Protein AF-A0ABD3TLT4-F1 (afdb_monomer)

Organism: NCBI:txid265156

Mean predicted aligned error: 19.13 Å

Solvent-accessible surface area (backbone atoms only — not comparable to full-atom values): 34577 Å² total; per-residue (Å²): 139,90,82,90,84,85,86,87,87,86,90,86,88,86,88,84,86,86,90,84,88,88,80,87,91,84,89,86,91,86,81,90,88,89,87,86,88,85,86,88,78,89,82,92,73,94,74,79,88,87,87,84,91,77,93,70,88,78,76,74,73,51,78,49,83,65,74,91,81,76,46,46,40,39,42,33,86,36,68,65,55,43,15,49,53,47,23,51,52,53,46,54,51,40,54,55,42,33,72,78,66,65,42,34,38,38,29,37,36,42,73,74,38,47,70,36,44,49,45,38,61,32,85,67,39,53,79,70,49,70,36,70,33,38,32,41,36,59,39,28,43,40,64,43,47,61,85,35,90,79,15,34,63,33,54,38,33,77,61,46,56,78,72,49,74,51,45,73,90,33,54,52,71,75,56,48,92,42,57,37,63,57,22,17,54,52,45,38,52,50,51,54,50,33,37,75,74,63,75,32,46,64,29,89,88,76,69,31,56,25,38,56,33,36,43,33,34,62,40,55,73,17,22,32,70,71,33,44,60,94,42,72,70,63,71,49,77,79,61,56,38,39,52,41,69,75,43,97,50,86,71,29,34,20,28,19,51,23,58,55,30,61,21,32,15,50,22,38,38,41,40,43,75,50,66,72,30,40,60,28,50,50,57,50,74,43,91,68,87,57,96,72,69,39,42,54,58,70,66,52,47,58,72,84,87,80,95,62,103,75,81,84,72,32,32,34,38,42,33,23,65,70,87,85,87,88,86,87,87,86,89,86,89,86,87,88,79,90,85,86,88,88,84,79,75,65,66,70,64,52,63,69,52,60,76,80,61,80,65,80,74,29,47,80,44,81,45,81,31,83,34,58,66,54,35,30,56,52,49,26,51,52,54,48,55,50,37,54,51,34,31,70,76,71,64,36,28,38,39,29,37,39,55,70,75,75,41,67,36,67,82,72,98,66,77,40,74,37,40,33,41,38,59,41,30,40,41,65,41,51,63,84,35,91,77,15,38,59,30,50,32,41,75,43,33,57,74,76,47,74,50,48,70,90,34,50,53,74,80,62,53,49,103,45,28,63,52,28,18,51,53,48,38,52,49,52,54,51,35,38,76,70,63,76,36,51,68,34,98,84,76,32,58,31,40,51,34,36,45,33,45,62,39,59,75,13,21,33,72,70,32,41,54,93,42,75,62,56,71,42,77,80,59,58,37,41,53,33,73,73,39,93,52,86,66,28,31,22,25,21,54,13,54,61,32,59,38,39,10,35,27,28,37,42,44,40,66,43,53,72,26,8,63,34,47,19,28,45,73,64,74,37,84,70,54,89,69,54,42,37,52,48,72,66,42,12,48,55,27,27,36,38,39,20,9,46,46,17,36,67,61,57,130

InterPro domains:
  IPR005900 6-phosphogluconolactonase, DevB-type [TIGR01198] (75-307)
  IPR005900 6-phosphogluconolactonase, DevB-type [TIGR01198] (369-602)
  IPR005900 6-phosphogluconolactonase, DevB-type [cd01400] (80-304)
  IPR005900 6-phosphogluconolactonase, DevB-type [cd01400] (373-594)
  IPR006148 Glucosamine/galactosamine-6-phosphate isomerase [PF01182] (78-303)
  IPR006148 Glucosamine/galactosamine-6-phosphate isomerase [PF01182] (371-592)
  IPR037171 NagB/RpiA transferase-like [SSF100950] (72-306)
  IPR037171 NagB/RpiA transferase-like [SSF100950] (365-602)
  IPR039104 6-phosphogluconolactonase [PTHR11054] (52-305)

Sequence (603 aa):
MASSYHAPSTNLHTLLNPSSSRSLPYIPSTSRFFTVKHDLSSLNLNSHSEKFKCGGARASMAEIVTPKSKGKVTVFDTEEHLAVSLAKYTADLSNKICQDRNSFTVVLSGGSLVKSLRKLVEPPYVDSVDWSKWNVFWVDERVVPKDHPDSNYLLAYNEFLSKVSITPGNVHSINDGLSAENAADDYETRLKQLVKNKTIEQSETTGFPKFDLMLMGMGPDGHIASLFPGHPLIQEKEKWVCFIKDSPKPPSERISFTLPVINSSANIALVVAGSGKATALHIALSDVSNIDVLPVQLVAPEGELACGDDKIINSRIMAFGLPVTCQVEYLCNITVSHNMKLSLLIILAFLAFLSLALTSHGKLNVRKFKSEEDVAVALANYTANLSEKYIKEKGSFSCVLSGGTLIYTLSKKVDWSKWQIFWVDERVVPLDDPLSNYKLALDGFLSKVPIPKENIYPIKYYKSAEKVALYYENLLKKLVNQKIIPLSSTGFPKFDLFLNGVGPDGHVASLFPNRPQRYEKKRWVTFITDSPKPPPPRITFTFPVINSGSHVAMVVTDAAEANAVAIALGVLPQPKPTLPCAEVKGKEETTWFLDKDAASKLK

Secondary structure (DSSP, 8-state):
-------------------------------------------------------------EEEE-STTS-EEEEESSHHHHHHHHHHHHHHHHHHHHHHHS-EEEEE--THHHHHGGGGGSTTHHHHS-GGGEEEEESEEESS-TTSTT-HHHHHHHHTGGGS---GGGEE---TTS-HHHHHHHHHHHHHHHHHTTSSEE-TTT-SEE-SEEEE---TTS-BTTB-TT-GGGG--S-SEEEES--SSSS--EEEE-HHHHHT-S-EEEEEESGGGHHHHHHHH-----SS--GGGG---S-----SSS---SEEEEEESPPS-------------------SSHHHHHHHHTTT----PPEEEEEE-SSHHHHHHHHHHHHHHHHHHHHHHHS-EEEEE-SSGGGGG------GGGEEEEESEEESS-TTSTT-HHHHHHHHTGGGS---GGGB------SSHHHHHHHHHHHHHHHHHTTSSPBPTTSSB--SEEEEEB-TT--BTTB-TT-GGGG--S-SEEEESS-SSSSS-EEEE-HHHHTTSSEEEEEE--GGGHHHHHHHTTSSPPPSSPPGGGT---SSEEEEEE-TTTTTT--

Radius of gyration: 31.91 Å; Cα contacts (8 Å, |Δi|>4): 1082; chains: 1; bounding box: 88×96×84 Å

Structure (mmCIF, N/CA/C/O backbone):
data_AF-A0ABD3TLT4-F1
#
_entry.id   AF-A0ABD3TLT4-F1
#
loop_
_atom_site.group_PDB
_atom_site.id
_atom_site.type_symbol
_atom_site.label_atom_id
_atom_site.label_alt_id
_atom_site.label_comp_id
_atom_site.label_asym_id
_atom_site.label_entity_id
_atom_site.label_seq_id
_atom_site.pdbx_PDB_ins_code
_atom_site.Cartn_x
_atom_site.Cartn_y
_atom_site.Cartn_z
_atom_site.occupancy
_atom_site.B_iso_or_equiv
_atom_site.auth_seq_id
_atom_site.auth_comp_id
_atom_site.auth_asym_id
_atom_site.auth_atom_id
_atom_site.pdbx_PDB_model_num
ATOM 1 N N . MET A 1 1 ? 15.081 -62.242 -24.290 1.00 37.44 1 MET A N 1
ATOM 2 C CA . MET A 1 1 ? 14.721 -62.507 -22.879 1.00 37.44 1 MET A CA 1
ATOM 3 C C . MET A 1 1 ? 13.938 -61.286 -22.396 1.00 37.44 1 MET A C 1
ATOM 5 O O . MET A 1 1 ? 14.571 -60.286 -22.117 1.00 37.44 1 MET A O 1
ATOM 9 N N . ALA A 1 2 ? 12.630 -61.116 -22.611 1.00 33.44 2 ALA A N 1
ATOM 10 C CA . ALA A 1 2 ? 11.424 -61.914 -22.327 1.00 33.44 2 ALA A CA 1
ATOM 11 C C . ALA A 1 2 ? 10.951 -61.847 -20.857 1.00 33.44 2 ALA A C 1
ATOM 13 O O . ALA A 1 2 ? 11.454 -62.601 -20.034 1.00 33.44 2 ALA A O 1
ATOM 14 N N . SER A 1 3 ? 9.975 -60.964 -20.588 1.00 33.38 3 SER A N 1
ATOM 15 C CA . SER A 1 3 ? 8.703 -61.196 -19.850 1.00 33.38 3 SER A CA 1
ATOM 16 C C . SER A 1 3 ? 7.956 -59.839 -19.787 1.00 33.38 3 SER A C 1
ATOM 18 O O . SER A 1 3 ? 8.502 -58.913 -19.198 1.00 33.38 3 SER A O 1
ATOM 20 N N . SER A 1 4 ? 6.866 -59.487 -20.488 1.00 36.03 4 SER A N 1
ATOM 21 C CA . SER A 1 4 ? 5.504 -60.036 -20.683 1.00 36.03 4 SER A CA 1
ATOM 22 C C . SER A 1 4 ? 4.721 -60.293 -19.393 1.00 36.03 4 SER A C 1
ATOM 24 O O . SER A 1 4 ? 5.184 -61.114 -18.621 1.00 36.03 4 SER A O 1
ATOM 26 N N . TYR A 1 5 ? 3.559 -59.636 -19.220 1.00 30.77 5 TYR A N 1
ATOM 27 C CA . TYR A 1 5 ? 2.244 -60.156 -18.753 1.00 30.77 5 TYR A CA 1
ATOM 28 C C . TYR A 1 5 ? 1.242 -58.970 -18.735 1.00 30.77 5 TYR A C 1
ATOM 30 O O . TYR A 1 5 ? 1.459 -57.996 -18.026 1.00 30.77 5 TYR A O 1
ATOM 38 N N . HIS A 1 6 ? 0.352 -58.818 -19.723 1.00 31.81 6 HIS A N 1
ATOM 39 C CA . HIS A 1 6 ? -1.010 -59.374 -19.874 1.00 31.81 6 HIS A CA 1
ATOM 40 C C . HIS A 1 6 ? -2.062 -58.920 -18.842 1.00 31.81 6 HIS A C 1
ATOM 42 O O . HIS A 1 6 ? -2.030 -59.304 -17.678 1.00 31.81 6 HIS A O 1
ATOM 48 N N . ALA A 1 7 ? -3.051 -58.173 -19.347 1.00 32.88 7 ALA A N 1
ATOM 49 C CA . ALA A 1 7 ? -4.393 -58.019 -18.785 1.00 32.88 7 ALA A CA 1
ATOM 50 C C . ALA A 1 7 ? -5.257 -59.268 -19.051 1.00 32.88 7 ALA A C 1
ATOM 52 O O . ALA A 1 7 ? -4.938 -60.047 -19.957 1.00 32.88 7 ALA A O 1
ATOM 53 N N . PRO A 1 8 ? -6.408 -59.389 -18.365 1.00 41.19 8 PRO A N 1
ATOM 54 C CA . PRO A 1 8 ? -7.619 -59.707 -19.116 1.00 41.19 8 PRO A CA 1
ATOM 55 C C . PRO A 1 8 ? -8.875 -58.941 -18.666 1.00 41.19 8 PRO A C 1
ATOM 57 O O . PRO A 1 8 ? -9.118 -58.675 -17.492 1.00 41.19 8 PRO A O 1
ATOM 60 N N . SER A 1 9 ? -9.701 -58.653 -19.667 1.00 32.22 9 SER A N 1
ATOM 61 C CA . SER A 1 9 ? -11.122 -58.313 -19.615 1.00 32.22 9 SER A CA 1
ATOM 62 C C . SER A 1 9 ? -11.991 -59.576 -19.637 1.00 32.22 9 SER A C 1
ATOM 64 O O . SER A 1 9 ? -11.658 -60.480 -20.398 1.00 32.22 9 SER A O 1
ATOM 66 N N . THR A 1 10 ? -13.164 -59.575 -18.992 1.00 29.44 10 THR A N 1
ATOM 67 C CA . THR A 1 10 ? -14.342 -60.343 -19.463 1.00 29.44 10 THR A CA 1
ATOM 68 C C . THR A 1 10 ? -15.667 -59.768 -18.945 1.00 29.44 10 THR A C 1
ATOM 70 O O . THR A 1 10 ? -15.810 -59.473 -17.762 1.00 29.44 10 THR A O 1
ATOM 73 N N . ASN A 1 11 ? -16.617 -59.653 -19.878 1.00 29.80 11 ASN A N 1
ATOM 74 C CA . ASN A 1 11 ? -18.048 -59.346 -19.745 1.00 29.80 11 ASN A CA 1
ATOM 75 C C . ASN A 1 11 ? -18.869 -60.534 -19.199 1.00 29.80 11 ASN A C 1
ATOM 77 O O . ASN A 1 11 ? -18.441 -61.667 -19.375 1.00 29.80 11 ASN A O 1
ATOM 81 N N . LEU A 1 12 ? -20.086 -60.272 -18.686 1.00 27.38 12 LEU A N 1
ATOM 82 C CA . LEU A 1 12 ? -21.369 -60.968 -18.986 1.00 27.38 12 LEU A CA 1
ATOM 83 C C . LEU A 1 12 ? -22.504 -60.291 -18.161 1.00 27.38 12 LEU A C 1
ATOM 85 O O . LEU A 1 12 ? -22.389 -60.175 -16.950 1.00 27.38 12 LEU A O 1
ATOM 89 N N . HIS A 1 13 ? -23.466 -59.581 -18.765 1.00 29.31 13 HIS A N 1
ATOM 90 C CA . HIS A 1 13 ? -24.766 -60.014 -19.324 1.00 29.31 13 HIS A CA 1
ATOM 91 C C . HIS A 1 13 ? -25.953 -60.196 -18.333 1.00 29.31 13 HIS A C 1
ATOM 93 O O . HIS A 1 13 ? -26.042 -61.176 -17.607 1.00 29.31 13 HIS A O 1
ATOM 99 N N . THR A 1 14 ? -26.944 -59.301 -18.515 1.00 27.66 14 THR A N 1
ATOM 100 C CA . THR A 1 14 ? -28.422 -59.493 -18.565 1.00 27.66 14 THR A CA 1
ATOM 101 C C . THR A 1 14 ? -29.330 -59.639 -17.321 1.00 27.66 14 THR A C 1
ATOM 103 O O . THR A 1 14 ? -29.226 -60.581 -16.552 1.00 27.66 14 THR A O 1
ATOM 106 N N . LEU A 1 15 ? -30.371 -58.777 -17.353 1.00 27.23 15 LEU A N 1
ATOM 107 C CA . LEU A 1 15 ? -31.806 -58.978 -17.042 1.00 27.23 15 LEU A CA 1
ATOM 108 C C . LEU A 1 15 ? -32.259 -59.119 -15.571 1.00 27.23 15 LEU A C 1
ATOM 110 O O . LEU A 1 15 ? -32.069 -60.155 -14.953 1.00 27.23 15 LEU A O 1
ATOM 114 N N . LEU A 1 16 ? -33.019 -58.126 -15.077 1.00 27.03 16 LEU A N 1
ATOM 115 C CA . LEU A 1 16 ? -34.474 -58.200 -14.798 1.00 27.03 16 LEU A CA 1
ATOM 116 C C . LEU A 1 16 ? -34.931 -57.026 -13.902 1.00 27.03 16 LEU A C 1
ATOM 118 O O . LEU A 1 16 ? -34.397 -56.791 -12.825 1.00 27.03 16 LEU A O 1
ATOM 122 N N . ASN A 1 17 ? -35.964 -56.318 -14.363 1.00 28.80 17 ASN A N 1
ATOM 123 C CA . ASN A 1 17 ? -36.842 -55.452 -13.562 1.00 28.80 17 ASN A CA 1
ATOM 124 C C . ASN A 1 17 ? -37.914 -56.339 -12.884 1.00 28.80 17 ASN A C 1
ATOM 126 O O . ASN A 1 17 ? -38.221 -57.396 -13.445 1.00 28.80 17 ASN A O 1
ATOM 130 N N . PRO A 1 18 ? -38.547 -55.926 -11.761 1.00 37.00 18 PRO A N 1
ATOM 131 C CA . PRO A 1 18 ? -39.871 -55.303 -11.923 1.00 37.00 18 PRO A CA 1
ATOM 132 C C . PRO A 1 18 ? -40.309 -54.260 -10.855 1.00 37.00 18 PRO A C 1
ATOM 134 O O . PRO A 1 18 ? -40.031 -54.372 -9.669 1.00 37.00 18 PRO A O 1
ATOM 137 N N . SER A 1 19 ? -41.092 -53.287 -11.349 1.00 28.17 19 SER A N 1
ATOM 138 C CA . SER A 1 19 ? -42.336 -52.688 -10.803 1.00 28.17 19 SER A CA 1
ATOM 139 C C . SER A 1 19 ? -42.445 -52.164 -9.355 1.00 28.17 19 SER A C 1
ATOM 141 O O . SER A 1 19 ? -42.417 -52.945 -8.414 1.00 28.17 19 SER A O 1
ATOM 143 N N . SER A 1 20 ? -42.822 -50.879 -9.212 1.00 29.36 20 SER A N 1
ATOM 144 C CA . SER A 1 20 ? -44.161 -50.399 -8.756 1.00 29.36 20 SER A CA 1
ATOM 145 C C . SER A 1 20 ? -44.083 -48.910 -8.339 1.00 29.36 20 SER A C 1
ATOM 147 O O . SER A 1 20 ? -43.424 -48.569 -7.366 1.00 29.36 20 SER A O 1
ATOM 149 N N . SER A 1 21 ? -44.537 -47.973 -9.179 1.00 27.41 21 SER A N 1
ATOM 150 C CA . SER A 1 21 ? -45.831 -47.255 -9.112 1.00 27.41 21 SER A CA 1
ATOM 151 C C . SER A 1 21 ? -46.005 -46.225 -7.978 1.00 27.41 21 SER A C 1
ATOM 153 O O . SER A 1 21 ? -46.231 -46.602 -6.831 1.00 27.41 21 SER A O 1
ATOM 155 N N . ARG A 1 22 ? -46.099 -44.933 -8.336 1.00 28.36 22 ARG A N 1
ATOM 156 C CA . ARG A 1 22 ? -47.298 -44.095 -8.103 1.00 28.36 22 ARG A CA 1
ATOM 157 C C . ARG A 1 22 ? -47.243 -42.788 -8.908 1.00 28.36 22 ARG A C 1
ATOM 159 O O . ARG A 1 22 ? -46.189 -42.345 -9.343 1.00 28.36 22 ARG A O 1
ATOM 166 N N . SER A 1 23 ? -48.431 -42.263 -9.164 1.00 27.22 23 SER A N 1
ATOM 167 C CA . SER A 1 23 ? -48.895 -41.488 -10.317 1.00 27.22 23 SER A CA 1
ATOM 168 C C . SER A 1 23 ? -49.139 -39.994 -10.024 1.00 27.22 23 SER A C 1
ATOM 170 O O . SER A 1 23 ? -49.671 -39.689 -8.964 1.00 27.22 23 SER A O 1
ATOM 172 N N . LEU A 1 24 ? -48.771 -39.128 -10.990 1.00 31.02 24 LEU A N 1
ATOM 173 C CA . LEU A 1 24 ? -49.543 -38.081 -11.728 1.00 31.02 24 LEU A CA 1
ATOM 174 C C . LEU A 1 24 ? -50.665 -37.266 -11.012 1.00 31.02 24 LEU A C 1
ATOM 176 O O . LEU A 1 24 ? -51.367 -37.829 -10.178 1.00 31.02 24 LEU A O 1
ATOM 180 N N . PRO A 1 25 ? -50.939 -35.984 -11.400 1.00 34.12 25 PRO A N 1
ATOM 181 C CA . PRO A 1 25 ? -51.404 -35.680 -12.765 1.00 34.12 25 PRO A CA 1
ATOM 182 C C . PRO A 1 25 ? -50.983 -34.351 -13.427 1.00 34.12 25 PRO A C 1
ATOM 184 O O . PRO A 1 25 ? -50.420 -33.439 -12.833 1.00 34.12 25 PRO A O 1
ATOM 187 N N . TYR A 1 26 ? -51.296 -34.325 -14.723 1.00 25.19 26 TYR A N 1
ATOM 188 C CA . TYR A 1 26 ? -51.113 -33.305 -15.755 1.00 25.19 26 TYR A CA 1
ATOM 189 C C . TYR A 1 26 ? -52.504 -32.864 -16.277 1.00 25.19 26 TYR A C 1
ATOM 191 O O . TYR A 1 26 ? -53.505 -33.445 -15.854 1.00 25.19 26 TYR A O 1
ATOM 199 N N . ILE A 1 27 ? -52.502 -31.987 -17.304 1.00 29.77 27 ILE A N 1
ATOM 200 C CA . ILE A 1 27 ? -53.531 -31.701 -18.348 1.00 29.77 27 ILE A CA 1
ATOM 201 C C . ILE A 1 27 ? -54.296 -30.366 -18.113 1.00 29.77 27 ILE A C 1
ATOM 203 O O . ILE A 1 27 ? -54.657 -30.111 -16.966 1.00 29.77 27 ILE A O 1
ATOM 207 N N . PRO A 1 28 ? -54.686 -29.549 -19.136 1.00 32.28 28 PRO A N 1
ATOM 208 C CA . PRO A 1 28 ? -54.227 -29.365 -20.537 1.00 32.28 28 PRO A CA 1
ATOM 209 C C . PRO A 1 28 ? -54.125 -27.891 -21.038 1.00 32.28 28 PRO A C 1
ATOM 211 O O . PRO A 1 28 ? -54.519 -26.931 -20.382 1.00 32.28 28 PRO A O 1
ATOM 214 N N . SER A 1 29 ? -53.675 -27.761 -22.293 1.00 31.72 29 SER A N 1
ATOM 215 C CA . SER A 1 29 ? -53.755 -26.613 -23.212 1.00 31.72 29 SER A CA 1
ATOM 216 C C . SER A 1 29 ? -55.102 -26.477 -23.956 1.00 31.72 29 SER A C 1
ATOM 218 O O . SER A 1 29 ? -55.800 -27.470 -24.115 1.00 31.72 29 SER A O 1
ATOM 220 N N . THR A 1 30 ? -55.399 -25.278 -24.494 1.00 25.41 30 THR A N 1
ATOM 221 C CA . THR A 1 30 ? -56.221 -24.952 -25.703 1.00 25.41 30 THR A CA 1
ATOM 222 C C . THR A 1 30 ? -56.278 -23.412 -25.861 1.00 25.41 30 THR A C 1
ATOM 224 O O . THR A 1 30 ? -56.241 -22.738 -24.843 1.00 25.41 30 THR A O 1
ATOM 227 N N . SER A 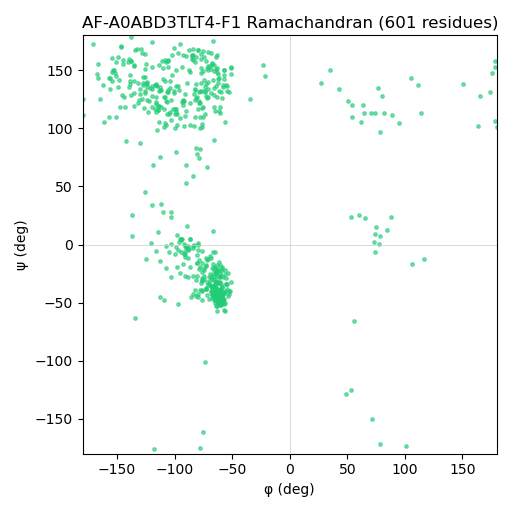1 31 ? -56.438 -22.720 -27.001 1.00 23.75 31 SER A N 1
ATOM 228 C CA . SER A 1 31 ? -56.433 -23.017 -28.443 1.00 23.75 31 SER A CA 1
ATOM 229 C C . SER A 1 31 ? -56.734 -21.722 -29.250 1.00 23.75 31 SER A C 1
ATOM 231 O O . SER A 1 31 ? -57.466 -20.878 -28.747 1.00 23.75 31 SER A O 1
ATOM 233 N N . ARG A 1 32 ? -56.320 -21.697 -30.531 1.00 24.89 32 ARG A N 1
ATOM 234 C CA . ARG A 1 32 ? -56.979 -21.110 -31.735 1.00 24.89 32 ARG A CA 1
ATOM 235 C C . ARG A 1 32 ? -56.995 -19.592 -32.031 1.00 24.89 32 ARG A C 1
ATOM 237 O O . ARG A 1 32 ? -57.364 -18.749 -31.229 1.00 24.89 32 ARG A O 1
ATOM 244 N N . PHE A 1 33 ? -56.692 -19.343 -33.311 1.00 24.23 33 PHE A N 1
ATOM 245 C CA . PHE A 1 33 ? -56.855 -18.140 -34.134 1.00 24.23 33 PHE A CA 1
ATOM 246 C C . PHE A 1 33 ? -58.314 -17.894 -34.565 1.00 24.23 33 PHE A C 1
ATOM 248 O O . PHE A 1 33 ? -59.010 -18.864 -34.858 1.00 24.23 33 PHE A O 1
ATOM 255 N N . PHE A 1 34 ? -58.696 -16.620 -34.746 1.00 22.75 34 PHE A N 1
ATOM 256 C CA . PHE A 1 34 ? -59.591 -16.122 -35.810 1.00 22.75 34 PHE A CA 1
ATOM 257 C C . PHE A 1 34 ? -59.355 -14.615 -36.063 1.00 22.75 34 PHE A C 1
ATOM 259 O O . PHE A 1 34 ? -59.076 -13.851 -35.143 1.00 22.75 34 PHE A O 1
ATOM 266 N N . THR A 1 35 ? -59.449 -14.224 -37.332 1.00 23.06 35 THR A N 1
ATOM 267 C CA . THR A 1 35 ? -59.133 -12.922 -37.954 1.00 23.06 35 THR A CA 1
ATOM 268 C C . THR A 1 35 ? -60.415 -12.145 -38.273 1.00 23.06 35 THR A C 1
ATOM 270 O O . THR A 1 35 ? -61.299 -12.784 -38.827 1.00 23.06 35 THR A O 1
ATOM 273 N N . VAL A 1 36 ? -60.481 -10.809 -38.094 1.00 21.77 36 VAL A N 1
ATOM 274 C CA . VAL A 1 36 ? -61.239 -9.860 -38.965 1.00 21.77 36 VAL A CA 1
ATOM 275 C C . VAL A 1 36 ? -60.631 -8.438 -38.893 1.00 21.77 36 VAL A C 1
ATOM 277 O O . VAL A 1 36 ? -60.206 -7.986 -37.835 1.00 21.77 36 VAL A O 1
ATOM 280 N N . LYS A 1 37 ? -60.589 -7.779 -40.062 1.00 22.97 37 LYS A N 1
ATOM 281 C CA . LYS A 1 37 ? -60.087 -6.436 -40.431 1.00 22.97 37 LYS A CA 1
ATOM 282 C C . LYS A 1 37 ? -60.873 -5.261 -39.810 1.00 22.97 37 LYS A C 1
ATOM 284 O O . LYS A 1 37 ? -62.081 -5.388 -39.670 1.00 22.97 37 LYS A O 1
ATOM 289 N N . HIS A 1 38 ? -60.241 -4.088 -39.642 1.00 24.14 38 HIS A N 1
ATOM 290 C CA . HIS A 1 38 ? -60.643 -2.861 -40.361 1.00 24.14 38 HIS A CA 1
ATOM 291 C C . HIS A 1 38 ? -59.620 -1.707 -40.270 1.00 24.14 38 HIS A C 1
ATOM 293 O O . HIS A 1 38 ? -58.910 -1.544 -39.286 1.00 24.14 38 HIS A O 1
ATOM 299 N N . ASP A 1 39 ? -59.610 -0.987 -41.388 1.00 22.28 39 ASP A N 1
ATOM 300 C CA . ASP A 1 39 ? -58.922 0.206 -41.890 1.00 22.28 39 ASP A CA 1
ATOM 301 C C . ASP A 1 39 ? -58.308 1.291 -40.987 1.00 22.28 39 ASP A C 1
ATOM 303 O O . ASP A 1 39 ? -58.752 1.599 -39.884 1.00 22.28 39 ASP A O 1
ATOM 307 N N . LEU A 1 40 ? -57.309 1.931 -41.605 1.00 24.53 40 LEU A N 1
ATOM 308 C CA . LEU A 1 40 ? -56.532 3.095 -41.191 1.00 24.53 40 LEU A CA 1
ATOM 309 C C . LEU A 1 40 ? -57.339 4.397 -41.290 1.00 24.53 40 LEU A C 1
ATOM 311 O O . LEU A 1 40 ? -57.858 4.714 -42.354 1.00 24.53 40 LEU A O 1
ATOM 315 N N . SER A 1 41 ? -57.247 5.248 -40.267 1.00 22.12 41 SER A N 1
ATOM 316 C CA . SER A 1 41 ? -57.092 6.693 -40.485 1.00 22.12 41 SER A CA 1
ATOM 317 C C . SER A 1 41 ? -56.633 7.417 -39.219 1.00 22.12 41 SER A C 1
ATOM 319 O O . SER A 1 41 ? -57.299 7.365 -38.190 1.00 22.12 41 SER A O 1
ATOM 321 N N . SER A 1 42 ? -55.523 8.144 -39.374 1.00 24.53 42 SER A N 1
ATOM 322 C CA . SER A 1 42 ? -55.138 9.368 -38.658 1.00 24.53 42 SER A CA 1
ATOM 323 C C . SER A 1 42 ? -55.115 9.343 -37.125 1.00 24.53 42 SER A C 1
ATOM 325 O O . SER A 1 42 ? -56.147 9.463 -36.477 1.00 24.53 42 SER A O 1
ATOM 327 N N . LEU A 1 43 ? -53.912 9.399 -36.551 1.00 22.89 43 LEU A N 1
ATOM 328 C CA . LEU A 1 43 ? -53.404 10.605 -35.878 1.00 22.89 43 LEU A CA 1
ATOM 329 C C . LEU A 1 43 ? -51.997 10.328 -35.339 1.00 22.89 43 LEU A C 1
ATOM 331 O O . LEU A 1 43 ? -51.738 9.354 -34.642 1.00 22.89 43 LEU A O 1
ATOM 335 N N . ASN A 1 44 ? -51.081 11.196 -35.746 1.00 24.48 44 ASN A N 1
ATOM 336 C CA . ASN A 1 44 ? -49.659 11.143 -35.468 1.00 24.48 44 ASN A CA 1
ATOM 337 C C . ASN A 1 44 ? -49.415 11.685 -34.051 1.00 24.48 44 ASN A C 1
ATOM 339 O O . ASN A 1 44 ? -49.697 12.855 -33.809 1.00 24.48 44 ASN A O 1
ATOM 343 N N . LEU A 1 45 ? -48.908 10.860 -33.133 1.00 22.81 45 LEU A N 1
ATOM 344 C CA . LEU A 1 45 ? -48.428 11.277 -31.812 1.00 22.81 45 LEU A CA 1
ATOM 345 C C . LEU A 1 45 ? -47.326 10.308 -31.363 1.00 22.81 45 LEU A C 1
ATOM 347 O O . LEU A 1 45 ? -47.579 9.142 -31.073 1.00 22.81 45 LEU A O 1
ATOM 351 N N . ASN A 1 46 ? -46.090 10.812 -31.332 1.00 22.75 46 ASN A N 1
ATOM 352 C CA . ASN A 1 46 ? -44.925 10.120 -30.790 1.00 22.75 46 ASN A CA 1
ATOM 353 C C . ASN A 1 46 ? -45.152 9.806 -29.306 1.00 22.75 46 ASN A C 1
ATOM 355 O O . ASN A 1 46 ? -45.199 10.717 -28.478 1.00 22.75 46 ASN A O 1
ATOM 359 N N . SER A 1 47 ? -45.257 8.519 -28.971 1.00 22.91 47 SER A N 1
ATOM 360 C CA . SER A 1 47 ? -45.353 8.038 -27.596 1.00 22.91 47 SER A CA 1
ATOM 361 C C . SER A 1 47 ? -44.085 7.310 -27.156 1.00 22.91 47 SER A C 1
ATOM 363 O O . SER A 1 47 ? -43.627 6.354 -27.779 1.00 22.91 47 SER A O 1
ATOM 365 N N . HIS A 1 48 ? -43.582 7.783 -26.021 1.00 22.16 48 HIS A N 1
ATOM 366 C CA . HIS A 1 48 ? -42.875 7.059 -24.973 1.00 22.16 48 HIS A CA 1
ATOM 367 C C . HIS A 1 48 ? -43.095 5.533 -24.892 1.00 22.16 48 HIS A C 1
ATOM 369 O O . HIS A 1 48 ? -44.216 5.064 -25.051 1.00 22.16 48 HIS A O 1
ATOM 375 N N . SER A 1 49 ? -42.001 4.849 -24.504 1.00 23.08 49 SER A N 1
ATOM 376 C CA . SER A 1 49 ? -41.858 3.690 -23.586 1.00 23.08 49 SER A CA 1
ATOM 377 C C . SER A 1 49 ? -42.875 2.541 -23.699 1.00 23.08 49 SER A C 1
ATOM 379 O O . SER A 1 49 ? -44.072 2.747 -23.605 1.00 23.08 49 SER A O 1
ATOM 381 N N . GLU A 1 50 ? -42.490 1.263 -23.711 1.00 23.02 50 GLU A N 1
ATOM 382 C CA . GLU A 1 50 ? -41.810 0.569 -22.606 1.00 23.02 50 GLU A CA 1
ATOM 383 C C . GLU A 1 50 ? -41.705 -0.932 -22.994 1.00 23.02 50 GLU A C 1
ATOM 385 O O . GLU A 1 50 ? -42.678 -1.493 -23.494 1.00 23.02 50 GLU A O 1
ATOM 390 N N . LYS A 1 51 ? -40.548 -1.605 -22.883 1.00 22.44 51 LYS A N 1
ATOM 391 C CA . LYS A 1 51 ? -40.204 -2.726 -21.956 1.00 22.44 51 LYS A CA 1
ATOM 392 C C . LYS A 1 51 ? -39.142 -3.577 -22.694 1.00 22.44 51 LYS A C 1
ATOM 394 O O . LYS A 1 51 ? -39.245 -3.733 -23.899 1.00 22.44 51 LYS A O 1
ATOM 399 N N . PHE A 1 52 ? -38.059 -4.089 -22.112 1.00 21.55 52 PHE A N 1
ATOM 400 C CA . PHE A 1 52 ? -37.982 -5.066 -21.024 1.00 21.55 52 PHE A CA 1
ATOM 401 C C . PHE A 1 52 ? -36.577 -5.014 -20.387 1.00 21.55 52 PHE A C 1
ATOM 403 O O . PHE A 1 52 ? -35.569 -4.934 -21.085 1.00 21.55 52 PHE A O 1
ATOM 410 N N . LYS A 1 53 ? -36.518 -5.068 -19.051 1.00 22.16 53 LYS A N 1
ATOM 411 C CA . LYS A 1 53 ? -35.287 -5.057 -18.246 1.00 22.16 53 LYS A CA 1
ATOM 412 C C . LYS A 1 53 ? -34.655 -6.451 -18.184 1.00 22.16 53 LYS A C 1
ATOM 414 O O . LYS A 1 53 ? -35.290 -7.380 -17.696 1.00 22.16 53 LYS A O 1
ATOM 419 N N . CYS A 1 54 ? -33.376 -6.540 -18.543 1.00 21.98 54 CYS A N 1
ATOM 420 C CA . CYS A 1 54 ? -32.451 -7.559 -18.051 1.00 21.98 54 CYS A CA 1
ATOM 421 C C . CYS A 1 54 ? -31.396 -6.826 -17.205 1.00 21.98 54 CYS A C 1
ATOM 423 O O . CYS A 1 54 ? -30.759 -5.886 -17.681 1.00 21.98 54 CYS A O 1
ATOM 425 N N . GLY A 1 55 ? -31.306 -7.163 -15.918 1.00 26.47 55 GLY A N 1
ATOM 426 C CA . GLY A 1 55 ? -30.494 -6.443 -14.938 1.00 26.47 55 GLY A CA 1
ATOM 427 C C . GLY A 1 55 ? -29.007 -6.755 -15.075 1.00 26.47 55 GLY A C 1
ATOM 428 O O . GLY A 1 55 ? -28.552 -7.783 -14.590 1.00 26.47 55 GLY A O 1
ATOM 429 N N . GLY A 1 56 ? -28.256 -5.848 -15.697 1.00 23.53 56 GLY A N 1
ATOM 430 C CA . GLY A 1 56 ? -26.805 -5.747 -15.550 1.00 23.53 56 GLY A CA 1
ATOM 431 C C . GLY A 1 56 ? -26.475 -4.582 -14.619 1.00 23.53 56 GLY A C 1
ATOM 432 O O . GLY A 1 56 ? -26.918 -3.457 -14.859 1.00 23.53 56 GLY A O 1
ATOM 433 N N . ALA A 1 57 ? -25.726 -4.838 -13.548 1.00 22.53 57 ALA A N 1
ATOM 434 C CA . ALA A 1 57 ? -25.168 -3.782 -12.714 1.00 22.53 57 ALA A CA 1
ATOM 435 C C . ALA A 1 57 ? -24.221 -2.922 -13.571 1.00 22.53 57 ALA A C 1
ATOM 437 O O . ALA A 1 57 ? -23.211 -3.412 -14.074 1.00 22.53 57 ALA A O 1
ATOM 438 N N . ARG A 1 58 ? -24.556 -1.644 -13.778 1.00 23.95 58 ARG A N 1
ATOM 439 C CA . ARG A 1 58 ? -23.632 -0.670 -14.373 1.00 23.95 58 ARG A CA 1
ATOM 440 C C . ARG A 1 58 ? -22.577 -0.315 -13.325 1.00 23.95 58 ARG A C 1
ATOM 442 O O . ARG A 1 58 ? -22.914 0.316 -12.329 1.00 23.95 58 ARG A O 1
ATOM 449 N N . ALA A 1 59 ? -21.328 -0.712 -13.558 1.00 28.11 59 ALA A N 1
ATOM 450 C CA . ALA A 1 59 ? -20.171 -0.167 -12.851 1.00 28.11 59 ALA A CA 1
ATOM 451 C C . ALA A 1 59 ? -20.023 1.327 -13.192 1.00 28.11 59 ALA A C 1
ATOM 453 O O . ALA A 1 59 ? -20.181 1.707 -14.357 1.00 28.11 59 ALA A O 1
ATOM 454 N N . SER A 1 60 ? -19.745 2.177 -12.203 1.00 32.09 60 SER A N 1
ATOM 455 C CA . SER A 1 60 ? -19.504 3.600 -12.444 1.00 32.09 60 SER A CA 1
ATOM 456 C C . SER A 1 60 ? -18.054 3.812 -12.869 1.00 32.09 60 SER A C 1
ATOM 458 O O . SER A 1 60 ? -17.149 3.816 -12.050 1.00 32.09 60 SER A O 1
ATOM 460 N N . MET A 1 61 ? -17.812 4.002 -14.166 1.00 37.28 61 MET A N 1
ATOM 461 C CA . MET A 1 61 ? -16.535 4.535 -14.649 1.00 37.28 61 MET A CA 1
ATOM 462 C C . MET A 1 61 ? -16.547 6.060 -14.526 1.00 37.28 61 MET A C 1
ATOM 464 O O . MET A 1 61 ? -17.423 6.714 -15.092 1.00 37.28 61 MET A O 1
ATOM 468 N N . ALA A 1 62 ? -15.563 6.629 -13.827 1.00 36.41 62 ALA A N 1
ATOM 469 C CA . ALA A 1 62 ? -15.292 8.062 -13.868 1.00 36.41 62 ALA A CA 1
ATOM 470 C C . ALA A 1 62 ? -14.122 8.321 -14.828 1.00 36.41 62 ALA A C 1
ATOM 472 O O . ALA A 1 62 ? -12.983 7.920 -14.571 1.00 36.41 62 ALA A O 1
ATOM 473 N N . GLU A 1 63 ? -14.407 8.980 -15.952 1.00 38.31 63 GLU A N 1
ATOM 474 C CA . GLU A 1 63 ? -13.378 9.508 -16.848 1.00 38.31 63 GLU A CA 1
ATOM 475 C C . GLU A 1 63 ? -13.066 10.952 -16.451 1.00 38.31 63 GLU A C 1
ATOM 477 O O . GLU A 1 63 ? -13.962 11.794 -16.399 1.00 38.31 63 GLU A O 1
ATOM 482 N N . ILE A 1 64 ? -11.796 11.239 -16.162 1.00 40.94 64 ILE A N 1
ATOM 483 C CA . ILE A 1 64 ? -11.325 12.597 -15.872 1.00 40.94 64 ILE A CA 1
ATOM 484 C C . ILE A 1 64 ? -10.365 12.991 -16.992 1.00 40.94 64 ILE A C 1
ATOM 486 O O . ILE A 1 64 ? -9.338 12.344 -17.201 1.00 40.94 64 ILE A O 1
ATOM 490 N N . VAL A 1 65 ? -10.712 14.050 -17.724 1.00 36.81 65 VAL A N 1
ATOM 491 C CA . VAL A 1 65 ? -9.832 14.681 -18.715 1.00 36.81 65 VAL A CA 1
ATOM 492 C C . VAL A 1 65 ? -9.034 15.765 -17.992 1.00 36.81 65 VAL A C 1
ATOM 494 O O . VAL A 1 65 ? -9.618 16.716 -17.478 1.00 36.81 65 VAL A O 1
ATOM 497 N N . THR A 1 66 ? -7.713 15.608 -17.902 1.00 38.91 66 THR A N 1
ATOM 498 C CA . THR A 1 66 ? -6.812 16.601 -17.292 1.00 38.91 66 THR A CA 1
ATOM 499 C C . THR A 1 66 ? -6.410 17.685 -18.305 1.00 38.91 66 THR A C 1
ATOM 501 O O . THR A 1 66 ? -6.546 17.463 -19.513 1.00 38.91 66 THR A O 1
ATOM 504 N N . PRO A 1 67 ? -5.905 18.857 -17.864 1.00 32.97 67 PRO A N 1
ATOM 505 C CA . PRO A 1 67 ? -5.369 19.874 -18.767 1.00 32.97 67 PRO A CA 1
ATOM 506 C C . PRO A 1 67 ? -4.232 19.323 -19.649 1.00 32.97 67 PRO A C 1
ATOM 508 O O . PRO A 1 67 ? -3.535 18.382 -19.266 1.00 32.97 67 PRO A O 1
ATOM 511 N N . LYS A 1 68 ? -4.110 19.910 -20.850 1.00 38.19 68 LYS A N 1
ATOM 512 C CA . LYS A 1 68 ? -3.231 19.548 -21.983 1.00 38.19 68 LYS A CA 1
ATOM 513 C C . LYS A 1 68 ? -1.870 18.985 -21.535 1.00 38.19 68 LYS A C 1
ATOM 515 O O . LYS A 1 68 ? -1.174 19.688 -20.807 1.00 38.19 68 LYS A O 1
ATOM 520 N N . SER A 1 69 ? -1.507 17.780 -22.005 1.00 45.09 69 SER A N 1
ATOM 521 C CA . SER A 1 69 ? -0.218 17.048 -21.872 1.00 45.09 69 SER A CA 1
ATOM 522 C C . SER A 1 69 ? -0.180 15.702 -21.118 1.00 45.09 69 SER A C 1
ATOM 524 O O . SER A 1 69 ? 0.823 15.007 -21.249 1.00 45.09 69 SER A O 1
ATOM 526 N N . LYS A 1 70 ? -1.207 15.261 -20.365 1.00 52.72 70 LYS A N 1
ATOM 527 C CA . LYS A 1 70 ? -1.053 14.102 -19.430 1.00 52.72 70 LYS A CA 1
ATOM 528 C C . LYS A 1 70 ? -1.859 12.818 -19.734 1.00 52.72 70 LYS A C 1
ATOM 530 O O . LYS A 1 70 ? -1.876 11.899 -18.916 1.00 52.72 70 LYS A O 1
ATOM 535 N N . GLY A 1 71 ? -2.483 12.702 -20.909 1.00 62.66 71 GLY A N 1
ATOM 536 C CA . GLY A 1 71 ? -3.196 11.478 -21.323 1.00 62.66 71 GLY A CA 1
ATOM 537 C C . GLY A 1 71 ? -4.587 11.282 -20.702 1.00 62.66 71 GLY A C 1
ATOM 538 O O . GLY A 1 71 ? -5.138 12.175 -20.059 1.00 62.66 71 GLY A O 1
ATOM 539 N N . LYS A 1 72 ? -5.200 10.107 -20.918 1.00 70.50 72 LYS A N 1
ATOM 540 C CA . LYS A 1 72 ? -6.534 9.759 -20.378 1.00 70.50 72 LYS A CA 1
ATOM 541 C C . LYS A 1 72 ? -6.416 9.034 -19.042 1.00 70.50 72 LYS A C 1
ATOM 543 O O . LYS A 1 72 ? -5.889 7.923 -18.993 1.00 70.50 72 LYS A O 1
ATOM 548 N N . VAL A 1 73 ? -7.002 9.597 -17.986 1.00 73.50 73 VAL A N 1
ATOM 549 C CA . VAL A 1 73 ? -7.120 8.937 -16.678 1.00 73.50 73 VAL A CA 1
ATOM 550 C C . VAL A 1 73 ? -8.458 8.206 -16.592 1.00 73.50 73 VAL A C 1
ATOM 552 O O . VAL A 1 73 ? -9.522 8.786 -16.800 1.00 73.50 73 VAL A O 1
ATOM 555 N N . THR A 1 74 ? -8.414 6.908 -16.306 1.00 74.50 74 THR A N 1
ATOM 556 C CA . THR A 1 74 ? -9.594 6.073 -16.058 1.00 74.50 74 THR A CA 1
ATOM 557 C C . THR A 1 74 ? -9.506 5.510 -14.652 1.00 74.50 74 THR A C 1
ATOM 559 O O . THR A 1 74 ? -8.560 4.785 -14.336 1.00 74.50 74 THR A O 1
ATOM 562 N N . VAL A 1 75 ? -10.487 5.861 -13.820 1.00 72.44 75 VAL A N 1
ATOM 563 C CA . VAL A 1 75 ? -10.584 5.372 -12.445 1.00 72.44 75 VAL A CA 1
ATOM 564 C C . VAL A 1 75 ? -11.610 4.248 -12.374 1.00 72.44 75 VAL A C 1
ATOM 566 O O . VAL A 1 75 ? -12.715 4.374 -12.901 1.00 72.44 75 VAL A O 1
ATOM 569 N N . PHE A 1 76 ? -11.229 3.149 -11.732 1.00 73.94 76 PHE A N 1
ATOM 570 C CA . PHE A 1 76 ? -12.074 1.980 -11.510 1.00 73.94 76 PHE A CA 1
ATOM 571 C C . PHE A 1 76 ? -12.509 1.892 -10.046 1.00 73.94 76 PHE A C 1
ATOM 573 O O . PHE A 1 76 ? -11.825 2.417 -9.169 1.00 73.94 76 PHE A O 1
ATOM 580 N N . ASP A 1 77 ? -13.615 1.189 -9.795 1.00 59.00 77 ASP A N 1
ATOM 581 C CA . ASP A 1 77 ? -14.167 0.950 -8.450 1.00 59.00 77 ASP A CA 1
ATOM 582 C C . ASP A 1 77 ? -13.569 -0.278 -7.751 1.00 59.00 77 ASP A C 1
ATOM 584 O O . ASP A 1 77 ? -13.696 -0.423 -6.538 1.00 59.00 77 ASP A O 1
ATOM 588 N N . THR A 1 78 ? -12.956 -1.196 -8.506 1.00 73.25 78 THR A N 1
ATOM 589 C CA . THR A 1 78 ? -12.332 -2.419 -7.982 1.00 73.25 78 THR A CA 1
ATOM 590 C C . THR A 1 78 ? -11.078 -2.772 -8.777 1.00 73.25 78 THR A C 1
ATOM 592 O O . THR A 1 78 ? -10.952 -2.426 -9.957 1.00 73.25 78 THR A O 1
ATOM 595 N N . GLU A 1 79 ? -10.160 -3.513 -8.152 1.00 75.12 79 GLU A N 1
ATOM 596 C CA . GLU A 1 79 ? -8.998 -4.082 -8.847 1.00 75.12 79 GLU A CA 1
ATOM 597 C C . GLU A 1 79 ? -9.440 -5.029 -9.971 1.00 75.12 79 GLU A C 1
ATOM 599 O O . GLU A 1 79 ? -8.803 -5.109 -11.016 1.00 75.12 79 GLU A O 1
ATOM 604 N N . GLU A 1 80 ? -10.568 -5.711 -9.779 1.00 83.81 80 GLU A N 1
ATOM 605 C CA . GLU A 1 80 ? -11.155 -6.599 -10.776 1.00 83.81 80 GLU A CA 1
ATOM 606 C C . GLU A 1 80 ? -11.594 -5.843 -12.035 1.00 83.81 80 GLU A C 1
ATOM 608 O O . GLU A 1 80 ? -11.251 -6.245 -13.145 1.00 83.81 80 GLU A O 1
ATOM 613 N N . HIS A 1 81 ? -12.287 -4.709 -11.890 1.00 81.12 81 HIS A N 1
ATOM 614 C CA . HIS A 1 81 ? -12.688 -3.889 -13.037 1.00 81.12 81 HIS A CA 1
ATOM 615 C C . HIS A 1 81 ? -11.482 -3.301 -13.776 1.00 81.12 81 HIS A C 1
ATOM 617 O O . HIS A 1 81 ? -11.488 -3.246 -15.008 1.00 81.12 81 HIS A O 1
ATOM 623 N N . LEU A 1 82 ? -10.439 -2.904 -13.039 1.00 85.12 82 LEU A N 1
ATOM 624 C CA . LEU A 1 82 ? -9.175 -2.476 -13.634 1.00 85.12 82 LEU A CA 1
ATOM 625 C C . LEU A 1 82 ? -8.548 -3.613 -14.446 1.00 85.12 82 LEU A C 1
ATOM 627 O O . LEU A 1 82 ? -8.203 -3.395 -15.605 1.00 85.12 82 LEU A O 1
ATOM 631 N N . ALA A 1 83 ? -8.449 -4.821 -13.885 1.00 88.25 83 ALA A N 1
ATOM 632 C CA . ALA A 1 83 ? -7.871 -5.977 -14.570 1.00 88.25 83 ALA A CA 1
ATOM 633 C C . ALA A 1 83 ? -8.659 -6.346 -15.841 1.00 88.25 83 ALA A C 1
ATOM 635 O O . ALA A 1 83 ? -8.063 -6.564 -16.895 1.00 88.25 83 ALA A O 1
ATOM 636 N N . VAL A 1 84 ? -9.997 -6.340 -15.780 1.00 88.38 84 VAL A N 1
ATOM 637 C CA . VAL A 1 84 ? -10.867 -6.583 -16.946 1.00 88.38 84 VAL A CA 1
ATOM 638 C C . VAL A 1 84 ? -10.651 -5.526 -18.031 1.00 88.38 84 VAL A C 1
ATOM 640 O O . VAL A 1 84 ? -10.506 -5.865 -19.207 1.00 88.38 84 VAL A O 1
ATOM 643 N N . SER A 1 85 ? -10.605 -4.243 -17.661 1.00 89.00 85 SER A N 1
ATOM 644 C CA . SER A 1 85 ? -10.398 -3.173 -18.640 1.00 89.00 85 SER A CA 1
ATOM 645 C C . SER A 1 85 ? -8.985 -3.155 -19.210 1.00 89.00 85 SER A C 1
ATOM 647 O O . SER A 1 85 ? -8.828 -2.772 -20.371 1.00 89.00 85 SER A O 1
ATOM 649 N N . LEU A 1 86 ? -7.976 -3.518 -18.417 1.00 92.81 86 LEU A N 1
ATOM 650 C CA . LEU A 1 86 ? -6.598 -3.639 -18.874 1.00 92.81 86 LEU A CA 1
ATOM 651 C C . LEU A 1 86 ? -6.481 -4.776 -19.888 1.00 92.81 86 LEU A C 1
ATOM 653 O O . LEU A 1 86 ? -5.967 -4.551 -20.977 1.00 92.81 86 LEU A O 1
ATOM 657 N N . ALA A 1 87 ? -7.040 -5.951 -19.578 1.00 95.12 87 ALA A N 1
ATOM 658 C CA . ALA A 1 87 ? -7.053 -7.087 -20.493 1.00 95.12 87 ALA A CA 1
ATOM 659 C C . ALA A 1 87 ? -7.732 -6.741 -21.823 1.00 95.12 87 ALA A C 1
ATOM 661 O O . ALA A 1 87 ? -7.148 -6.954 -22.882 1.00 95.12 87 ALA A O 1
ATOM 662 N N . LYS A 1 88 ? -8.914 -6.111 -21.768 1.00 94.44 88 LYS A N 1
ATOM 663 C CA . LYS A 1 88 ? -9.614 -5.646 -22.972 1.00 94.44 88 LYS A CA 1
ATOM 664 C C . LYS A 1 88 ? -8.751 -4.695 -23.801 1.00 94.44 88 LYS A C 1
ATOM 666 O O . LYS A 1 88 ? -8.588 -4.895 -24.996 1.00 94.44 88 LYS A O 1
ATOM 671 N N . TYR A 1 89 ? -8.201 -3.662 -23.162 1.00 93.56 89 TYR A N 1
ATOM 672 C CA . TYR A 1 89 ? -7.383 -2.655 -23.836 1.00 93.56 89 TYR A CA 1
ATOM 673 C C . TYR A 1 89 ? -6.153 -3.271 -24.509 1.00 93.56 89 TYR A C 1
ATOM 675 O O . TYR A 1 89 ? -5.883 -2.990 -25.673 1.00 93.56 89 TYR A O 1
ATOM 683 N N . THR A 1 90 ? -5.432 -4.131 -23.790 1.00 95.56 90 THR A N 1
ATOM 684 C CA . THR A 1 90 ? -4.234 -4.792 -24.304 1.00 95.56 90 THR A CA 1
ATOM 685 C C . THR A 1 90 ? -4.562 -5.750 -25.451 1.00 95.56 90 THR A C 1
ATOM 687 O O . THR A 1 90 ? -3.858 -5.733 -26.458 1.00 95.56 90 THR A O 1
ATOM 690 N N . ALA A 1 91 ? -5.633 -6.543 -25.340 1.00 96.56 91 ALA A N 1
ATOM 691 C CA . ALA A 1 91 ? -6.063 -7.456 -26.398 1.00 96.56 91 ALA A CA 1
ATOM 692 C C . ALA A 1 91 ? -6.507 -6.707 -27.664 1.00 96.56 91 ALA A C 1
ATOM 694 O O . ALA A 1 91 ? -6.055 -7.034 -28.759 1.00 96.56 91 ALA A O 1
ATOM 695 N N . ASP A 1 92 ? -7.338 -5.669 -27.523 1.00 94.88 92 ASP A N 1
ATOM 696 C CA . ASP A 1 92 ? -7.817 -4.869 -28.655 1.00 94.88 92 ASP A CA 1
ATOM 697 C C . ASP A 1 92 ? -6.658 -4.171 -29.378 1.00 94.88 92 ASP A C 1
ATOM 699 O O . ASP A 1 92 ? -6.590 -4.185 -30.609 1.00 94.88 92 ASP A O 1
ATOM 703 N N . LEU A 1 93 ? -5.727 -3.581 -28.617 1.00 94.25 93 LEU A N 1
ATOM 704 C CA . LEU A 1 93 ? -4.563 -2.902 -29.179 1.00 94.25 93 LEU A CA 1
ATOM 705 C C . LEU A 1 93 ? -3.637 -3.890 -29.893 1.00 94.25 93 LEU A C 1
ATOM 707 O O . LEU A 1 93 ? -3.198 -3.613 -31.008 1.00 94.25 93 LEU A O 1
ATOM 711 N N . SER A 1 94 ? -3.388 -5.050 -29.281 1.00 96.38 94 SER A N 1
ATOM 712 C CA . SER A 1 94 ? -2.611 -6.117 -29.907 1.00 96.38 94 SER A CA 1
ATOM 713 C C . SER A 1 94 ? -3.250 -6.572 -31.215 1.00 96.38 94 SER A C 1
ATOM 715 O O . SER A 1 94 ? -2.579 -6.580 -32.242 1.00 96.38 94 SER A O 1
ATOM 717 N N . ASN A 1 95 ? -4.551 -6.869 -31.214 1.00 94.88 95 ASN A N 1
ATOM 718 C CA . ASN A 1 95 ? -5.267 -7.321 -32.405 1.00 94.88 95 ASN A CA 1
ATOM 719 C C . ASN A 1 95 ? -5.213 -6.286 -33.531 1.00 94.88 95 ASN A C 1
ATOM 721 O O . ASN A 1 95 ? -4.935 -6.649 -34.672 1.00 94.88 95 ASN A O 1
ATOM 725 N N . LYS A 1 96 ? -5.416 -5.004 -33.208 1.00 94.56 96 LYS A N 1
ATOM 726 C CA . LYS A 1 96 ? -5.322 -3.909 -34.178 1.00 94.56 96 LYS A CA 1
ATOM 727 C C . LYS A 1 96 ? -3.930 -3.833 -34.808 1.00 94.56 96 LYS A C 1
ATOM 729 O O . LYS A 1 96 ? -3.799 -3.853 -36.023 1.00 94.56 96 LYS A O 1
ATOM 734 N N . ILE A 1 97 ? -2.883 -3.795 -33.991 1.00 94.12 97 ILE A N 1
ATOM 735 C CA . ILE A 1 97 ? -1.507 -3.644 -34.482 1.00 94.12 97 ILE A CA 1
ATOM 736 C C . ILE A 1 97 ? -1.041 -4.894 -35.246 1.00 94.12 97 ILE A C 1
ATOM 738 O O . ILE A 1 97 ? -0.341 -4.793 -36.256 1.00 94.12 97 ILE A O 1
ATOM 742 N N . CYS A 1 98 ? -1.466 -6.079 -34.808 1.00 93.75 98 CYS A N 1
ATOM 743 C CA . CYS A 1 98 ? -1.195 -7.339 -35.491 1.00 93.75 98 CYS A CA 1
ATOM 744 C C . CYS A 1 98 ? -1.868 -7.435 -36.867 1.00 93.75 98 CYS A C 1
ATOM 746 O O . CYS A 1 98 ? -1.349 -8.159 -37.715 1.00 93.75 98 CYS A O 1
ATOM 748 N N . GLN A 1 99 ? -2.988 -6.744 -37.106 1.00 91.88 99 GLN A N 1
ATOM 749 C CA . GLN A 1 99 ? -3.601 -6.672 -38.439 1.00 91.88 99 GLN A CA 1
ATOM 750 C C . GLN A 1 99 ? -2.732 -5.875 -39.419 1.00 91.88 99 GLN A C 1
ATOM 752 O O . GLN A 1 99 ? -2.632 -6.261 -40.580 1.00 91.88 99 GLN A O 1
ATOM 757 N N . ASP A 1 100 ? -2.056 -4.829 -38.938 1.00 89.25 100 ASP A N 1
ATOM 758 C CA . ASP A 1 100 ? -1.263 -3.935 -39.785 1.00 89.25 100 ASP A CA 1
ATOM 759 C C . ASP A 1 100 ? 0.168 -4.449 -40.016 1.00 89.25 100 ASP A C 1
ATOM 761 O O . ASP A 1 100 ? 0.672 -4.428 -41.138 1.00 89.25 100 ASP A O 1
ATOM 765 N N . ARG A 1 101 ? 0.846 -4.917 -38.958 1.00 89.06 101 ARG A N 1
ATOM 766 C CA . ARG A 1 101 ? 2.291 -5.239 -38.997 1.00 89.06 101 ARG A CA 1
ATOM 767 C C . ARG A 1 101 ? 2.624 -6.689 -38.664 1.00 89.06 101 ARG A C 1
ATOM 769 O O . ARG A 1 101 ? 3.797 -7.051 -38.627 1.00 89.06 101 ARG A O 1
ATOM 776 N N . ASN A 1 102 ? 1.616 -7.519 -38.394 1.00 93.00 102 ASN A N 1
ATOM 777 C CA . ASN A 1 102 ? 1.783 -8.934 -38.049 1.00 93.00 102 ASN A CA 1
ATOM 778 C C . ASN A 1 102 ? 2.757 -9.196 -36.873 1.00 93.00 102 ASN A C 1
ATOM 780 O O . ASN A 1 102 ? 3.327 -10.278 -36.766 1.00 93.00 102 ASN A O 1
ATOM 784 N N . SER A 1 103 ? 2.954 -8.203 -36.003 1.00 95.56 103 SER A N 1
ATOM 785 C CA . SER A 1 103 ? 3.844 -8.232 -34.841 1.00 95.56 103 SER A CA 1
ATOM 786 C C . SER A 1 103 ? 3.363 -7.208 -33.814 1.00 95.56 103 SER A C 1
ATOM 788 O O . SER A 1 103 ? 2.905 -6.123 -34.186 1.00 95.56 103 SER A O 1
ATOM 790 N N . PHE A 1 104 ? 3.485 -7.546 -32.532 1.00 97.75 104 PHE A N 1
ATOM 791 C CA . PHE A 1 104 ? 3.124 -6.683 -31.414 1.00 97.75 104 PHE A CA 1
ATOM 792 C C . PHE A 1 104 ? 4.214 -6.708 -30.343 1.00 97.75 104 PHE A C 1
ATOM 794 O O . PHE A 1 104 ? 4.523 -7.752 -29.773 1.00 97.75 104 PHE A O 1
ATOM 801 N N . THR A 1 105 ? 4.800 -5.551 -30.063 1.00 98.50 105 THR A N 1
ATOM 802 C CA . THR A 1 105 ? 5.855 -5.358 -29.066 1.00 98.50 105 THR A CA 1
ATOM 803 C C . THR A 1 105 ? 5.264 -4.815 -27.767 1.00 98.50 105 THR A C 1
ATOM 805 O O . THR A 1 105 ? 4.721 -3.711 -27.714 1.00 98.50 105 THR A O 1
ATOM 808 N N . VAL A 1 106 ? 5.377 -5.589 -26.689 1.00 98.06 106 VAL A N 1
ATOM 809 C CA . VAL A 1 106 ? 4.879 -5.214 -25.365 1.00 98.06 106 VAL A CA 1
ATOM 810 C C . VAL A 1 106 ? 6.008 -5.210 -24.346 1.00 98.06 106 VAL A C 1
ATOM 812 O O . VAL A 1 106 ? 6.811 -6.137 -24.273 1.00 98.06 106 VAL A O 1
ATOM 815 N N . VAL A 1 107 ? 6.062 -4.164 -23.532 1.00 98.44 107 VAL A N 1
ATOM 816 C CA . VAL A 1 107 ? 7.040 -4.023 -22.453 1.00 98.44 107 VAL A CA 1
ATOM 817 C C . VAL A 1 107 ? 6.319 -4.120 -21.116 1.00 98.44 107 VAL A C 1
ATOM 819 O O . VAL A 1 107 ? 5.290 -3.474 -20.919 1.00 98.44 107 VAL A O 1
ATOM 822 N N . LEU A 1 108 ? 6.859 -4.914 -20.195 1.00 97.69 108 LEU A N 1
ATOM 823 C CA . LEU A 1 108 ? 6.309 -5.144 -18.864 1.00 97.69 108 LEU A CA 1
ATOM 824 C C . LEU A 1 108 ? 7.187 -4.505 -17.786 1.00 97.69 108 LEU A C 1
ATOM 826 O O . LEU A 1 108 ? 8.416 -4.568 -17.841 1.00 97.69 108 LEU A O 1
ATOM 830 N N . SER A 1 109 ? 6.556 -3.954 -16.753 1.00 94.44 109 SER A N 1
ATOM 831 C CA . SER A 1 109 ? 7.198 -3.748 -15.453 1.00 94.44 109 SER A CA 1
ATOM 832 C C . SER A 1 109 ? 6.861 -4.877 -14.480 1.00 94.44 109 SER A C 1
ATOM 834 O O . SER A 1 109 ? 5.872 -5.594 -14.644 1.00 94.44 109 SER A O 1
ATOM 836 N N . GLY A 1 110 ? 7.624 -4.975 -13.394 1.00 90.25 110 GLY A N 1
ATOM 837 C CA . GLY A 1 110 ? 7.300 -5.870 -12.283 1.00 90.25 110 GLY A CA 1
ATOM 838 C C . GLY A 1 110 ? 6.154 -5.397 -11.378 1.00 90.25 110 GLY A C 1
ATOM 839 O O . GLY A 1 110 ? 5.354 -4.514 -11.705 1.00 90.25 110 GLY A O 1
ATOM 840 N N . GLY A 1 111 ? 6.115 -5.971 -10.173 1.00 87.12 111 GLY A N 1
ATOM 841 C CA . GLY A 1 111 ? 5.210 -5.569 -9.093 1.00 87.12 111 GLY A CA 1
ATOM 842 C C . GLY A 1 111 ? 3.741 -5.937 -9.332 1.00 87.12 111 GLY A C 1
ATOM 843 O O . GLY A 1 111 ? 3.421 -6.929 -9.983 1.00 87.12 111 GLY A O 1
ATOM 844 N N . SER A 1 112 ? 2.817 -5.135 -8.787 1.00 83.62 112 SER A N 1
ATOM 845 C CA . SER A 1 112 ? 1.372 -5.424 -8.846 1.00 83.62 112 SER A CA 1
ATOM 846 C C . SER A 1 112 ? 0.751 -5.321 -10.247 1.00 83.62 112 SER A C 1
ATOM 848 O O . SER A 1 112 ? -0.369 -5.796 -10.444 1.00 83.62 112 SER A O 1
ATOM 850 N N . LEU A 1 113 ? 1.472 -4.760 -11.227 1.00 89.62 113 LEU A N 1
ATOM 851 C CA . LEU A 1 113 ? 1.034 -4.720 -12.624 1.00 89.62 113 LEU A CA 1
ATOM 852 C C . LEU A 1 113 ? 0.792 -6.133 -13.164 1.00 89.62 113 LEU A C 1
ATOM 854 O O . LEU A 1 113 ? -0.260 -6.386 -13.743 1.00 89.62 113 LEU A O 1
ATOM 858 N N . VAL A 1 114 ? 1.736 -7.056 -12.955 1.00 90.88 114 VAL A N 1
ATOM 859 C CA . VAL A 1 114 ? 1.670 -8.400 -13.549 1.00 90.88 114 VAL A CA 1
ATOM 860 C C . VAL A 1 114 ? 0.414 -9.143 -13.081 1.00 90.88 114 VAL A C 1
ATOM 862 O O . VAL A 1 114 ? -0.288 -9.750 -13.884 1.00 90.88 114 VAL A O 1
ATOM 865 N N . LYS A 1 115 ? 0.039 -8.992 -11.804 1.00 87.69 115 LYS A N 1
ATOM 866 C CA . LYS A 1 115 ? -1.201 -9.560 -11.243 1.00 87.69 115 LYS A CA 1
ATOM 867 C C . LYS A 1 115 ? -2.477 -8.986 -11.873 1.00 87.69 115 LYS A C 1
ATOM 869 O O . LYS A 1 115 ? -3.516 -9.644 -11.869 1.00 87.69 115 LYS A O 1
ATOM 874 N N . SER A 1 116 ? -2.413 -7.772 -12.422 1.00 88.44 116 SER A N 1
ATOM 875 C CA . SER A 1 116 ? -3.534 -7.147 -13.137 1.00 88.44 116 SER A CA 1
ATOM 876 C C . SER A 1 116 ? -3.724 -7.732 -14.544 1.00 88.44 116 SER A C 1
ATOM 878 O O . SER A 1 116 ? -4.802 -7.593 -15.114 1.00 88.44 116 SER A O 1
ATOM 880 N N . LEU A 1 117 ? -2.724 -8.445 -15.086 1.00 92.25 117 LEU A N 1
ATOM 881 C CA . LEU A 1 117 ? -2.815 -9.149 -16.373 1.00 92.25 117 LEU A CA 1
ATOM 882 C C . LEU A 1 117 ? -3.548 -10.489 -16.284 1.00 92.25 117 LEU A C 1
ATOM 884 O O . LEU A 1 117 ? -3.804 -11.099 -17.317 1.00 92.25 117 LEU A O 1
ATOM 888 N N . ARG A 1 118 ? -3.945 -10.933 -15.082 1.00 93.50 118 ARG A N 1
ATOM 889 C CA . ARG A 1 118 ? -4.653 -12.208 -14.867 1.00 93.50 118 ARG A CA 1
ATOM 890 C C . ARG A 1 118 ? -5.871 -12.395 -15.777 1.00 93.50 118 ARG A C 1
ATOM 892 O O . ARG A 1 118 ? -6.156 -13.505 -16.194 1.00 93.50 118 ARG A O 1
ATOM 899 N N . LYS A 1 119 ? -6.562 -11.308 -16.132 1.00 94.75 119 LYS A N 1
ATOM 900 C CA . LYS A 1 119 ? -7.728 -11.368 -17.022 1.00 94.75 119 LYS A CA 1
ATOM 901 C C . LYS A 1 119 ? -7.380 -11.604 -18.480 1.00 94.75 119 LYS A C 1
ATOM 903 O O . LYS A 1 119 ? -8.223 -12.094 -19.214 1.00 94.75 119 LYS A O 1
ATOM 908 N N . LEU A 1 120 ? -6.155 -11.300 -18.897 1.00 95.25 120 LEU A N 1
ATOM 909 C CA . LEU A 1 120 ? -5.702 -11.521 -20.265 1.00 95.25 120 LEU A CA 1
ATOM 910 C C . LEU A 1 120 ? -5.431 -13.012 -20.553 1.00 95.25 120 LEU A C 1
ATOM 912 O O . LEU A 1 120 ? -5.454 -13.423 -21.707 1.00 95.25 120 LEU A O 1
ATOM 916 N N . VAL A 1 121 ? -5.220 -13.823 -19.510 1.00 95.31 121 VAL A N 1
ATOM 917 C CA . VAL A 1 121 ? -5.016 -15.282 -19.613 1.00 95.31 121 VAL A CA 1
ATOM 918 C C . VAL A 1 121 ? -6.292 -16.092 -19.347 1.00 95.31 121 VAL A C 1
ATOM 920 O O . VAL A 1 121 ? -6.242 -17.314 -19.245 1.00 95.31 121 VAL A O 1
ATOM 923 N N . GLU A 1 122 ? -7.439 -15.422 -19.227 1.00 95.19 122 GLU A N 1
ATOM 924 C CA . GLU A 1 122 ? -8.762 -16.040 -19.102 1.00 95.19 122 GLU A CA 1
ATOM 925 C C . GLU A 1 122 ? -9.544 -15.895 -20.427 1.00 95.19 122 GLU A C 1
ATOM 927 O O . GLU A 1 122 ? -9.259 -14.988 -21.223 1.00 95.19 122 GLU A O 1
ATOM 932 N N . PRO A 1 123 ? -10.559 -16.742 -20.691 1.00 93.81 123 PRO A N 1
ATOM 933 C CA . PRO A 1 123 ? -11.478 -16.525 -21.803 1.00 93.81 123 PRO A CA 1
ATOM 934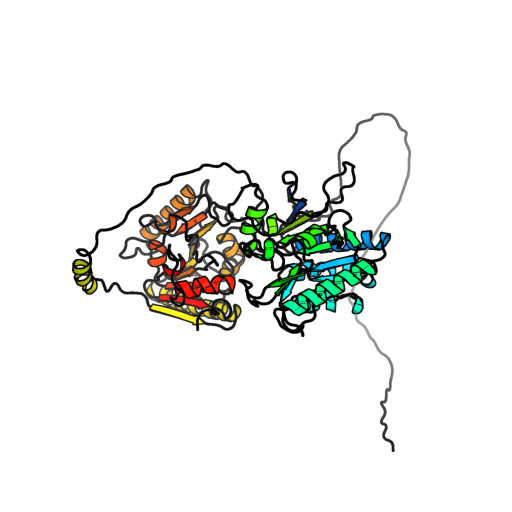 C C . PRO A 1 123 ? -12.179 -15.152 -21.723 1.00 93.81 123 PRO A C 1
ATOM 936 O O . PRO A 1 123 ? -12.557 -14.715 -20.633 1.00 93.81 123 PRO A O 1
ATOM 939 N N . PRO A 1 124 ? -12.405 -14.471 -22.863 1.00 94.19 124 PRO A N 1
ATOM 940 C CA . PRO A 1 124 ? -12.113 -14.928 -24.225 1.00 94.19 124 PRO A CA 1
ATOM 941 C C . PRO A 1 124 ? -10.683 -14.615 -24.703 1.00 94.19 124 PRO A C 1
ATOM 943 O O . PRO A 1 124 ? -10.327 -14.968 -25.824 1.00 94.19 124 PRO A O 1
ATOM 946 N N . TYR A 1 125 ? -9.867 -13.904 -23.920 1.00 96.19 125 TYR A N 1
ATOM 947 C CA . TYR A 1 125 ? -8.602 -13.332 -24.400 1.00 96.19 125 TYR A CA 1
ATOM 948 C C . TYR A 1 125 ? -7.517 -14.377 -24.626 1.00 96.19 125 TYR A C 1
ATOM 950 O O . TYR A 1 125 ? -6.803 -14.288 -25.621 1.00 96.19 125 TYR A O 1
ATOM 958 N N . VAL A 1 126 ? -7.453 -15.398 -23.767 1.00 95.00 126 VAL A N 1
ATOM 959 C CA . VAL A 1 126 ? -6.498 -16.504 -23.928 1.00 95.00 126 VAL A CA 1
ATOM 960 C C . VAL A 1 126 ? -6.612 -17.183 -25.299 1.00 95.00 126 VAL A C 1
ATOM 962 O O . VAL A 1 126 ? -5.588 -17.541 -25.872 1.00 95.00 126 VAL A O 1
ATOM 965 N N . ASP A 1 127 ? -7.829 -17.264 -25.850 1.00 93.06 127 ASP A N 1
ATOM 966 C CA . ASP A 1 127 ? -8.121 -17.919 -27.132 1.00 93.06 127 ASP A CA 1
ATOM 967 C C . ASP A 1 127 ? -8.153 -16.953 -28.328 1.00 93.06 127 ASP A C 1
ATOM 969 O O . ASP A 1 127 ? -7.981 -17.373 -29.470 1.00 93.06 127 ASP A O 1
ATOM 973 N N . SER A 1 128 ? -8.427 -15.665 -28.094 1.00 92.62 128 SER A N 1
ATOM 974 C CA . SER A 1 128 ? -8.630 -14.677 -29.169 1.00 92.62 128 SER A CA 1
ATOM 975 C C . SER A 1 128 ? -7.403 -13.825 -29.484 1.00 92.62 128 SER A C 1
ATOM 977 O O . SER A 1 128 ? -7.344 -13.244 -30.567 1.00 92.62 128 SER A O 1
ATOM 979 N N . VAL A 1 129 ? -6.434 -13.734 -28.570 1.00 96.31 129 VAL A N 1
ATOM 980 C CA . VAL A 1 129 ? -5.166 -13.035 -28.808 1.00 96.31 129 VAL A CA 1
ATOM 981 C C . VAL A 1 129 ? -4.197 -13.964 -29.538 1.00 96.31 129 VAL A C 1
ATOM 983 O O . VAL A 1 129 ? -3.938 -15.086 -29.109 1.00 96.31 129 VAL A O 1
ATOM 986 N N . ASP A 1 130 ? -3.605 -13.477 -30.627 1.00 96.00 130 ASP A N 1
ATOM 987 C CA . ASP A 1 130 ? -2.570 -14.207 -31.363 1.00 96.00 130 ASP A CA 1
ATOM 988 C C . ASP A 1 130 ? -1.194 -14.041 -30.694 1.00 96.00 130 ASP A C 1
ATOM 990 O O . ASP A 1 130 ? -0.376 -13.192 -31.062 1.00 96.00 130 ASP A O 1
ATOM 994 N N . TRP A 1 131 ? -0.946 -14.866 -29.676 1.00 97.50 131 TRP A N 1
ATOM 995 C CA . TRP A 1 131 ? 0.279 -14.858 -28.868 1.00 97.50 131 TRP A CA 1
ATOM 996 C C . TRP A 1 131 ? 1.563 -15.103 -29.667 1.00 97.50 131 TRP A C 1
ATOM 998 O O . TRP A 1 131 ? 2.638 -14.684 -29.240 1.00 97.50 131 TRP A O 1
ATOM 1008 N N . SER A 1 132 ? 1.474 -15.737 -30.842 1.00 96.25 132 SER A N 1
ATOM 1009 C CA . SER A 1 132 ? 2.639 -16.011 -31.692 1.00 96.25 132 SER A CA 1
ATOM 1010 C C . SER A 1 132 ? 3.291 -14.732 -32.239 1.00 96.25 132 SER A C 1
ATOM 1012 O O . SER A 1 132 ? 4.478 -14.734 -32.570 1.00 96.25 132 SER A O 1
ATOM 1014 N N . LYS A 1 133 ? 2.530 -13.630 -32.278 1.00 96.94 133 LYS A N 1
ATOM 1015 C CA . LYS A 1 133 ? 2.953 -12.306 -32.762 1.00 96.94 133 LYS A CA 1
ATOM 1016 C C . LYS A 1 133 ? 3.508 -11.402 -31.666 1.00 96.94 133 LYS A C 1
ATOM 1018 O O . LYS A 1 133 ? 4.006 -10.319 -31.967 1.00 96.94 133 LYS A O 1
ATOM 1023 N N . TRP A 1 134 ? 3.399 -11.813 -30.405 1.00 98.25 134 TRP A N 1
ATOM 1024 C CA . TRP A 1 134 ? 3.864 -11.021 -29.274 1.00 98.25 134 TRP A CA 1
ATOM 1025 C C . TRP A 1 134 ? 5.378 -11.118 -29.129 1.00 98.25 134 TRP A C 1
ATOM 1027 O O . TRP A 1 134 ? 5.922 -12.219 -29.101 1.00 98.25 134 TRP A O 1
ATOM 1037 N N . ASN A 1 135 ? 6.023 -9.964 -28.973 1.00 98.62 135 ASN A N 1
ATOM 1038 C CA . ASN A 1 135 ? 7.405 -9.797 -28.541 1.00 98.62 135 ASN A CA 1
ATOM 1039 C C . ASN A 1 135 ? 7.403 -9.088 -27.184 1.00 98.62 135 ASN A C 1
ATOM 1041 O O . ASN A 1 135 ? 6.943 -7.951 -27.081 1.00 98.62 135 ASN A O 1
ATOM 1045 N N . VAL A 1 136 ? 7.872 -9.774 -26.140 1.00 98.56 136 VAL A N 1
ATOM 1046 C CA . VAL A 1 136 ? 7.783 -9.330 -24.743 1.00 98.56 136 VAL A CA 1
ATOM 1047 C C . VAL A 1 136 ? 9.140 -8.859 -24.240 1.00 98.56 136 VAL A C 1
ATOM 1049 O O . VAL A 1 136 ? 10.137 -9.569 -24.362 1.00 98.56 136 VAL A O 1
ATOM 1052 N N . PHE A 1 137 ? 9.150 -7.685 -23.621 1.00 98.69 137 PHE A N 1
ATOM 1053 C CA . PHE A 1 137 ? 10.325 -7.017 -23.069 1.00 98.69 137 PHE A CA 1
ATOM 1054 C C . PHE A 1 137 ? 10.069 -6.585 -21.624 1.00 98.69 137 PHE A C 1
ATOM 1056 O O . PHE A 1 137 ? 8.926 -6.541 -21.169 1.00 98.69 137 PHE A O 1
ATOM 1063 N N . TRP A 1 138 ? 11.126 -6.189 -20.920 1.00 98.38 138 TRP A N 1
ATOM 1064 C CA . TRP A 1 138 ? 11.043 -5.569 -19.597 1.00 98.38 138 TRP A CA 1
ATOM 1065 C C . TRP A 1 138 ? 11.560 -4.137 -19.623 1.00 98.38 138 TRP A C 1
ATOM 1067 O O . TRP A 1 138 ? 12.586 -3.865 -20.249 1.00 98.38 138 TRP A O 1
ATOM 1077 N N . VAL A 1 139 ? 10.845 -3.242 -18.933 1.00 97.69 139 VAL A N 1
ATOM 1078 C CA . VAL A 1 139 ? 11.241 -1.833 -18.762 1.00 97.69 139 VAL A CA 1
ATOM 1079 C C . VAL A 1 139 ? 12.355 -1.695 -17.728 1.00 97.69 139 VAL A C 1
ATOM 1081 O O . VAL A 1 139 ? 13.195 -0.810 -17.827 1.00 97.69 139 VAL A O 1
ATOM 1084 N N . ASP A 1 140 ? 12.366 -2.577 -16.733 1.00 97.94 140 ASP A N 1
ATOM 1085 C CA . ASP A 1 140 ? 13.401 -2.701 -15.722 1.00 97.94 140 ASP A CA 1
ATOM 1086 C C . ASP A 1 140 ? 13.489 -4.144 -15.233 1.00 97.94 140 ASP A C 1
ATOM 1088 O O . ASP A 1 140 ? 12.530 -4.918 -15.322 1.00 97.94 140 ASP A O 1
ATOM 1092 N N . GLU A 1 141 ? 14.641 -4.505 -14.685 1.00 97.50 141 GLU A N 1
ATOM 1093 C CA . GLU A 1 141 ? 14.844 -5.806 -14.063 1.00 97.50 141 GLU A CA 1
ATOM 1094 C C . GLU A 1 141 ? 15.913 -5.724 -12.973 1.00 97.50 141 GLU A C 1
ATOM 1096 O O . GLU A 1 141 ? 16.829 -4.902 -13.019 1.00 97.50 141 GLU A O 1
ATOM 1101 N N . ARG A 1 142 ? 15.772 -6.577 -11.964 1.00 97.00 142 ARG A N 1
ATOM 1102 C CA . ARG A 1 142 ? 16.717 -6.763 -10.873 1.00 97.00 142 ARG A CA 1
ATOM 1103 C C . ARG A 1 142 ? 17.795 -7.694 -11.401 1.00 97.00 142 ARG A C 1
ATOM 1105 O O . ARG A 1 142 ? 17.479 -8.719 -11.996 1.00 97.00 142 ARG A O 1
ATOM 1112 N N . VAL A 1 143 ? 19.058 -7.351 -11.184 1.00 96.38 143 VAL A N 1
ATOM 1113 C CA . VAL A 1 143 ? 20.184 -8.161 -11.668 1.00 96.38 143 VAL A CA 1
ATOM 1114 C C . VAL A 1 143 ? 20.384 -9.324 -10.700 1.00 96.38 143 VAL A C 1
ATOM 1116 O O . VAL A 1 143 ? 21.218 -9.298 -9.801 1.00 96.38 143 VAL A O 1
ATOM 1119 N N . VAL A 1 144 ? 19.511 -10.312 -10.843 1.00 96.44 144 VAL A N 1
ATOM 1120 C CA . VAL A 1 144 ? 19.446 -11.556 -10.079 1.00 96.44 144 VAL A CA 1
ATOM 1121 C C . VAL A 1 144 ? 19.116 -12.698 -11.047 1.00 96.44 144 VAL A C 1
ATOM 1123 O O . VAL A 1 144 ? 18.571 -12.423 -12.120 1.00 96.44 144 VAL A O 1
ATOM 1126 N N . PRO A 1 145 ? 19.397 -13.966 -10.688 1.00 97.38 145 PRO A N 1
ATOM 1127 C CA . PRO A 1 145 ? 18.987 -15.115 -11.493 1.00 97.38 145 PRO A CA 1
ATOM 1128 C C . PRO A 1 145 ? 17.495 -15.084 -11.859 1.00 97.38 145 PRO A C 1
ATOM 1130 O O . PRO A 1 145 ? 16.661 -14.643 -11.067 1.00 97.38 145 PRO A O 1
ATOM 1133 N N . LYS A 1 146 ? 17.132 -15.586 -13.040 1.00 95.50 146 LYS A N 1
ATOM 1134 C CA . LYS A 1 146 ? 15.741 -15.627 -13.536 1.00 95.50 146 LYS A CA 1
ATOM 1135 C C . LYS A 1 146 ? 14.792 -16.475 -12.698 1.00 95.50 146 LYS A C 1
ATOM 1137 O O . LYS A 1 146 ? 13.585 -16.337 -12.854 1.00 95.50 146 LYS A O 1
ATOM 1142 N N . ASP A 1 147 ? 15.306 -17.360 -11.855 1.00 95.50 147 ASP A N 1
ATOM 1143 C CA . ASP A 1 147 ? 14.546 -18.148 -10.882 1.00 95.50 147 ASP A CA 1
ATOM 1144 C C . ASP A 1 147 ? 14.545 -17.517 -9.477 1.00 95.50 147 ASP A C 1
ATOM 1146 O O . ASP A 1 147 ? 13.940 -18.053 -8.546 1.00 95.50 147 ASP A O 1
ATOM 1150 N N . HIS A 1 148 ? 15.168 -16.346 -9.316 1.00 96.75 148 HIS A N 1
ATOM 1151 C CA . HIS A 1 148 ? 15.178 -15.613 -8.061 1.00 96.75 148 HIS A CA 1
ATOM 1152 C C . HIS A 1 148 ? 13.804 -14.970 -7.782 1.00 96.75 148 HIS A C 1
ATOM 1154 O O . HIS A 1 148 ? 13.227 -14.349 -8.679 1.00 96.75 148 HIS A O 1
ATOM 1160 N N . PRO A 1 149 ? 13.297 -15.008 -6.532 1.00 93.25 149 PRO A N 1
ATOM 1161 C CA . PRO A 1 149 ? 11.994 -14.434 -6.170 1.00 93.25 149 PRO A CA 1
ATOM 1162 C C . PRO A 1 149 ? 11.803 -12.949 -6.519 1.00 93.25 149 PRO A C 1
ATOM 1164 O O . PRO A 1 149 ? 10.681 -12.515 -6.764 1.00 93.25 149 PRO A O 1
ATOM 1167 N N . ASP A 1 150 ? 12.890 -12.172 -6.552 1.00 91.56 150 ASP A N 1
ATOM 1168 C CA . ASP A 1 150 ? 12.860 -10.740 -6.895 1.00 91.56 150 ASP A CA 1
ATOM 1169 C C . ASP A 1 150 ? 12.890 -10.441 -8.407 1.00 91.56 150 ASP A C 1
ATOM 1171 O O . ASP A 1 150 ? 12.829 -9.266 -8.785 1.00 91.56 150 ASP A O 1
ATOM 1175 N N . SER A 1 151 ? 12.995 -11.459 -9.267 1.00 97.19 151 SER A N 1
ATOM 1176 C CA . SER A 1 151 ? 13.022 -11.289 -10.723 1.00 97.19 151 SER A CA 1
ATOM 1177 C C . SER A 1 151 ? 11.641 -10.909 -11.272 1.00 97.19 151 SER A C 1
ATOM 1179 O O . SER A 1 151 ? 10.638 -11.600 -11.057 1.00 97.19 151 SER A O 1
ATOM 1181 N N . ASN A 1 152 ? 11.589 -9.824 -12.046 1.00 97.62 152 ASN A N 1
ATOM 1182 C CA . ASN A 1 152 ? 10.407 -9.438 -12.809 1.00 97.62 152 ASN A CA 1
ATOM 1183 C C . ASN A 1 152 ? 10.081 -10.482 -13.894 1.00 97.62 152 ASN A C 1
ATOM 1185 O O . ASN A 1 152 ? 8.902 -10.690 -14.190 1.00 97.62 152 ASN A O 1
ATOM 1189 N N . TYR A 1 153 ? 11.086 -11.151 -14.470 1.00 97.88 153 TYR A N 1
ATOM 1190 C CA . TYR A 1 153 ? 10.910 -12.283 -15.380 1.00 97.88 153 TYR A CA 1
ATOM 1191 C C . TYR A 1 153 ? 10.196 -13.443 -14.692 1.00 97.88 153 TYR A C 1
ATOM 1193 O O . TYR A 1 153 ? 9.180 -13.897 -15.213 1.00 97.88 153 TYR A O 1
ATOM 1201 N N . LEU A 1 154 ? 10.661 -13.885 -13.516 1.00 97.50 154 LEU A N 1
ATOM 1202 C CA . LEU A 1 154 ? 10.017 -14.987 -12.791 1.00 97.50 154 LEU A CA 1
ATOM 1203 C C . LEU A 1 154 ? 8.555 -14.669 -12.474 1.00 97.50 154 LEU A C 1
ATOM 1205 O O . LEU A 1 154 ? 7.667 -15.498 -12.680 1.00 97.50 154 LEU A O 1
ATOM 1209 N N . LEU A 1 155 ? 8.303 -13.448 -11.995 1.00 96.44 155 LEU A N 1
ATOM 1210 C CA . LEU A 1 155 ? 6.958 -12.976 -11.692 1.00 96.44 155 LEU A CA 1
ATOM 1211 C C . LEU A 1 155 ? 6.060 -13.032 -12.936 1.00 96.44 155 LEU A C 1
ATOM 1213 O O . LEU A 1 155 ? 4.962 -13.583 -12.879 1.00 96.44 155 LEU A O 1
ATOM 1217 N N . ALA A 1 156 ? 6.531 -12.499 -14.066 1.00 97.12 156 ALA A N 1
ATOM 1218 C CA . ALA A 1 156 ? 5.807 -12.556 -15.332 1.00 97.12 156 ALA A CA 1
ATOM 1219 C C . ALA A 1 156 ? 5.634 -13.993 -15.837 1.00 97.12 156 ALA A C 1
ATOM 1221 O O . ALA A 1 156 ? 4.579 -14.322 -16.373 1.00 97.12 156 ALA A O 1
ATOM 1222 N N . TYR A 1 157 ? 6.622 -14.864 -15.643 1.00 97.00 157 TYR A N 1
ATOM 1223 C CA . TYR A 1 157 ? 6.551 -16.263 -16.042 1.00 97.00 157 TYR A CA 1
ATOM 1224 C C . TYR A 1 157 ? 5.445 -17.008 -15.298 1.00 97.00 157 TYR A C 1
ATOM 1226 O O . TYR A 1 157 ? 4.558 -17.589 -15.927 1.00 97.00 157 TYR A O 1
ATOM 1234 N N . ASN A 1 158 ? 5.445 -16.924 -13.970 1.00 95.44 158 ASN A N 1
ATOM 1235 C CA . ASN A 1 158 ? 4.473 -17.607 -13.120 1.00 95.44 158 ASN A CA 1
ATOM 1236 C C . ASN A 1 158 ? 3.046 -17.091 -13.337 1.00 95.44 158 ASN A C 1
ATOM 1238 O O . ASN A 1 158 ? 2.088 -17.863 -13.362 1.00 95.44 158 ASN A O 1
ATOM 1242 N N . GLU A 1 159 ? 2.891 -15.778 -13.502 1.00 94.56 159 GLU A N 1
ATOM 1243 C CA . GLU A 1 159 ? 1.566 -15.163 -13.540 1.00 94.56 159 GLU A CA 1
ATOM 1244 C C . GLU A 1 159 ? 0.970 -15.055 -14.944 1.00 94.56 159 GLU A C 1
ATOM 1246 O O . GLU A 1 159 ? -0.257 -15.067 -15.071 1.00 94.56 159 GLU A O 1
ATOM 1251 N N . PHE A 1 160 ? 1.806 -14.977 -15.981 1.00 96.25 160 PHE A N 1
ATOM 1252 C CA . PHE A 1 160 ? 1.387 -14.665 -17.346 1.00 96.25 160 PHE A CA 1
ATOM 1253 C C . PHE A 1 160 ? 2.014 -15.596 -18.399 1.00 96.25 160 PHE A C 1
ATOM 1255 O O . PHE A 1 160 ? 1.278 -16.340 -19.041 1.00 96.25 160 PHE A O 1
ATOM 1262 N N . LEU A 1 161 ? 3.343 -15.607 -18.573 1.00 96.56 161 LEU A N 1
ATOM 1263 C CA . LEU A 1 161 ? 3.984 -16.251 -19.737 1.00 96.56 161 LEU A CA 1
ATOM 1264 C C . LEU A 1 161 ? 3.789 -17.773 -19.774 1.00 96.56 161 LEU A C 1
ATOM 1266 O O . LEU A 1 161 ? 3.654 -18.334 -20.853 1.00 96.56 161 LEU A O 1
ATOM 1270 N N . SER A 1 162 ? 3.736 -18.447 -18.620 1.00 96.12 162 SER A N 1
ATOM 1271 C CA . SER A 1 162 ? 3.489 -19.900 -18.546 1.00 96.12 162 SER A CA 1
ATOM 1272 C C . SER A 1 162 ? 2.062 -20.311 -18.932 1.00 96.12 162 SER A C 1
ATOM 1274 O O . SER A 1 162 ? 1.786 -21.500 -19.082 1.00 96.12 162 SER A O 1
ATOM 1276 N N . LYS A 1 163 ? 1.152 -19.342 -19.089 1.00 96.38 163 LYS A N 1
ATOM 1277 C CA . LYS A 1 163 ? -0.279 -19.559 -19.339 1.00 96.38 163 LYS A CA 1
ATOM 1278 C C . LYS A 1 163 ? -0.691 -19.229 -20.778 1.00 96.38 163 LYS A C 1
ATOM 1280 O O . LYS A 1 163 ? -1.860 -19.386 -21.114 1.00 96.38 163 LYS A O 1
ATOM 1285 N N . VAL A 1 164 ? 0.241 -18.765 -21.616 1.00 96.38 164 VAL A N 1
ATOM 1286 C CA . VAL A 1 164 ? -0.017 -18.331 -22.998 1.00 96.38 164 VAL A CA 1
ATOM 1287 C C . VAL A 1 164 ? 1.034 -18.877 -23.961 1.00 96.38 164 VAL A C 1
ATOM 1289 O O . VAL A 1 164 ? 2.169 -19.154 -23.582 1.00 96.38 164 VAL A O 1
ATOM 1292 N N . SER A 1 165 ? 0.675 -19.021 -25.235 1.00 95.25 165 SER A N 1
ATOM 1293 C CA . SER A 1 165 ? 1.536 -19.640 -26.254 1.00 95.25 165 SER A CA 1
ATOM 1294 C C . SER A 1 165 ? 2.438 -18.629 -26.974 1.00 95.25 165 SER A C 1
ATOM 1296 O O . SER A 1 165 ? 2.440 -18.557 -28.201 1.00 95.25 165 SER A O 1
ATOM 1298 N N . ILE A 1 166 ? 3.202 -17.833 -26.219 1.00 97.00 166 ILE A N 1
ATOM 1299 C CA . ILE A 1 166 ? 4.202 -16.917 -26.794 1.00 97.00 166 ILE A CA 1
ATOM 1300 C C . ILE A 1 166 ? 5.435 -17.721 -27.216 1.00 97.00 166 ILE A C 1
ATOM 1302 O O . ILE A 1 166 ? 5.959 -18.530 -26.448 1.00 97.00 166 ILE A O 1
ATOM 1306 N N . THR A 1 167 ? 5.924 -17.486 -28.434 1.00 95.06 167 THR A N 1
ATOM 1307 C CA . THR A 1 167 ? 7.141 -18.130 -28.944 1.00 95.06 167 THR A CA 1
ATOM 1308 C C . THR A 1 167 ? 8.330 -17.794 -28.033 1.00 95.06 167 THR A C 1
ATOM 1310 O O . THR A 1 167 ? 8.609 -16.611 -27.841 1.00 95.06 167 THR A O 1
ATOM 1313 N N . PRO A 1 168 ? 9.093 -18.776 -27.509 1.00 93.38 168 PRO A N 1
ATOM 1314 C CA . PRO A 1 168 ? 10.191 -18.502 -26.574 1.00 93.38 168 PRO A CA 1
ATOM 1315 C C . PRO A 1 168 ? 11.239 -17.504 -27.093 1.00 93.38 168 PRO A C 1
ATOM 1317 O O . PRO A 1 168 ? 11.767 -16.712 -26.320 1.00 93.38 168 PRO A O 1
ATOM 1320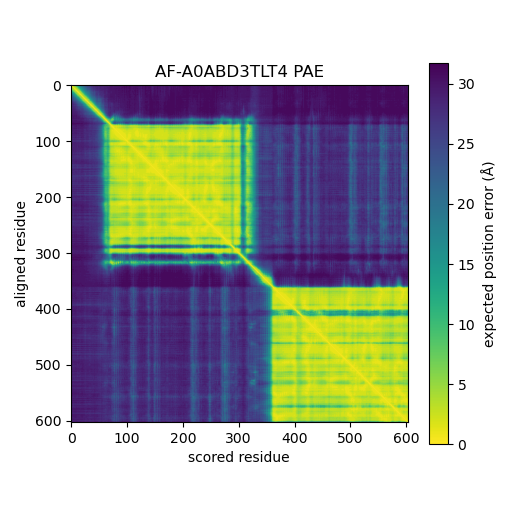 N N . GLY A 1 169 ? 11.505 -17.501 -28.406 1.00 95.38 169 GLY A N 1
ATOM 1321 C CA . GLY A 1 169 ? 12.423 -16.551 -29.051 1.00 95.38 169 GLY A CA 1
ATOM 1322 C C . GLY A 1 169 ? 11.950 -15.092 -29.043 1.00 95.38 169 GLY A C 1
ATOM 1323 O O . GLY A 1 169 ? 12.773 -14.195 -29.208 1.00 95.38 169 GLY A O 1
ATOM 1324 N N . ASN A 1 170 ? 10.661 -14.860 -28.795 1.00 97.62 170 ASN A N 1
ATOM 1325 C CA . ASN A 1 170 ? 10.060 -13.533 -28.706 1.00 97.62 170 ASN A CA 1
ATOM 1326 C C . ASN A 1 170 ? 9.990 -13.020 -27.254 1.00 97.62 170 ASN A C 1
ATOM 1328 O O . ASN A 1 170 ? 9.403 -11.973 -26.986 1.00 97.62 170 ASN A O 1
ATOM 1332 N N . VAL A 1 171 ? 10.544 -13.758 -26.284 1.00 98.06 171 VAL A N 1
ATOM 1333 C CA . VAL A 1 171 ? 10.638 -13.320 -24.887 1.00 98.06 171 VAL A CA 1
ATOM 1334 C C . VAL A 1 171 ? 12.047 -12.793 -24.635 1.00 98.06 171 VAL A C 1
ATOM 1336 O O . VAL A 1 171 ? 13.000 -13.544 -24.430 1.00 98.06 171 VAL A O 1
ATOM 1339 N N . HIS A 1 172 ? 12.188 -11.473 -24.645 1.00 97.69 172 HIS A N 1
ATOM 1340 C CA . HIS A 1 172 ? 13.470 -10.786 -24.564 1.00 97.69 172 HIS A CA 1
ATOM 1341 C C . HIS A 1 172 ? 13.734 -10.309 -23.130 1.00 97.69 172 HIS A C 1
ATOM 1343 O O . HIS A 1 172 ? 13.544 -9.143 -22.800 1.00 97.69 172 HIS A O 1
ATOM 1349 N N . SER A 1 173 ? 14.184 -11.216 -22.262 1.00 95.00 173 SER A N 1
ATOM 1350 C CA . SER A 1 173 ? 14.630 -10.879 -20.902 1.00 95.00 173 SER A CA 1
ATOM 1351 C C . SER A 1 173 ? 16.112 -10.492 -20.868 1.00 95.00 173 SER A C 1
ATOM 1353 O O . SER A 1 173 ? 16.870 -10.815 -21.785 1.00 95.00 173 SER A O 1
ATOM 1355 N N . ILE A 1 174 ? 16.569 -9.917 -19.761 1.00 93.38 174 ILE A N 1
ATOM 1356 C CA . ILE A 1 174 ? 17.991 -9.616 -19.541 1.00 93.38 174 ILE A CA 1
ATOM 1357 C C . ILE A 1 174 ? 18.846 -10.896 -19.509 1.00 93.38 174 ILE A C 1
ATOM 1359 O O . ILE A 1 174 ? 18.320 -12.006 -19.338 1.00 93.38 174 ILE A O 1
ATOM 1363 N N . ASN A 1 175 ? 20.161 -10.738 -19.674 1.00 94.62 175 ASN A N 1
ATOM 1364 C CA . ASN A 1 175 ? 21.134 -11.778 -19.351 1.00 94.62 175 ASN A CA 1
ATOM 1365 C C . ASN A 1 175 ? 21.517 -11.668 -17.866 1.00 94.62 175 ASN A C 1
ATOM 1367 O O . ASN A 1 175 ? 22.279 -10.792 -17.470 1.00 94.62 175 ASN A O 1
ATOM 1371 N N . ASP A 1 176 ? 20.952 -12.559 -17.059 1.00 91.94 176 ASP A N 1
ATOM 1372 C CA . ASP A 1 176 ? 21.087 -12.636 -15.602 1.00 91.94 176 ASP A CA 1
ATOM 1373 C C . ASP A 1 176 ? 22.427 -13.224 -15.128 1.00 91.94 176 ASP A C 1
ATOM 1375 O O . ASP A 1 176 ? 22.715 -13.218 -13.934 1.00 91.94 176 ASP A O 1
ATOM 1379 N N . GLY A 1 177 ? 23.271 -13.697 -16.053 1.00 94.00 177 GLY A N 1
ATOM 1380 C CA . GLY A 1 177 ? 24.641 -14.135 -15.768 1.00 94.00 177 GLY A CA 1
ATOM 1381 C C . GLY A 1 177 ? 25.692 -13.020 -15.836 1.00 94.00 177 GLY A C 1
ATOM 1382 O O . GLY A 1 177 ? 26.877 -13.289 -15.637 1.00 94.00 177 GLY A O 1
ATOM 1383 N N . LEU A 1 178 ? 25.291 -11.786 -16.157 1.00 96.44 178 LEU A N 1
ATOM 1384 C CA . LEU A 1 178 ? 26.179 -10.633 -16.311 1.00 96.44 178 LEU A CA 1
ATOM 1385 C C . LEU A 1 178 ? 26.058 -9.663 -15.126 1.00 96.44 178 LEU A C 1
ATOM 1387 O O . LEU A 1 178 ? 25.047 -9.629 -14.431 1.00 96.44 178 LEU A O 1
ATOM 1391 N N . SER A 1 179 ? 27.089 -8.836 -14.916 1.00 97.06 179 SER A N 1
ATOM 1392 C CA . SER A 1 179 ? 26.994 -7.692 -13.998 1.00 97.06 179 SER A CA 1
ATOM 1393 C C . SER A 1 179 ? 25.966 -6.677 -14.498 1.00 97.06 179 SER A C 1
ATOM 1395 O O . SER A 1 179 ? 25.663 -6.653 -15.690 1.00 97.06 179 SER A O 1
ATOM 1397 N N . ALA A 1 180 ? 25.481 -5.792 -13.623 1.00 96.12 180 ALA A N 1
ATOM 1398 C CA . ALA A 1 180 ? 24.488 -4.787 -14.001 1.00 96.12 180 ALA A CA 1
ATOM 1399 C C . ALA A 1 180 ? 24.901 -3.951 -15.228 1.00 96.12 180 ALA A C 1
ATOM 1401 O O . ALA A 1 180 ? 24.093 -3.762 -16.134 1.00 96.12 180 ALA A O 1
ATOM 1402 N N . GLU A 1 181 ? 26.168 -3.525 -15.300 1.00 97.19 181 GLU A N 1
ATOM 1403 C CA . GLU A 1 181 ? 26.731 -2.828 -16.464 1.00 97.19 181 GLU A CA 1
ATOM 1404 C C . GLU A 1 181 ? 26.603 -3.647 -17.748 1.00 97.19 181 GLU A C 1
ATOM 1406 O O . GLU A 1 181 ? 26.006 -3.205 -18.726 1.00 97.19 181 GLU A O 1
ATOM 1411 N N . ASN A 1 182 ? 27.145 -4.865 -17.725 1.00 97.69 182 ASN A N 1
ATOM 1412 C CA . ASN A 1 182 ? 27.222 -5.720 -18.901 1.00 97.69 182 ASN A CA 1
ATOM 1413 C C . ASN A 1 182 ? 25.834 -6.220 -19.322 1.00 97.69 182 ASN A C 1
ATOM 1415 O O . ASN A 1 182 ? 25.585 -6.405 -20.509 1.00 97.69 182 ASN A O 1
ATOM 1419 N N . ALA A 1 183 ? 24.918 -6.418 -18.370 1.00 97.94 183 ALA A N 1
ATOM 1420 C CA . ALA A 1 183 ? 23.528 -6.758 -18.640 1.00 97.94 183 ALA A CA 1
ATOM 1421 C C . ALA A 1 183 ? 22.789 -5.603 -19.334 1.00 97.94 183 ALA A C 1
ATOM 1423 O O . ALA A 1 183 ? 22.007 -5.854 -20.251 1.00 97.94 183 ALA A O 1
ATOM 1424 N N . ALA A 1 184 ? 23.044 -4.349 -18.937 1.00 98.06 184 ALA A N 1
ATOM 1425 C CA . ALA A 1 184 ? 22.476 -3.182 -19.609 1.00 98.06 184 ALA A CA 1
ATOM 1426 C C . ALA A 1 184 ? 23.012 -3.045 -21.044 1.00 98.06 184 ALA A C 1
ATOM 1428 O O . ALA A 1 184 ? 22.217 -2.880 -21.969 1.00 98.06 184 ALA A O 1
ATOM 1429 N N . ASP A 1 185 ? 24.325 -3.199 -21.244 1.00 98.19 185 ASP A N 1
ATOM 1430 C CA . ASP A 1 185 ? 24.951 -3.130 -22.571 1.00 98.19 185 ASP A CA 1
ATOM 1431 C C . ASP A 1 185 ? 24.507 -4.287 -23.494 1.00 98.19 185 ASP A C 1
ATOM 1433 O O . ASP A 1 185 ? 24.235 -4.067 -24.680 1.00 98.19 185 ASP A O 1
ATOM 1437 N N . ASP A 1 186 ? 24.373 -5.514 -22.968 1.00 98.50 186 ASP A N 1
ATOM 1438 C CA . ASP A 1 186 ? 23.816 -6.671 -23.695 1.00 98.50 186 ASP A CA 1
ATOM 1439 C C . ASP A 1 186 ? 22.370 -6.405 -24.126 1.00 98.50 186 ASP A C 1
ATOM 1441 O O . ASP A 1 186 ? 22.004 -6.611 -25.289 1.00 98.50 186 ASP A O 1
ATOM 1445 N N . TYR A 1 187 ? 21.550 -5.898 -23.202 1.00 98.44 187 TYR A N 1
ATOM 1446 C CA . TYR A 1 187 ? 20.144 -5.637 -23.470 1.00 98.44 187 TYR A CA 1
ATOM 1447 C C . TYR A 1 187 ? 19.971 -4.504 -24.488 1.00 98.44 187 TYR A C 1
ATOM 1449 O O . TYR A 1 187 ? 19.224 -4.661 -25.454 1.00 98.44 187 TYR A O 1
ATOM 1457 N N . GLU A 1 188 ? 20.729 -3.411 -24.367 1.00 98.50 188 GLU A N 1
ATOM 1458 C CA . GLU A 1 188 ? 20.753 -2.333 -25.361 1.00 98.50 188 GLU A CA 1
ATOM 1459 C C . GLU A 1 188 ? 21.212 -2.828 -26.743 1.00 98.50 188 GLU A C 1
ATOM 1461 O O . GLU A 1 188 ? 20.597 -2.498 -27.762 1.00 98.50 188 GLU A O 1
ATOM 1466 N N . THR A 1 189 ? 22.255 -3.661 -26.797 1.00 98.38 189 THR A N 1
ATOM 1467 C CA . THR A 1 189 ? 22.755 -4.249 -28.050 1.00 98.38 189 THR A CA 1
ATOM 1468 C C . THR A 1 189 ? 21.676 -5.085 -28.731 1.00 98.38 189 THR A C 1
ATOM 1470 O O . THR A 1 189 ? 21.460 -4.963 -29.941 1.00 98.38 189 THR A O 1
ATOM 1473 N N . ARG A 1 190 ? 20.946 -5.897 -27.958 1.00 98.31 190 ARG A N 1
ATOM 1474 C CA . ARG A 1 190 ? 19.827 -6.692 -28.467 1.00 98.31 190 ARG A CA 1
ATOM 1475 C C . ARG A 1 190 ? 18.708 -5.812 -29.010 1.00 98.31 190 ARG A C 1
ATOM 1477 O O . ARG A 1 190 ? 18.219 -6.073 -30.105 1.00 98.31 190 ARG A O 1
ATOM 1484 N N . LEU A 1 191 ? 18.332 -4.749 -28.299 1.00 98.38 191 LEU A N 1
ATOM 1485 C CA . LEU A 1 191 ? 17.318 -3.808 -28.780 1.00 98.38 191 LEU A CA 1
ATOM 1486 C C . LEU A 1 191 ? 17.740 -3.144 -30.093 1.00 98.38 191 LEU A C 1
ATOM 1488 O O . LEU A 1 191 ? 16.944 -3.082 -31.025 1.00 98.38 191 LEU A O 1
ATOM 1492 N N . LYS A 1 192 ? 19.002 -2.718 -30.222 1.00 98.19 192 LYS A N 1
ATOM 1493 C CA . LYS A 1 192 ? 19.538 -2.150 -31.472 1.00 98.19 192 LYS A CA 1
ATOM 1494 C C . LYS A 1 192 ? 19.469 -3.143 -32.636 1.00 98.19 192 LYS A C 1
ATOM 1496 O O . LYS A 1 192 ? 19.140 -2.757 -33.757 1.00 98.19 192 LYS A O 1
ATOM 1501 N N . GLN A 1 193 ? 19.736 -4.426 -32.387 1.00 98.25 193 GLN A N 1
ATOM 1502 C CA . GLN A 1 193 ? 19.578 -5.481 -33.395 1.00 98.25 193 GLN A CA 1
ATOM 1503 C C . GLN A 1 193 ? 18.111 -5.681 -33.799 1.00 98.25 193 GLN A C 1
ATOM 1505 O O . GLN A 1 193 ? 17.827 -5.825 -34.989 1.00 98.25 193 GLN A O 1
ATOM 1510 N N . LEU A 1 194 ? 17.192 -5.643 -32.831 1.00 97.94 194 LEU A N 1
ATOM 1511 C CA . LEU A 1 194 ? 15.751 -5.760 -33.063 1.00 97.94 194 LEU A CA 1
ATOM 1512 C C . LEU A 1 194 ? 15.156 -4.533 -33.772 1.00 97.94 194 LEU A C 1
ATOM 1514 O O . LEU A 1 194 ? 14.195 -4.655 -34.526 1.00 97.94 194 LEU A O 1
ATOM 1518 N N . VAL A 1 195 ? 15.749 -3.353 -33.597 1.00 97.88 195 VAL A N 1
ATOM 1519 C CA . VAL A 1 195 ? 15.428 -2.179 -34.419 1.00 97.88 195 VAL A CA 1
ATOM 1520 C C . VAL A 1 195 ? 15.949 -2.369 -35.845 1.00 97.88 195 VAL A C 1
ATOM 1522 O O . VAL A 1 195 ? 15.212 -2.206 -36.816 1.00 97.88 195 VAL A O 1
ATOM 1525 N N . LYS A 1 196 ? 17.205 -2.807 -36.002 1.00 97.25 196 LYS A N 1
ATOM 1526 C CA . LYS A 1 196 ? 17.823 -3.034 -37.319 1.00 97.25 196 LYS A CA 1
ATOM 1527 C C . LYS A 1 196 ? 17.079 -4.080 -38.158 1.00 97.25 196 LYS A C 1
ATOM 1529 O O . LYS A 1 196 ? 16.985 -3.927 -39.374 1.00 97.25 196 LYS A O 1
ATOM 1534 N N . ASN A 1 197 ? 16.574 -5.142 -37.532 1.00 95.62 197 ASN A N 1
ATOM 1535 C CA . ASN A 1 197 ? 15.806 -6.185 -38.214 1.00 95.62 197 ASN A CA 1
ATOM 1536 C C . ASN A 1 197 ? 14.299 -5.867 -38.325 1.00 95.62 197 ASN A C 1
ATOM 1538 O O . ASN A 1 197 ? 13.556 -6.700 -38.838 1.00 95.62 197 ASN A O 1
ATOM 1542 N N . LYS A 1 198 ? 13.872 -4.668 -37.893 1.00 94.06 198 LYS A N 1
ATOM 1543 C CA . LYS A 1 198 ? 12.491 -4.163 -37.937 1.00 94.06 198 LYS A CA 1
ATOM 1544 C C . LYS A 1 198 ? 11.488 -4.925 -37.062 1.00 94.06 198 LYS A C 1
ATOM 1546 O O . LYS A 1 198 ? 10.291 -4.867 -37.322 1.00 94.06 198 LYS A O 1
ATOM 1551 N N . THR A 1 199 ? 11.954 -5.621 -36.024 1.00 94.62 199 THR A N 1
ATOM 1552 C CA . THR A 1 199 ? 11.063 -6.179 -34.989 1.00 94.62 199 THR A CA 1
ATOM 1553 C C . THR A 1 199 ? 10.518 -5.074 -34.085 1.00 94.62 199 THR A C 1
ATOM 1555 O O . THR A 1 199 ? 9.355 -5.119 -33.696 1.00 94.62 199 THR A O 1
ATOM 1558 N N . ILE A 1 200 ? 11.355 -4.082 -33.765 1.00 96.94 200 ILE A N 1
ATOM 1559 C CA . ILE A 1 200 ? 10.987 -2.870 -33.027 1.00 96.94 200 ILE A CA 1
ATOM 1560 C C . ILE A 1 200 ? 11.107 -1.693 -33.997 1.00 96.94 200 ILE A C 1
ATOM 1562 O O . ILE A 1 200 ? 12.085 -1.600 -34.740 1.00 96.94 200 ILE A O 1
ATOM 1566 N N . GLU A 1 201 ? 10.129 -0.793 -34.012 1.00 94.88 201 GLU A N 1
ATOM 1567 C CA . GLU A 1 201 ? 10.236 0.430 -34.808 1.00 94.88 201 GLU A CA 1
ATOM 1568 C C . GLU A 1 201 ? 11.236 1.404 -34.179 1.00 94.88 201 GLU A C 1
ATOM 1570 O O . GLU A 1 201 ? 11.517 1.355 -32.984 1.00 94.88 201 GLU A O 1
ATOM 1575 N N . GLN A 1 202 ? 11.780 2.318 -34.974 1.00 95.19 202 GLN A N 1
ATOM 1576 C CA . GLN A 1 202 ? 12.552 3.443 -34.457 1.00 95.19 202 GLN A CA 1
ATOM 1577 C C . GLN A 1 202 ? 11.694 4.696 -34.574 1.00 95.19 202 GLN A C 1
ATOM 1579 O O . GLN A 1 202 ? 11.097 4.933 -35.622 1.00 95.19 202 GLN A O 1
ATOM 1584 N N . SER A 1 203 ? 11.621 5.492 -33.511 1.00 92.31 203 SER A N 1
ATOM 1585 C CA . SER A 1 203 ? 10.970 6.796 -33.578 1.00 92.31 203 SER A CA 1
ATOM 1586 C C . SER A 1 203 ? 11.719 7.702 -34.556 1.00 92.31 203 SER A C 1
ATOM 1588 O O . SER A 1 203 ? 12.926 7.909 -34.416 1.00 92.31 203 SER A O 1
ATOM 1590 N N . GLU A 1 204 ? 11.000 8.271 -35.523 1.00 89.12 204 GLU A N 1
ATOM 1591 C CA . GLU A 1 204 ? 11.552 9.263 -36.452 1.00 89.12 204 GLU A CA 1
ATOM 1592 C C . GLU A 1 204 ? 11.883 10.587 -35.747 1.00 89.12 204 GLU A C 1
ATOM 1594 O O . GLU A 1 204 ? 12.798 11.295 -36.163 1.00 89.12 204 GLU A O 1
ATOM 1599 N N . THR A 1 205 ? 11.172 10.909 -34.661 1.00 85.50 205 THR A N 1
ATOM 1600 C CA . THR A 1 205 ? 11.352 12.158 -33.910 1.00 85.50 205 THR A CA 1
ATOM 1601 C C . THR A 1 205 ? 12.536 12.066 -32.955 1.00 85.50 205 THR A C 1
ATOM 1603 O O . THR A 1 205 ? 13.315 13.011 -32.841 1.00 85.50 205 THR A O 1
ATOM 1606 N N . THR A 1 206 ? 12.658 10.952 -32.230 1.00 86.25 206 THR A N 1
ATOM 1607 C CA . THR A 1 206 ? 13.613 10.834 -31.118 1.00 86.25 206 THR A CA 1
ATOM 1608 C C . THR A 1 206 ? 14.811 9.947 -31.449 1.00 86.25 206 THR A C 1
ATOM 1610 O O . THR A 1 206 ? 15.835 10.036 -30.779 1.00 86.25 206 THR A O 1
ATOM 1613 N N . GLY A 1 207 ? 14.710 9.079 -32.462 1.00 92.00 207 GLY A N 1
ATOM 1614 C CA . GLY A 1 207 ? 15.745 8.100 -32.798 1.00 92.00 207 GLY A CA 1
ATOM 1615 C C . GLY A 1 207 ? 15.844 6.915 -31.825 1.00 92.00 207 GLY A C 1
ATOM 1616 O O . GLY A 1 207 ? 16.704 6.052 -32.013 1.00 92.00 207 GLY A O 1
ATOM 1617 N N . PHE A 1 208 ? 14.981 6.829 -30.809 1.00 96.06 208 PHE A N 1
ATOM 1618 C CA . PHE A 1 208 ? 14.936 5.718 -29.849 1.00 96.06 208 PHE A CA 1
ATOM 1619 C C . PHE A 1 208 ? 13.993 4.592 -30.313 1.00 96.06 208 PHE A C 1
ATOM 1621 O O . PHE A 1 208 ? 13.147 4.813 -31.185 1.00 96.06 208 PHE A O 1
ATOM 1628 N N . PRO A 1 209 ? 14.114 3.369 -29.758 1.00 97.25 209 PRO A N 1
ATOM 1629 C CA . PRO A 1 209 ? 13.183 2.280 -30.036 1.00 97.25 209 PRO A CA 1
ATOM 1630 C C . PRO A 1 209 ? 11.755 2.658 -29.628 1.00 97.25 209 PRO A C 1
ATOM 1632 O O . PRO A 1 209 ? 11.502 3.107 -28.510 1.00 97.25 209 PRO A O 1
ATOM 1635 N N . LYS A 1 210 ? 10.820 2.429 -30.545 1.00 95.50 210 LYS A N 1
ATOM 1636 C CA . LYS A 1 210 ? 9.395 2.704 -30.414 1.00 95.50 210 LYS A CA 1
ATOM 1637 C C . LYS A 1 210 ? 8.634 1.393 -30.259 1.00 95.50 210 LYS A C 1
ATOM 1639 O O . LYS A 1 210 ? 8.425 0.652 -31.215 1.00 95.50 210 LYS A O 1
ATOM 1644 N N . PHE A 1 211 ? 8.241 1.113 -29.020 1.00 96.50 211 PHE A N 1
ATOM 1645 C CA . PHE A 1 211 ? 7.425 -0.048 -28.661 1.00 96.50 211 PHE A CA 1
ATOM 1646 C C . PHE A 1 211 ? 5.937 0.269 -28.782 1.00 96.50 211 PHE A C 1
ATOM 1648 O O . PHE A 1 211 ? 5.524 1.401 -28.519 1.00 96.50 211 PHE A O 1
ATOM 1655 N N . ASP A 1 212 ? 5.127 -0.740 -29.086 1.00 95.69 212 ASP A N 1
ATOM 1656 C CA . ASP A 1 212 ? 3.689 -0.562 -29.294 1.00 95.69 212 ASP A CA 1
ATOM 1657 C C . ASP A 1 212 ? 2.943 -0.279 -28.006 1.00 95.69 212 ASP A C 1
ATOM 1659 O O . ASP A 1 212 ? 2.077 0.593 -27.983 1.00 95.69 212 ASP A O 1
ATOM 1663 N N . LEU A 1 213 ? 3.274 -1.014 -26.943 1.00 95.75 213 LEU A N 1
ATOM 1664 C CA . LEU A 1 213 ? 2.659 -0.850 -25.636 1.00 95.75 213 LEU A CA 1
ATOM 1665 C C . LEU A 1 213 ? 3.671 -1.045 -24.506 1.00 95.75 213 LEU A C 1
ATOM 1667 O O . LEU A 1 213 ? 4.178 -2.145 -24.297 1.00 95.75 213 LEU A O 1
ATOM 1671 N N . MET A 1 214 ? 3.883 -0.009 -23.700 1.00 95.94 214 MET A N 1
ATOM 1672 C CA . MET A 1 214 ? 4.544 -0.126 -22.401 1.00 95.94 214 MET A CA 1
ATOM 1673 C C . MET A 1 214 ? 3.511 -0.198 -21.279 1.00 95.94 214 MET A C 1
ATOM 1675 O O . MET A 1 214 ? 2.811 0.772 -20.986 1.00 95.94 214 MET A O 1
ATOM 1679 N N . LEU A 1 215 ? 3.433 -1.355 -20.626 1.00 95.50 215 LEU A N 1
ATOM 1680 C CA . LEU A 1 215 ? 2.655 -1.568 -19.414 1.00 95.50 215 LEU A CA 1
ATOM 1681 C C . LEU A 1 215 ? 3.560 -1.285 -18.213 1.00 95.50 215 LEU A C 1
ATOM 1683 O O . LEU A 1 215 ? 4.497 -2.038 -17.943 1.00 95.50 215 LEU A O 1
ATOM 1687 N N . MET A 1 216 ? 3.288 -0.200 -17.489 1.00 93.69 216 MET A N 1
ATOM 1688 C CA . MET A 1 216 ? 4.143 0.254 -16.393 1.00 93.69 216 MET A CA 1
ATOM 1689 C C . MET A 1 216 ? 3.371 0.393 -15.087 1.00 93.69 216 MET A C 1
ATOM 1691 O O . MET A 1 216 ? 2.289 0.971 -15.029 1.00 93.69 216 MET A O 1
ATOM 1695 N N . GLY A 1 217 ? 3.961 -0.101 -14.006 1.00 89.81 217 GLY A N 1
ATOM 1696 C CA . GLY A 1 217 ? 3.576 0.237 -12.648 1.00 89.81 217 GLY A CA 1
ATOM 1697 C C . GLY A 1 217 ? 4.240 1.529 -12.171 1.00 89.81 217 GLY A C 1
ATOM 1698 O O . GLY A 1 217 ? 5.188 2.037 -12.763 1.00 89.81 217 GLY A O 1
ATOM 1699 N N . MET A 1 218 ? 3.752 2.026 -11.038 1.00 87.12 218 MET A N 1
ATOM 1700 C CA . MET A 1 218 ? 4.362 3.124 -10.292 1.00 87.12 218 MET A CA 1
ATOM 1701 C C . MET A 1 218 ? 4.602 2.686 -8.845 1.00 87.12 218 MET A C 1
ATOM 1703 O O . MET A 1 218 ? 3.790 1.945 -8.270 1.00 87.12 218 MET A O 1
ATOM 1707 N N . GLY A 1 219 ? 5.703 3.141 -8.252 1.00 84.00 219 GLY A N 1
ATOM 1708 C CA . GLY A 1 219 ? 5.948 2.999 -6.822 1.00 84.00 219 GLY A CA 1
ATOM 1709 C C . GLY A 1 219 ? 5.215 4.016 -5.943 1.00 84.00 219 GLY A C 1
ATOM 1710 O O . GLY A 1 219 ? 4.721 5.027 -6.436 1.00 84.00 219 GLY A O 1
ATOM 1711 N N . PRO A 1 220 ? 5.181 3.789 -4.617 1.00 77.19 220 PRO A N 1
ATOM 1712 C CA . PRO A 1 220 ? 4.551 4.707 -3.656 1.00 77.19 220 PRO A CA 1
ATOM 1713 C C . PRO A 1 220 ? 5.238 6.085 -3.558 1.00 77.19 220 PRO A C 1
ATOM 1715 O O . PRO A 1 220 ? 4.637 7.055 -3.118 1.00 77.19 220 PRO A O 1
ATOM 1718 N N . ASP A 1 221 ? 6.490 6.159 -3.991 1.00 81.69 221 ASP A N 1
ATOM 1719 C CA . ASP A 1 221 ? 7.376 7.322 -4.110 1.00 81.69 221 ASP A CA 1
ATOM 1720 C C . ASP A 1 221 ? 7.363 7.946 -5.519 1.00 81.69 221 ASP A C 1
ATOM 1722 O O . ASP A 1 221 ? 8.143 8.848 -5.794 1.00 81.69 221 ASP A O 1
ATOM 1726 N N . GLY A 1 222 ? 6.517 7.466 -6.437 1.00 83.88 222 GLY A N 1
ATOM 1727 C CA . GLY A 1 222 ? 6.420 8.008 -7.798 1.00 83.88 222 GLY A CA 1
ATOM 1728 C C . GLY A 1 222 ? 7.525 7.564 -8.758 1.00 83.88 222 GLY A C 1
ATOM 1729 O O . GLY A 1 222 ? 7.578 8.070 -9.879 1.00 83.88 222 GLY A O 1
ATOM 1730 N N . HIS A 1 223 ? 8.389 6.624 -8.354 1.00 93.00 223 HIS A N 1
ATOM 1731 C CA . HIS A 1 223 ? 9.336 5.995 -9.277 1.00 93.00 223 HIS A CA 1
ATOM 1732 C C . HIS A 1 223 ? 8.600 5.157 -10.332 1.00 93.00 223 HIS A C 1
ATOM 1734 O O . HIS A 1 223 ? 7.545 4.569 -10.060 1.00 93.00 223 HIS A O 1
ATOM 1740 N N . ILE A 1 224 ? 9.201 5.088 -11.514 1.00 93.75 224 ILE A N 1
ATOM 1741 C CA . ILE A 1 224 ? 8.826 4.210 -12.627 1.00 93.75 224 ILE A CA 1
ATOM 1742 C C . ILE A 1 224 ? 10.070 3.424 -13.030 1.00 93.75 224 ILE A C 1
ATOM 1744 O O . ILE A 1 224 ? 11.177 3.943 -12.872 1.00 93.75 224 ILE A O 1
ATOM 1748 N N . ALA A 1 225 ? 9.907 2.207 -13.553 1.00 95.94 225 ALA A N 1
ATOM 1749 C CA . ALA A 1 225 ? 11.045 1.347 -13.889 1.00 95.94 225 ALA A CA 1
ATOM 1750 C C . ALA A 1 225 ? 12.029 1.280 -12.694 1.00 95.94 225 ALA A C 1
ATOM 1752 O O . ALA A 1 225 ? 11.590 1.095 -11.557 1.00 95.94 225 ALA A O 1
ATOM 1753 N N . SER A 1 226 ? 13.324 1.525 -12.906 1.00 96.50 226 SER A N 1
ATOM 1754 C CA . SER A 1 226 ? 14.274 1.804 -11.812 1.00 96.50 226 SER A CA 1
ATOM 1755 C C . SER A 1 226 ? 14.791 3.252 -11.815 1.00 96.50 226 SER A C 1
ATOM 1757 O O . SER A 1 226 ? 15.935 3.524 -11.456 1.00 96.50 226 SER A O 1
ATOM 1759 N N . LEU A 1 227 ? 13.927 4.198 -12.198 1.00 96.12 227 LEU A N 1
ATOM 1760 C CA . LEU A 1 227 ? 14.170 5.641 -12.172 1.00 96.12 227 LEU A CA 1
ATOM 1761 C C . LEU A 1 227 ? 13.550 6.244 -10.908 1.00 96.12 227 LEU A C 1
ATOM 1763 O O . LEU A 1 227 ? 12.334 6.418 -10.831 1.00 96.12 227 LEU A O 1
ATOM 1767 N N . PHE A 1 228 ? 14.382 6.547 -9.910 1.00 93.00 228 PHE A N 1
ATOM 1768 C CA . PHE A 1 228 ? 13.948 7.000 -8.584 1.00 93.00 228 PHE A CA 1
ATOM 1769 C C . PHE A 1 228 ? 14.009 8.527 -8.415 1.00 93.00 228 PHE A C 1
ATOM 1771 O O . PHE A 1 228 ? 14.880 9.168 -9.009 1.00 93.00 228 PHE A O 1
ATOM 1778 N N . PRO A 1 229 ? 13.137 9.122 -7.573 1.00 89.56 229 PRO A N 1
ATOM 1779 C CA . PRO A 1 229 ? 13.241 10.535 -7.211 1.00 89.56 229 PRO A CA 1
ATOM 1780 C C . PRO A 1 229 ? 14.631 10.877 -6.655 1.00 89.56 229 PRO A C 1
ATOM 1782 O O . PRO A 1 229 ? 15.153 10.162 -5.801 1.00 89.56 229 PRO A O 1
ATOM 1785 N N . GLY A 1 230 ? 15.230 11.962 -7.149 1.00 86.81 230 GLY A N 1
ATOM 1786 C CA . GLY A 1 230 ? 16.549 12.441 -6.715 1.00 86.81 230 GLY A CA 1
ATOM 1787 C C . GLY A 1 230 ? 17.752 11.619 -7.201 1.00 86.81 230 GLY A C 1
ATOM 1788 O O . GLY A 1 230 ? 18.886 12.047 -6.998 1.00 86.81 230 GLY A O 1
ATOM 1789 N N . HIS A 1 231 ? 17.545 10.476 -7.863 1.00 91.69 231 HIS A N 1
ATOM 1790 C CA . HIS A 1 231 ? 18.640 9.663 -8.393 1.00 91.69 231 HIS A CA 1
ATOM 1791 C C . HIS A 1 231 ? 19.128 10.213 -9.750 1.00 91.69 231 HIS A C 1
ATOM 1793 O O . HIS A 1 231 ? 18.294 10.471 -10.621 1.00 91.69 231 HIS A O 1
ATOM 1799 N N . PRO A 1 232 ? 20.449 10.350 -9.997 1.00 90.38 232 PRO A N 1
ATOM 1800 C CA . PRO A 1 232 ? 20.982 10.987 -11.209 1.00 90.38 232 PRO A CA 1
ATOM 1801 C C . PRO A 1 232 ? 20.578 10.284 -12.509 1.00 90.38 232 PRO A C 1
ATOM 1803 O O . PRO A 1 232 ? 20.484 10.935 -13.546 1.00 90.38 232 PRO A O 1
ATOM 1806 N N . LEU A 1 233 ? 20.271 8.983 -12.454 1.00 91.75 233 LEU A N 1
ATOM 1807 C CA . LEU A 1 233 ? 19.853 8.201 -13.623 1.00 91.75 233 LEU A CA 1
ATOM 1808 C C . LEU A 1 233 ? 18.622 8.776 -14.347 1.00 91.75 233 LEU A C 1
ATOM 1810 O O . LEU A 1 233 ? 18.467 8.580 -15.547 1.00 91.75 233 LEU A O 1
ATOM 1814 N N . ILE A 1 234 ? 17.768 9.526 -13.646 1.00 91.19 234 ILE A N 1
ATOM 1815 C CA . ILE A 1 234 ? 16.617 10.208 -14.252 1.00 91.19 234 ILE A CA 1
ATOM 1816 C C . ILE A 1 234 ? 17.024 11.258 -15.302 1.00 91.19 234 ILE A C 1
ATOM 1818 O O . ILE A 1 234 ? 16.213 11.639 -16.138 1.00 91.19 234 ILE A O 1
ATOM 1822 N N . GLN A 1 235 ? 18.266 11.747 -15.251 1.00 91.38 235 GLN A N 1
ATOM 1823 C CA . GLN A 1 235 ? 18.793 12.764 -16.162 1.00 91.38 235 GLN A CA 1
ATOM 1824 C C . GLN A 1 235 ? 19.466 12.167 -17.404 1.00 91.38 235 GLN A C 1
ATOM 1826 O O . GLN A 1 235 ? 19.932 12.932 -18.247 1.00 91.38 235 GLN A O 1
ATOM 1831 N N . GLU A 1 236 ? 19.533 10.839 -17.526 1.00 95.62 236 GLU A N 1
ATOM 1832 C CA . GLU A 1 236 ? 20.096 10.173 -18.701 1.00 95.62 236 GLU A CA 1
ATOM 1833 C C . GLU A 1 236 ? 19.240 10.445 -19.946 1.00 95.62 236 GLU A C 1
ATOM 1835 O O . GLU A 1 236 ? 18.020 10.257 -19.932 1.00 95.62 236 GLU A O 1
ATOM 1840 N N . LYS A 1 237 ? 19.893 10.889 -21.024 1.00 93.38 237 LYS A N 1
ATOM 1841 C CA . LYS A 1 237 ? 19.237 11.349 -22.256 1.00 93.38 237 LYS A CA 1
ATOM 1842 C C . LYS A 1 237 ? 19.703 10.634 -23.520 1.00 93.38 237 LYS A C 1
ATOM 1844 O O . LYS A 1 237 ? 19.039 10.780 -24.536 1.00 93.38 237 LYS A O 1
ATOM 1849 N N . GLU A 1 238 ? 20.795 9.879 -23.463 1.00 93.94 238 GLU A N 1
ATOM 1850 C CA . GLU A 1 238 ? 21.468 9.325 -24.642 1.00 93.94 238 GLU A CA 1
ATOM 1851 C C . GLU A 1 238 ? 21.352 7.799 -24.701 1.00 93.94 238 GLU A C 1
ATOM 1853 O O . GLU A 1 238 ? 21.058 7.223 -25.751 1.00 93.94 238 GLU A O 1
ATOM 1858 N N . LYS A 1 239 ? 21.571 7.117 -23.570 1.00 96.94 239 LYS A N 1
ATOM 1859 C CA . LYS A 1 239 ? 21.515 5.649 -23.518 1.00 96.94 239 LYS A CA 1
ATOM 1860 C C . LYS A 1 239 ? 20.091 5.124 -23.663 1.00 96.94 239 LYS A C 1
ATOM 1862 O O . LYS A 1 239 ? 19.131 5.766 -23.234 1.00 96.94 239 LYS A O 1
ATOM 1867 N N . TRP A 1 240 ? 19.945 3.927 -24.232 1.00 98.00 240 TRP A N 1
ATOM 1868 C CA . TRP A 1 240 ? 18.645 3.256 -24.312 1.00 98.00 240 TRP A CA 1
ATOM 1869 C C . TRP A 1 240 ? 18.361 2.504 -23.013 1.00 98.00 240 TRP A C 1
ATOM 1871 O O . TRP A 1 240 ? 17.252 2.548 -22.475 1.00 98.00 240 TRP A O 1
ATOM 1881 N N . VAL A 1 241 ? 19.390 1.830 -22.500 1.00 98.38 241 VAL A N 1
ATOM 1882 C CA . VAL A 1 241 ? 19.340 1.053 -21.266 1.00 98.38 241 VAL A CA 1
ATOM 1883 C C . VAL A 1 241 ? 20.476 1.500 -20.360 1.00 98.38 241 VAL A C 1
ATOM 1885 O O . VAL A 1 241 ? 21.613 1.675 -20.789 1.00 98.38 241 VAL A O 1
ATOM 1888 N N . CYS A 1 242 ? 20.171 1.648 -19.080 1.00 97.44 242 CYS A N 1
ATOM 1889 C CA . CYS A 1 242 ? 21.156 1.934 -18.055 1.00 97.44 242 CYS A CA 1
ATOM 1890 C C . CYS A 1 242 ? 21.091 0.929 -16.921 1.00 97.44 242 CYS A C 1
ATOM 1892 O O . CYS A 1 242 ? 20.102 0.223 -16.736 1.00 97.44 242 CYS A O 1
ATOM 1894 N N . PHE A 1 243 ? 22.153 0.922 -16.128 1.00 96.75 243 PHE A N 1
ATOM 1895 C CA . PHE A 1 243 ? 22.245 0.170 -14.893 1.00 96.75 243 PHE A CA 1
ATOM 1896 C C . PHE A 1 243 ? 22.250 1.119 -13.692 1.00 96.75 243 PHE A C 1
ATOM 1898 O O . PHE A 1 243 ? 22.586 2.299 -13.798 1.00 96.75 243 PHE A O 1
ATOM 1905 N N . ILE A 1 244 ? 21.882 0.582 -12.538 1.00 94.69 244 ILE A N 1
ATOM 1906 C CA . ILE A 1 244 ? 21.966 1.225 -11.228 1.00 94.69 244 ILE A CA 1
ATOM 1907 C C . ILE A 1 244 ? 22.465 0.173 -10.241 1.00 94.69 244 ILE A C 1
ATOM 1909 O O . ILE A 1 244 ? 22.046 -0.980 -10.321 1.00 94.69 244 ILE A O 1
ATOM 1913 N N . LYS A 1 245 ? 23.372 0.545 -9.334 1.00 93.88 245 LYS A N 1
ATOM 1914 C CA . LYS A 1 245 ? 23.930 -0.366 -8.309 1.00 93.88 245 LYS A CA 1
ATOM 1915 C C . LYS A 1 245 ? 23.518 -0.013 -6.886 1.00 93.88 245 LYS A C 1
ATOM 1917 O O . LYS A 1 245 ? 23.656 -0.816 -5.964 1.00 93.88 245 LYS A O 1
ATOM 1922 N N . ASP A 1 246 ? 22.992 1.186 -6.729 1.00 90.88 246 ASP A N 1
ATOM 1923 C CA . ASP A 1 246 ? 22.632 1.862 -5.498 1.00 90.88 246 ASP A CA 1
ATOM 1924 C C . ASP A 1 246 ? 21.134 2.187 -5.467 1.00 90.88 246 ASP A C 1
ATOM 1926 O O . ASP A 1 246 ? 20.716 3.189 -4.885 1.00 90.88 246 ASP A O 1
ATOM 1930 N N . SER A 1 247 ? 20.297 1.320 -6.060 1.00 90.94 247 SER A N 1
ATOM 1931 C CA . SER A 1 247 ? 18.845 1.471 -5.951 1.00 90.94 247 SER A CA 1
ATOM 1932 C C . SER A 1 247 ? 18.451 1.596 -4.472 1.00 90.94 247 SER A C 1
ATOM 1934 O O . SER A 1 247 ? 18.829 0.743 -3.659 1.00 90.94 247 SER A O 1
ATOM 1936 N N . PRO A 1 248 ? 17.629 2.601 -4.105 1.00 82.31 248 PRO A N 1
ATOM 1937 C CA . PRO A 1 248 ? 17.177 2.804 -2.728 1.00 82.31 248 PRO A CA 1
ATOM 1938 C C . PRO A 1 248 ? 16.253 1.675 -2.243 1.00 82.31 248 PRO A C 1
ATOM 1940 O O . PRO A 1 248 ? 15.872 1.637 -1.072 1.00 82.31 248 PRO A O 1
ATOM 1943 N N . LYS A 1 249 ? 15.875 0.752 -3.139 1.00 80.12 249 LYS A N 1
ATOM 1944 C CA . LYS A 1 249 ? 15.067 -0.436 -2.856 1.00 80.12 249 LYS A CA 1
ATOM 1945 C C . LYS A 1 249 ? 15.842 -1.704 -3.209 1.00 80.12 249 LYS A C 1
ATOM 1947 O O . LYS A 1 249 ? 16.382 -1.765 -4.316 1.00 80.12 249 LYS A O 1
ATOM 1952 N N . PRO A 1 250 ? 15.855 -2.729 -2.337 1.00 77.44 250 PRO A N 1
ATOM 1953 C CA . PRO A 1 250 ? 16.508 -3.997 -2.638 1.00 77.44 250 PRO A CA 1
ATOM 1954 C C . PRO A 1 250 ? 15.783 -4.751 -3.771 1.00 77.44 250 PRO A C 1
ATOM 1956 O O . PRO A 1 250 ? 14.583 -4.537 -3.975 1.00 77.44 250 PRO A O 1
ATOM 1959 N N . PRO A 1 251 ? 16.480 -5.635 -4.501 1.00 90.56 251 PRO A N 1
ATOM 1960 C CA . PRO A 1 251 ? 17.932 -5.655 -4.700 1.00 90.56 251 PRO A CA 1
ATOM 1961 C C . PRO A 1 251 ? 18.445 -4.333 -5.296 1.00 90.56 251 PRO A C 1
ATOM 1963 O O . PRO A 1 251 ? 17.723 -3.671 -6.051 1.00 90.56 251 PRO A O 1
ATOM 1966 N N . SER A 1 252 ? 19.661 -3.930 -4.909 1.00 90.75 252 SER A N 1
ATOM 1967 C CA . SER A 1 252 ? 20.215 -2.616 -5.262 1.00 90.75 252 SER A CA 1
ATOM 1968 C C . SER A 1 252 ? 20.704 -2.538 -6.712 1.00 90.75 252 SER A C 1
ATOM 1970 O O . SER A 1 252 ? 20.657 -1.463 -7.308 1.00 90.75 252 SER A O 1
ATOM 1972 N N . GLU A 1 253 ? 21.128 -3.670 -7.284 1.00 96.06 253 GLU A N 1
ATOM 1973 C CA . GLU A 1 253 ? 21.555 -3.769 -8.679 1.00 96.06 253 GLU A CA 1
ATOM 1974 C C . GLU A 1 253 ? 20.375 -4.027 -9.615 1.00 96.06 253 GLU A C 1
ATOM 1976 O O . GLU A 1 253 ? 19.639 -5.009 -9.469 1.00 96.06 253 GLU A O 1
ATOM 1981 N N . ARG A 1 254 ? 20.180 -3.128 -10.580 1.00 97.56 254 ARG A N 1
ATOM 1982 C CA . ARG A 1 254 ? 19.082 -3.183 -11.547 1.00 97.56 254 ARG A CA 1
ATOM 1983 C C . ARG A 1 254 ? 19.531 -2.662 -12.900 1.00 97.56 254 ARG A C 1
ATOM 1985 O O . ARG A 1 254 ? 20.472 -1.873 -12.984 1.00 97.56 254 ARG A O 1
ATOM 1992 N N . ILE A 1 255 ? 18.803 -3.044 -13.939 1.00 97.88 255 ILE A N 1
ATOM 1993 C CA . ILE A 1 255 ? 18.826 -2.349 -15.223 1.00 97.88 255 ILE A CA 1
ATOM 1994 C C . ILE A 1 255 ? 17.472 -1.694 -15.487 1.00 97.88 255 ILE A C 1
ATOM 1996 O O . ILE A 1 255 ? 16.452 -2.135 -14.958 1.00 97.88 255 ILE A O 1
ATOM 2000 N N . SER A 1 256 ? 17.458 -0.639 -16.293 1.00 98.12 256 SER A N 1
ATOM 2001 C CA . SER A 1 256 ? 16.269 0.156 -16.591 1.00 98.12 256 SER A CA 1
ATOM 2002 C C . SER A 1 256 ? 16.359 0.771 -17.976 1.00 98.12 256 SER A C 1
ATOM 2004 O O . SER A 1 256 ? 17.422 1.235 -18.387 1.00 98.12 256 SER A O 1
ATOM 2006 N N . PHE A 1 257 ? 15.223 0.880 -18.653 1.00 98.44 257 PHE A N 1
ATOM 2007 C CA . PHE A 1 257 ? 15.045 1.852 -19.720 1.00 98.44 257 PHE A CA 1
ATOM 2008 C C . PHE A 1 257 ? 15.182 3.265 -19.165 1.00 98.44 257 PHE A C 1
ATOM 2010 O O . PHE A 1 257 ? 14.825 3.548 -18.014 1.00 98.44 257 PHE A O 1
ATOM 2017 N N . THR A 1 258 ? 15.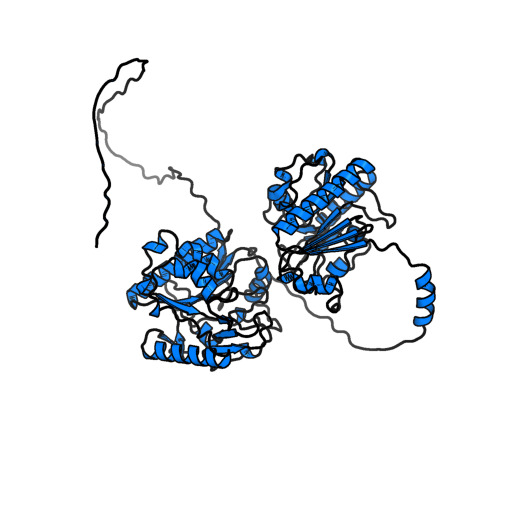722 4.138 -20.004 1.00 97.38 258 THR A N 1
ATOM 2018 C CA . THR A 1 258 ? 15.848 5.570 -19.745 1.00 97.38 258 THR A CA 1
ATOM 2019 C C . THR A 1 258 ? 14.545 6.286 -20.113 1.00 97.38 258 THR A C 1
ATOM 2021 O O . THR A 1 258 ? 13.701 5.747 -20.837 1.00 97.38 258 THR A O 1
ATOM 2024 N N . LEU A 1 259 ? 14.353 7.516 -19.621 1.00 94.88 259 LEU A N 1
ATOM 2025 C CA . LEU A 1 259 ? 13.165 8.310 -19.965 1.00 94.88 259 LEU A CA 1
ATOM 2026 C C . LEU A 1 259 ? 12.974 8.504 -21.478 1.00 94.88 259 LEU A C 1
ATOM 2028 O O . LEU A 1 259 ? 11.835 8.364 -21.920 1.00 94.88 259 LEU A O 1
ATOM 2032 N N . PRO A 1 260 ? 14.020 8.777 -22.288 1.00 95.06 260 PRO A N 1
ATOM 2033 C CA . PRO A 1 260 ? 13.861 8.878 -23.737 1.00 95.06 260 PRO A CA 1
ATOM 2034 C C . PRO A 1 260 ? 13.269 7.622 -24.384 1.00 95.06 260 PRO A C 1
ATOM 2036 O O . PRO A 1 260 ? 12.386 7.742 -25.230 1.00 95.06 260 PRO A O 1
ATOM 2039 N N . VAL A 1 261 ? 13.683 6.421 -23.960 1.00 96.81 261 VAL A N 1
ATOM 2040 C CA . VAL A 1 261 ? 13.110 5.162 -24.470 1.00 96.81 261 VAL A CA 1
ATOM 2041 C C . VAL A 1 261 ? 11.661 5.002 -24.037 1.00 96.81 261 VAL A C 1
ATOM 2043 O O . VAL A 1 261 ? 10.811 4.694 -24.869 1.00 96.81 261 VAL A O 1
ATOM 2046 N N . ILE A 1 262 ? 11.367 5.253 -22.757 1.00 95.69 262 ILE A N 1
ATOM 2047 C CA . ILE A 1 262 ? 9.998 5.176 -22.230 1.00 95.69 262 ILE A CA 1
ATOM 2048 C C . ILE A 1 262 ? 9.074 6.102 -23.029 1.00 95.69 262 ILE A C 1
ATOM 2050 O O . ILE A 1 262 ? 8.046 5.666 -23.543 1.00 95.69 262 ILE A O 1
ATOM 2054 N N . ASN A 1 263 ? 9.481 7.359 -23.205 1.00 93.19 263 ASN A N 1
ATOM 2055 C CA . ASN A 1 263 ? 8.703 8.386 -23.894 1.00 93.19 263 ASN A CA 1
ATOM 2056 C C . ASN A 1 263 ? 8.632 8.197 -25.416 1.00 93.19 263 ASN A C 1
ATOM 2058 O O . ASN A 1 263 ? 7.812 8.838 -26.063 1.00 93.19 263 ASN A O 1
ATOM 2062 N N . SER A 1 264 ? 9.432 7.302 -25.998 1.00 93.62 264 SER A N 1
ATOM 2063 C CA . SER A 1 264 ? 9.355 6.978 -27.430 1.00 93.62 264 SER A CA 1
ATOM 2064 C C . SER A 1 264 ? 8.360 5.858 -27.741 1.00 93.62 264 SER A C 1
ATOM 2066 O O . SER A 1 264 ? 8.133 5.550 -28.908 1.00 93.62 264 SER A O 1
ATOM 2068 N N . SER A 1 265 ? 7.748 5.228 -26.729 1.00 92.44 265 SER A N 1
ATOM 2069 C CA . SER A 1 265 ? 6.696 4.231 -26.955 1.00 92.44 265 SER A CA 1
ATOM 2070 C C . SER A 1 265 ? 5.442 4.857 -27.564 1.00 92.44 265 SER A C 1
ATOM 2072 O O . SER A 1 265 ? 5.021 5.941 -27.168 1.00 92.44 265 SER A O 1
ATOM 2074 N N . ALA A 1 266 ? 4.808 4.132 -28.489 1.00 91.12 266 ALA A N 1
ATOM 2075 C CA . ALA A 1 266 ? 3.561 4.544 -29.120 1.00 91.12 266 ALA A CA 1
ATOM 2076 C C . ALA A 1 266 ? 2.396 4.621 -28.122 1.00 91.12 266 ALA A C 1
ATOM 2078 O O . ALA A 1 266 ? 1.578 5.534 -28.208 1.00 91.12 266 ALA A O 1
ATOM 2079 N N . ASN A 1 267 ? 2.315 3.673 -27.181 1.00 90.94 267 ASN A N 1
ATOM 2080 C CA . ASN A 1 267 ? 1.294 3.674 -26.141 1.00 90.94 267 ASN A CA 1
ATOM 2081 C C . ASN A 1 267 ? 1.905 3.364 -24.779 1.00 90.94 267 ASN A C 1
ATOM 2083 O O . ASN A 1 267 ? 2.559 2.338 -24.600 1.00 90.94 267 ASN A O 1
ATOM 2087 N N . ILE A 1 268 ? 1.598 4.190 -23.782 1.00 91.00 268 ILE A N 1
ATOM 2088 C CA . ILE A 1 268 ? 1.979 3.928 -22.391 1.00 91.00 268 ILE A CA 1
ATOM 2089 C C . ILE A 1 268 ? 0.724 3.741 -21.544 1.00 91.00 268 ILE A C 1
ATOM 2091 O O . ILE A 1 268 ? -0.119 4.637 -21.461 1.00 91.00 268 ILE A O 1
ATOM 2095 N N . ALA A 1 269 ? 0.617 2.590 -20.878 1.00 90.19 269 ALA A N 1
ATOM 2096 C CA . ALA A 1 269 ? -0.401 2.328 -19.871 1.00 90.19 269 ALA A CA 1
ATOM 2097 C C . ALA A 1 269 ? 0.230 2.302 -18.474 1.00 90.19 269 ALA A C 1
ATOM 2099 O O . ALA A 1 269 ? 0.879 1.328 -18.083 1.00 90.19 269 ALA A O 1
ATOM 2100 N N . LEU A 1 270 ? 0.009 3.368 -17.706 1.00 88.88 270 LEU A N 1
ATOM 2101 C CA . LEU A 1 270 ? 0.368 3.425 -16.291 1.00 88.88 270 LEU A CA 1
ATOM 2102 C C . LEU A 1 270 ? -0.734 2.753 -15.469 1.00 88.88 270 LEU A C 1
ATOM 2104 O O . LEU A 1 270 ? -1.841 3.282 -15.353 1.00 88.88 270 LEU A O 1
ATOM 2108 N N . VAL A 1 271 ? -0.433 1.588 -14.902 1.00 88.69 271 VAL A N 1
ATOM 2109 C CA . VAL A 1 271 ? -1.368 0.774 -14.124 1.00 88.69 271 VAL A CA 1
ATOM 2110 C C . VAL A 1 271 ? -1.067 0.926 -12.639 1.00 88.69 271 VAL A C 1
ATOM 2112 O O . VAL A 1 271 ? -0.083 0.407 -12.100 1.00 88.69 271 VAL A O 1
ATOM 2115 N N . VAL A 1 272 ? -1.942 1.651 -11.952 1.00 82.56 272 VAL A N 1
ATOM 2116 C CA . VAL A 1 272 ? -1.771 1.997 -10.543 1.00 82.56 272 VAL A CA 1
ATOM 2117 C C . VAL A 1 272 ? -2.865 1.333 -9.717 1.00 82.56 272 VAL A C 1
ATOM 2119 O O . VAL A 1 272 ? -3.986 1.824 -9.616 1.00 82.56 272 VAL A O 1
ATOM 2122 N N . ALA A 1 273 ? -2.510 0.204 -9.107 1.00 74.12 273 ALA A N 1
ATOM 2123 C CA . ALA A 1 273 ? -3.337 -0.501 -8.135 1.00 74.12 273 ALA A CA 1
ATOM 2124 C C . ALA A 1 273 ? -2.704 -0.439 -6.736 1.00 74.12 273 ALA A C 1
ATOM 2126 O O . ALA A 1 273 ? -1.503 -0.706 -6.584 1.00 74.12 273 ALA A O 1
ATOM 2127 N N . GLY A 1 274 ? -3.525 -0.109 -5.735 1.00 61.16 274 GLY A N 1
ATOM 2128 C CA . GLY A 1 274 ? -3.166 -0.098 -4.316 1.00 61.16 274 GLY A CA 1
ATOM 2129 C C . GLY A 1 274 ? -3.112 1.303 -3.700 1.00 61.16 274 GLY A C 1
ATOM 2130 O O . GLY A 1 274 ? -2.556 2.241 -4.273 1.00 61.16 274 GLY A O 1
ATOM 2131 N N . SER A 1 275 ? -3.652 1.435 -2.485 1.00 58.22 275 SER A N 1
ATOM 2132 C CA . SER A 1 275 ? -3.776 2.711 -1.761 1.00 58.22 275 SER A CA 1
ATOM 2133 C C . SER A 1 275 ? -2.432 3.381 -1.452 1.00 58.22 275 SER A C 1
ATOM 2135 O O . SER A 1 275 ? -2.358 4.609 -1.419 1.00 58.22 275 SER A O 1
ATOM 2137 N N . GLY A 1 276 ? -1.351 2.604 -1.307 1.00 57.34 276 GLY A N 1
ATOM 2138 C CA . GLY A 1 276 ? 0.007 3.116 -1.082 1.00 57.34 276 GLY A CA 1
ATOM 2139 C C . GLY A 1 276 ? 0.554 3.998 -2.213 1.00 57.34 276 GLY A C 1
ATOM 2140 O O . GLY A 1 276 ? 1.527 4.714 -2.010 1.00 57.34 276 GLY A O 1
ATOM 2141 N N . LYS A 1 277 ? -0.077 3.986 -3.394 1.00 72.12 277 LYS A N 1
ATOM 2142 C CA . LYS A 1 277 ? 0.332 4.767 -4.572 1.00 72.12 277 LYS A CA 1
ATOM 2143 C C . LYS A 1 277 ? -0.479 6.052 -4.760 1.00 72.12 277 LYS A C 1
ATOM 2145 O O . LYS A 1 277 ? -0.133 6.869 -5.610 1.00 72.12 277 LYS A O 1
ATOM 2150 N N . ALA A 1 278 ? -1.544 6.245 -3.978 1.00 62.94 278 ALA A N 1
ATOM 2151 C CA . ALA A 1 278 ? -2.497 7.338 -4.167 1.00 62.94 278 ALA A CA 1
ATOM 2152 C C . ALA A 1 278 ? -1.843 8.722 -4.038 1.00 62.94 278 ALA A C 1
ATOM 2154 O O . ALA A 1 278 ? -2.125 9.604 -4.844 1.00 62.94 278 ALA A O 1
ATOM 2155 N N . THR A 1 279 ? -0.938 8.906 -3.071 1.00 65.12 279 THR A N 1
ATOM 2156 C CA . THR A 1 279 ? -0.235 10.182 -2.865 1.00 65.12 279 THR A CA 1
ATOM 2157 C C . THR A 1 279 ? 0.669 10.525 -4.047 1.00 65.12 279 THR A C 1
ATOM 2159 O O . THR A 1 279 ? 0.555 11.620 -4.592 1.00 65.12 279 THR A O 1
ATOM 2162 N N . ALA A 1 280 ? 1.517 9.591 -4.489 1.00 71.06 280 ALA A N 1
ATOM 2163 C CA . ALA A 1 280 ? 2.377 9.804 -5.652 1.00 71.06 280 ALA A CA 1
ATOM 2164 C C . ALA A 1 280 ? 1.565 10.059 -6.929 1.00 71.06 280 ALA A C 1
ATOM 2166 O O . ALA A 1 280 ? 1.912 10.946 -7.700 1.00 71.06 280 ALA A O 1
ATOM 2167 N N . LEU A 1 281 ? 0.449 9.346 -7.121 1.00 74.56 281 LEU A N 1
ATOM 2168 C CA . LEU A 1 281 ? -0.413 9.544 -8.286 1.00 74.56 281 LEU A CA 1
ATOM 2169 C C . LEU A 1 281 ? -1.116 10.905 -8.243 1.00 74.56 281 LEU A C 1
ATOM 2171 O O . LEU A 1 281 ? -1.204 11.585 -9.257 1.00 74.56 281 LEU A O 1
ATOM 2175 N N . HIS A 1 282 ? -1.568 11.344 -7.070 1.00 70.19 282 HIS A N 1
ATOM 2176 C CA . HIS A 1 282 ? -2.136 12.678 -6.908 1.00 70.19 282 HIS A CA 1
ATOM 2177 C C . HIS A 1 282 ? -1.110 13.776 -7.211 1.00 70.19 282 HIS A C 1
ATOM 2179 O O . HIS A 1 282 ? -1.425 14.701 -7.955 1.00 70.19 282 HIS A O 1
ATOM 2185 N N . ILE A 1 283 ? 0.120 13.658 -6.698 1.00 71.00 283 ILE A N 1
ATOM 2186 C CA . ILE A 1 283 ? 1.211 14.588 -7.029 1.00 71.00 283 ILE A CA 1
ATOM 2187 C C . ILE A 1 283 ? 1.472 14.574 -8.538 1.00 71.00 283 ILE A C 1
ATOM 2189 O O . ILE A 1 283 ? 1.582 15.635 -9.144 1.00 71.00 283 ILE A O 1
ATOM 2193 N N . ALA A 1 284 ? 1.497 13.388 -9.154 1.00 74.62 284 ALA A N 1
ATOM 2194 C CA . ALA A 1 284 ? 1.744 13.244 -10.581 1.00 74.62 284 ALA A CA 1
ATOM 2195 C C . ALA A 1 284 ? 0.689 13.944 -11.453 1.00 74.62 284 ALA A C 1
ATOM 2197 O O . ALA A 1 284 ? 1.017 14.597 -12.445 1.00 74.62 284 ALA A O 1
ATOM 2198 N N . LEU A 1 285 ? -0.578 13.827 -11.052 1.00 71.12 285 LEU A N 1
ATOM 2199 C CA . LEU A 1 285 ? -1.721 14.422 -11.742 1.00 71.12 285 LEU A CA 1
ATOM 2200 C C . LEU A 1 285 ? -1.923 15.908 -11.420 1.00 71.12 285 LEU A C 1
ATOM 2202 O O . LEU A 1 285 ? -2.647 16.586 -12.143 1.00 71.12 285 LEU A O 1
ATOM 2206 N N . SER A 1 286 ? -1.298 16.422 -10.362 1.00 66.19 286 SER A N 1
ATOM 2207 C CA . SER A 1 286 ? -1.402 17.830 -9.979 1.00 66.19 286 SER A CA 1
ATOM 2208 C C . SER A 1 286 ? -0.530 18.719 -10.875 1.00 66.19 286 SER A C 1
ATOM 2210 O O . SER A 1 286 ? 0.549 18.318 -11.312 1.00 66.19 286 SER A O 1
ATOM 2212 N N . ASP A 1 287 ? -0.974 19.954 -11.118 1.00 57.66 287 ASP A N 1
ATOM 2213 C CA . ASP A 1 287 ? -0.198 20.997 -11.822 1.00 57.66 287 ASP A CA 1
ATOM 2214 C C . ASP A 1 287 ? 0.659 21.839 -10.860 1.00 57.66 287 ASP A C 1
ATOM 2216 O O . ASP A 1 287 ? 1.136 22.921 -11.194 1.00 57.66 287 ASP A O 1
ATOM 2220 N N . VAL A 1 288 ? 0.862 21.342 -9.638 1.00 49.28 288 VAL A N 1
ATOM 2221 C CA . VAL A 1 288 ? 1.684 22.010 -8.632 1.00 49.28 288 VAL A CA 1
ATOM 2222 C C . VAL A 1 288 ? 3.152 21.793 -8.987 1.00 49.28 288 VAL A C 1
ATOM 2224 O O . VAL A 1 288 ? 3.644 20.664 -8.995 1.00 49.28 288 VAL A O 1
ATOM 2227 N N . SER A 1 289 ? 3.858 22.887 -9.270 1.00 48.69 289 SER A N 1
ATOM 2228 C CA . SER A 1 289 ? 5.310 22.905 -9.432 1.00 48.69 289 SER A CA 1
ATOM 2229 C C . SER A 1 289 ? 5.977 22.579 -8.091 1.00 48.69 289 SER A C 1
ATOM 2231 O O . SER A 1 289 ? 6.221 23.467 -7.271 1.00 48.69 289 SER A O 1
ATOM 2233 N N . ASN A 1 290 ? 6.218 21.294 -7.839 1.00 51.41 290 ASN A N 1
ATOM 2234 C CA . ASN A 1 290 ? 7.010 20.844 -6.699 1.00 51.41 290 ASN A CA 1
ATOM 2235 C C . ASN A 1 290 ? 8.507 21.055 -6.963 1.00 51.41 290 ASN A C 1
ATOM 2237 O O . ASN A 1 290 ? 8.957 21.017 -8.106 1.00 51.41 290 ASN A O 1
ATOM 2241 N N . ILE A 1 291 ? 9.269 21.256 -5.884 1.00 52.09 291 ILE A N 1
ATOM 2242 C CA . ILE A 1 291 ? 10.736 21.385 -5.918 1.00 52.09 291 ILE A CA 1
ATOM 2243 C C . ILE A 1 291 ? 11.395 20.063 -6.366 1.00 52.09 291 ILE A C 1
ATOM 2245 O O . ILE A 1 291 ? 12.411 20.102 -7.052 1.00 52.09 291 ILE A O 1
ATOM 2249 N N . ASP A 1 292 ? 10.767 18.916 -6.071 1.00 64.62 292 ASP A N 1
ATOM 2250 C CA . ASP A 1 292 ? 11.213 17.582 -6.490 1.00 64.62 292 ASP A CA 1
ATOM 2251 C C . ASP A 1 292 ? 10.208 16.966 -7.478 1.00 64.62 292 ASP A C 1
ATOM 2253 O O . ASP A 1 292 ? 9.111 16.547 -7.096 1.00 64.62 292 ASP A O 1
ATOM 2257 N N . VAL A 1 293 ? 10.570 16.927 -8.763 1.00 76.38 293 VAL A N 1
ATOM 2258 C CA . VAL A 1 293 ? 9.748 16.311 -9.817 1.00 76.38 293 VAL A CA 1
ATOM 2259 C C . VAL A 1 293 ? 9.775 14.789 -9.665 1.00 76.38 293 VAL A C 1
ATOM 2261 O O . VAL A 1 293 ? 10.847 14.180 -9.627 1.00 76.38 293 VAL A O 1
ATOM 2264 N N . LEU A 1 294 ? 8.600 14.158 -9.595 1.00 86.94 294 LEU A N 1
ATOM 2265 C CA . LEU A 1 294 ? 8.510 12.700 -9.532 1.00 86.94 294 LEU A CA 1
ATOM 2266 C C . LEU A 1 294 ? 8.804 12.083 -10.909 1.00 86.94 294 LEU A C 1
ATOM 2268 O O . LEU A 1 294 ? 8.306 12.593 -11.911 1.00 86.94 294 LEU A O 1
ATOM 2272 N N . PRO A 1 295 ? 9.513 10.943 -10.988 1.00 91.06 295 PRO A N 1
ATOM 2273 C CA . PRO A 1 295 ? 9.792 10.264 -12.256 1.00 91.06 295 PRO A CA 1
ATOM 2274 C C . PRO A 1 295 ? 8.553 9.998 -13.114 1.00 91.06 295 PRO A C 1
ATOM 2276 O O . PRO A 1 295 ? 8.577 10.223 -14.319 1.00 91.06 295 PRO A O 1
ATOM 2279 N N . VAL A 1 296 ? 7.437 9.606 -12.496 1.00 88.00 296 VAL A N 1
ATOM 2280 C CA . VAL A 1 296 ? 6.160 9.411 -13.197 1.00 88.00 296 VAL A CA 1
ATOM 2281 C C . VAL A 1 296 ? 5.631 10.681 -13.890 1.00 88.00 296 VAL A C 1
ATOM 2283 O O . VAL A 1 296 ? 4.939 10.569 -14.895 1.00 88.00 296 VAL A O 1
ATOM 2286 N N . GLN A 1 297 ? 5.969 11.886 -13.409 1.00 85.25 297 GLN A N 1
ATOM 2287 C CA . GLN A 1 297 ? 5.573 13.158 -14.041 1.00 85.25 297 GLN A CA 1
ATOM 2288 C C . GLN A 1 297 ? 6.339 13.442 -15.333 1.00 85.25 297 GLN A C 1
ATOM 2290 O O . GLN A 1 297 ? 5.913 14.282 -16.119 1.00 85.25 297 GLN A O 1
ATOM 2295 N N . LEU A 1 298 ? 7.466 12.762 -15.540 1.00 87.75 298 LEU A N 1
ATOM 2296 C CA . LEU A 1 298 ? 8.306 12.915 -16.723 1.00 87.75 298 LEU A CA 1
ATOM 2297 C C . LEU A 1 298 ? 7.902 11.957 -17.853 1.00 87.75 298 LEU A C 1
ATOM 2299 O O . LEU A 1 298 ? 8.498 12.002 -18.930 1.00 87.75 298 LEU A O 1
ATOM 2303 N N . VAL A 1 299 ? 6.902 11.099 -17.618 1.00 87.19 299 VAL A N 1
ATOM 2304 C CA . VAL A 1 299 ? 6.334 10.219 -18.641 1.00 87.19 299 VAL A CA 1
ATOM 2305 C C . VAL A 1 299 ? 5.448 11.039 -19.569 1.00 87.19 299 VAL A C 1
ATOM 2307 O O . VAL A 1 299 ? 4.359 11.470 -19.195 1.00 87.19 299 VAL A O 1
ATOM 2310 N N . ALA A 1 300 ? 5.918 11.221 -20.792 1.00 81.50 300 ALA A N 1
ATOM 2311 C CA . ALA A 1 300 ? 5.252 11.969 -21.843 1.00 81.50 300 ALA A CA 1
ATOM 2312 C C . ALA A 1 300 ? 5.503 11.243 -23.173 1.00 81.50 300 ALA A C 1
ATOM 2314 O O . ALA A 1 300 ? 6.524 11.506 -23.810 1.00 81.50 300 ALA A O 1
ATOM 2315 N N . PRO A 1 301 ? 4.636 10.287 -23.568 1.00 73.12 301 PRO A N 1
ATOM 2316 C CA . PRO A 1 301 ? 4.834 9.560 -24.810 1.00 73.12 301 PRO A CA 1
ATOM 2317 C C . PRO A 1 301 ? 4.756 10.481 -26.020 1.00 73.12 301 PRO A C 1
ATOM 2319 O O . PRO A 1 301 ? 4.052 11.493 -26.028 1.00 73.12 301 PRO A O 1
ATOM 2322 N N . GLU A 1 302 ? 5.463 10.080 -27.063 1.00 67.31 302 GLU A N 1
ATOM 2323 C CA . GLU A 1 302 ? 5.489 10.760 -28.341 1.00 67.31 302 GLU A CA 1
ATOM 2324 C C . GLU A 1 302 ? 4.088 10.817 -28.990 1.00 67.31 302 GLU A C 1
ATOM 2326 O O . GLU A 1 302 ? 3.487 9.794 -29.324 1.00 67.31 302 GLU A O 1
ATOM 2331 N N . GLY A 1 303 ? 3.588 12.044 -29.205 1.00 51.84 303 GLY A N 1
ATOM 2332 C CA . GLY A 1 303 ? 2.397 12.364 -30.003 1.00 51.84 303 GLY A CA 1
ATOM 2333 C C . GLY A 1 303 ? 1.212 12.938 -29.208 1.00 51.84 303 GLY A C 1
ATOM 2334 O O . GLY A 1 303 ? 0.553 12.212 -28.469 1.00 51.84 303 GLY A O 1
ATOM 2335 N N . GLU A 1 304 ? 0.863 14.214 -29.446 1.00 39.88 304 GLU A N 1
ATOM 2336 C CA . GLU A 1 304 ? -0.439 14.809 -29.087 1.00 39.88 304 GLU A CA 1
ATOM 2337 C C . GLU A 1 304 ? -1.115 15.427 -30.340 1.00 39.88 304 GLU A C 1
ATOM 2339 O O . GLU A 1 304 ? -0.547 16.293 -30.998 1.00 39.88 304 GLU A O 1
ATOM 2344 N N . LEU A 1 305 ? -2.351 14.977 -30.616 1.00 30.67 305 LEU A N 1
ATOM 2345 C CA . LEU A 1 305 ? -3.452 15.609 -31.379 1.00 30.67 305 LEU A CA 1
ATOM 2346 C C . LEU A 1 305 ? -3.286 15.954 -32.880 1.00 30.67 305 LEU A C 1
ATOM 2348 O O . LEU A 1 305 ? -2.840 17.036 -33.250 1.00 30.67 305 LEU A O 1
ATOM 2352 N N . ALA A 1 306 ? -3.930 15.138 -33.728 1.00 24.25 306 ALA A N 1
ATOM 2353 C CA . ALA A 1 306 ? -4.719 15.642 -34.858 1.00 24.25 306 ALA A CA 1
ATOM 2354 C C . ALA A 1 306 ? -6.220 15.540 -34.513 1.00 24.25 306 ALA A C 1
ATOM 2356 O O . ALA A 1 306 ? -6.678 14.546 -33.951 1.00 24.25 306 ALA A O 1
ATOM 2357 N N . CYS A 1 307 ? -6.969 16.607 -34.794 1.00 24.77 307 CYS A N 1
ATOM 2358 C CA . CYS A 1 307 ? -8.407 16.726 -34.553 1.00 24.77 307 CYS A CA 1
ATOM 2359 C C . CYS A 1 307 ? -9.184 15.903 -35.601 1.00 24.77 307 CYS A C 1
ATOM 2361 O O . CYS A 1 307 ? -9.074 16.183 -36.791 1.00 24.77 307 CYS A O 1
ATOM 2363 N N . GLY A 1 308 ? -9.948 14.900 -35.166 1.00 23.47 308 GLY A N 1
ATOM 2364 C CA . GLY A 1 308 ? -10.807 14.055 -36.003 1.00 23.47 308 GLY A CA 1
ATOM 2365 C C . GLY A 1 308 ? -11.440 12.945 -35.159 1.00 23.47 308 GLY A C 1
ATOM 2366 O O . GLY A 1 308 ? -10.842 12.515 -34.175 1.00 23.47 308 GLY A O 1
ATOM 2367 N N . ASP A 1 309 ? -12.659 12.533 -35.496 1.00 24.55 309 ASP A N 1
ATOM 2368 C CA . ASP A 1 309 ? -13.623 11.835 -34.626 1.00 24.55 309 ASP A CA 1
ATOM 2369 C C . ASP A 1 309 ? -13.274 10.400 -34.153 1.00 24.55 309 ASP A C 1
ATOM 2371 O O . ASP A 1 309 ? -14.100 9.767 -33.503 1.00 24.55 309 ASP A O 1
ATOM 2375 N N . ASP A 1 310 ? -12.041 9.915 -34.333 1.00 28.95 310 ASP A N 1
ATOM 2376 C CA . ASP A 1 310 ? -11.576 8.608 -33.840 1.00 28.95 310 ASP A CA 1
ATOM 2377 C C . ASP A 1 310 ? -10.245 8.741 -33.074 1.00 28.95 310 ASP A C 1
ATOM 2379 O O . ASP A 1 310 ? -9.147 8.626 -33.621 1.00 28.95 310 ASP A O 1
ATOM 2383 N N . LYS A 1 311 ? -10.319 9.020 -31.766 1.00 31.52 311 LYS A N 1
ATOM 2384 C CA . LYS A 1 311 ? -9.131 9.259 -30.924 1.00 31.52 311 LYS A CA 1
ATOM 2385 C C . LYS A 1 311 ? -8.423 7.954 -30.533 1.00 31.52 311 LYS A C 1
ATOM 2387 O O . LYS A 1 311 ? -8.896 7.234 -29.654 1.00 31.52 311 LYS A O 1
ATOM 2392 N N . ILE A 1 312 ? -7.231 7.710 -31.085 1.00 31.58 312 ILE A N 1
ATOM 2393 C CA . ILE A 1 312 ? -6.198 6.883 -30.434 1.00 31.58 312 ILE A CA 1
ATOM 2394 C C . ILE A 1 312 ? -5.543 7.767 -29.365 1.00 31.58 312 ILE A C 1
ATOM 2396 O O . ILE A 1 312 ? -5.087 8.869 -29.661 1.00 31.58 312 ILE A O 1
ATOM 2400 N N . ILE A 1 313 ? -5.575 7.338 -28.105 1.00 37.84 313 ILE A N 1
ATOM 2401 C CA . ILE A 1 313 ? -5.021 8.095 -26.977 1.00 37.84 313 ILE A CA 1
ATOM 2402 C C . ILE A 1 313 ? -3.702 7.430 -26.572 1.00 37.84 313 ILE A C 1
ATOM 2404 O O . ILE A 1 313 ? -3.728 6.319 -26.052 1.00 37.84 313 ILE A O 1
ATOM 2408 N N . ASN A 1 314 ? -2.578 8.118 -26.787 1.00 48.84 314 ASN A N 1
ATOM 2409 C CA . ASN A 1 314 ? -1.224 7.543 -26.699 1.00 48.84 314 ASN A CA 1
ATOM 2410 C C . ASN A 1 314 ? -0.687 7.378 -25.255 1.00 48.84 314 ASN A C 1
ATOM 2412 O O . ASN A 1 314 ? 0.272 6.648 -25.012 1.00 48.84 314 ASN A O 1
ATOM 2416 N N . SER A 1 315 ? -1.326 7.994 -24.256 1.00 53.75 315 SER A N 1
ATOM 2417 C CA . SER A 1 315 ? -1.075 7.732 -22.829 1.00 53.75 315 SER A CA 1
ATOM 2418 C C . SER A 1 315 ? -2.373 7.471 -22.083 1.00 53.75 315 SER A C 1
ATOM 2420 O O . SER A 1 315 ? -3.320 8.264 -22.132 1.00 53.75 315 SER A O 1
ATOM 2422 N N . ARG A 1 316 ? -2.409 6.367 -21.332 1.00 61.84 316 ARG A N 1
ATOM 2423 C CA . ARG A 1 316 ? -3.538 6.015 -20.476 1.00 61.84 316 ARG A CA 1
ATOM 2424 C C . ARG A 1 316 ? -3.072 5.716 -19.061 1.00 61.84 316 ARG A C 1
ATOM 2426 O O . ARG A 1 316 ? -2.243 4.845 -18.832 1.00 61.84 316 ARG A O 1
ATOM 2433 N N . ILE A 1 317 ? -3.656 6.407 -18.095 1.00 61.69 317 ILE A N 1
ATOM 2434 C CA . ILE A 1 317 ? -3.496 6.089 -16.680 1.00 61.69 317 ILE A CA 1
ATOM 2435 C C . ILE A 1 317 ? -4.728 5.288 -16.273 1.00 61.69 317 ILE A C 1
ATOM 2437 O O . ILE A 1 317 ? -5.847 5.797 -16.298 1.00 61.69 317 ILE A O 1
ATOM 2441 N N . MET A 1 318 ? -4.529 4.020 -15.928 1.00 61.19 318 MET A N 1
ATOM 2442 C CA . MET A 1 318 ? -5.562 3.157 -15.366 1.00 61.19 318 MET A CA 1
ATOM 2443 C C . MET A 1 318 ? -5.312 3.030 -13.872 1.00 61.19 318 MET A C 1
ATOM 2445 O O . MET A 1 318 ? -4.303 2.468 -13.444 1.00 61.19 318 MET A O 1
ATOM 2449 N N . ALA A 1 319 ? -6.225 3.565 -13.073 1.00 49.72 319 ALA A N 1
ATOM 2450 C CA . ALA A 1 319 ? -6.050 3.631 -11.636 1.00 49.72 319 ALA A CA 1
ATOM 2451 C C . ALA A 1 319 ? -7.249 3.033 -10.906 1.00 49.72 319 ALA A C 1
ATOM 2453 O O . ALA A 1 319 ? -8.398 3.266 -11.264 1.00 49.72 319 ALA A O 1
ATOM 2454 N N . PHE A 1 320 ? -6.982 2.276 -9.853 1.00 38.91 320 PHE A N 1
ATOM 2455 C CA . PHE A 1 320 ? -7.995 1.812 -8.912 1.00 38.91 320 PHE A CA 1
ATOM 2456 C C . PHE A 1 320 ? -7.588 2.254 -7.505 1.00 38.91 320 PHE A C 1
ATOM 2458 O O . PHE A 1 320 ? -6.414 2.174 -7.137 1.00 38.91 320 PHE A O 1
ATOM 2465 N N . GLY A 1 321 ? -8.563 2.721 -6.721 1.00 34.31 321 GLY A N 1
ATOM 2466 C CA . GLY A 1 321 ? -8.336 3.232 -5.368 1.00 34.31 321 GLY A CA 1
ATOM 2467 C C . GLY A 1 321 ? -7.987 4.723 -5.313 1.00 34.31 321 GLY A C 1
ATOM 2468 O O . GLY A 1 321 ? -7.353 5.161 -4.353 1.00 34.31 321 GLY A O 1
ATOM 2469 N N . LEU A 1 322 ? -8.387 5.500 -6.329 1.00 37.25 322 LEU A N 1
ATOM 2470 C CA . LEU A 1 322 ? -8.290 6.961 -6.324 1.00 37.25 322 LEU A CA 1
ATOM 2471 C C . LEU A 1 322 ? -9.617 7.609 -5.892 1.00 37.25 322 LEU A C 1
ATOM 2473 O O . LEU A 1 322 ? -10.660 7.257 -6.439 1.00 37.25 322 LEU A O 1
ATOM 2477 N N . PRO A 1 323 ? -9.604 8.586 -4.971 1.00 32.88 323 PRO A N 1
ATOM 2478 C CA . PRO A 1 323 ? -10.782 9.392 -4.671 1.00 32.88 323 PRO A CA 1
ATOM 2479 C C . PRO A 1 323 ? -11.061 10.388 -5.811 1.00 32.88 323 PRO A C 1
ATOM 2481 O O . PRO A 1 323 ? -10.163 11.083 -6.285 1.00 32.88 323 PRO A O 1
ATOM 2484 N N . VAL A 1 324 ? -12.318 10.457 -6.249 1.00 26.84 324 VAL A N 1
ATOM 2485 C CA . VAL A 1 324 ? -12.801 11.391 -7.277 1.00 26.84 324 VAL A CA 1
ATOM 2486 C C . VAL A 1 324 ? -12.972 12.789 -6.657 1.00 26.84 324 VAL A C 1
ATOM 2488 O O . VAL A 1 324 ? -13.520 12.907 -5.564 1.00 26.84 324 VAL A O 1
ATOM 2491 N N . THR A 1 325 ? -12.567 13.825 -7.406 1.00 28.23 325 THR A N 1
ATOM 2492 C CA . THR A 1 325 ? -12.701 15.292 -7.196 1.00 28.23 325 THR A CA 1
ATOM 2493 C C . THR A 1 325 ? -11.515 16.035 -6.539 1.00 28.23 325 THR A C 1
ATOM 2495 O O . THR A 1 325 ? -11.297 15.993 -5.334 1.00 28.23 325 THR A O 1
ATOM 2498 N N . CYS A 1 326 ? -10.765 16.775 -7.374 1.00 25.33 326 CYS A N 1
ATOM 2499 C CA . CYS A 1 326 ? -9.754 17.777 -7.009 1.00 25.33 326 CYS A CA 1
ATOM 2500 C C . CYS A 1 326 ? -10.292 19.182 -7.323 1.00 25.33 326 CYS A C 1
ATOM 2502 O O . CYS A 1 326 ? -10.641 19.447 -8.471 1.00 25.33 326 CYS A O 1
ATOM 2504 N N . GLN A 1 327 ? -10.279 20.094 -6.350 1.00 22.77 327 GLN A N 1
ATOM 2505 C CA . GLN A 1 327 ? -10.241 21.546 -6.572 1.00 22.77 327 GLN A CA 1
ATOM 2506 C C . GLN A 1 327 ? -9.284 22.168 -5.541 1.00 22.77 327 GLN A C 1
ATOM 2508 O O . GLN A 1 327 ? -9.275 21.759 -4.380 1.00 22.77 327 GLN A O 1
ATOM 2513 N N . VAL A 1 328 ? -8.432 23.090 -6.001 1.00 24.77 328 VAL A N 1
ATOM 2514 C CA . VAL A 1 328 ? -7.248 23.638 -5.311 1.00 24.77 328 VAL A CA 1
ATOM 2515 C C . VAL A 1 328 ? -7.447 25.132 -5.052 1.00 24.77 328 VAL A C 1
ATOM 2517 O O . VAL A 1 328 ? -7.820 25.841 -5.979 1.00 24.77 328 VAL A O 1
ATOM 2520 N N . GLU A 1 329 ? -7.087 25.617 -3.858 1.00 21.59 329 GLU A N 1
ATOM 2521 C CA . GLU A 1 329 ? -6.676 27.012 -3.625 1.00 21.59 329 GLU A CA 1
ATOM 2522 C C . GLU A 1 329 ? -5.476 27.081 -2.654 1.00 21.59 329 GLU A C 1
ATOM 2524 O O . GLU A 1 329 ? -5.364 26.301 -1.708 1.00 21.59 329 GLU A O 1
ATOM 2529 N N . TYR A 1 330 ? -4.554 27.999 -2.969 1.00 22.53 330 TYR A N 1
ATOM 2530 C CA . TYR A 1 330 ? -3.214 28.243 -2.405 1.00 22.53 330 TYR A CA 1
ATOM 2531 C C . TYR A 1 330 ? -3.224 29.132 -1.146 1.00 22.53 330 TYR A C 1
ATOM 2533 O O . TYR A 1 330 ? -4.145 29.923 -0.983 1.00 22.53 330 TYR A O 1
ATOM 2541 N N . LEU A 1 331 ? -2.126 29.129 -0.364 1.00 21.19 331 LEU A N 1
ATOM 2542 C CA . LEU A 1 331 ? -1.495 30.353 0.185 1.00 21.19 331 LEU A CA 1
ATOM 2543 C C . LEU A 1 331 ? -0.076 30.100 0.755 1.00 21.19 331 LEU A C 1
ATOM 2545 O O . LEU A 1 331 ? 0.208 29.059 1.343 1.00 21.19 331 LEU A O 1
ATOM 2549 N N . CYS A 1 332 ? 0.800 31.090 0.543 1.00 19.39 332 CYS A N 1
ATOM 2550 C CA . CYS A 1 332 ? 2.256 31.118 0.746 1.00 19.39 332 CYS A CA 1
ATOM 2551 C C . CYS A 1 332 ? 2.742 31.646 2.120 1.00 19.39 332 CYS A C 1
ATOM 2553 O O . CYS A 1 332 ? 2.057 32.428 2.768 1.00 19.39 332 CYS A O 1
ATOM 2555 N N . ASN A 1 333 ? 4.023 31.330 2.399 1.00 21.25 333 ASN A N 1
ATOM 2556 C CA . ASN A 1 333 ? 5.090 32.085 3.101 1.00 21.25 333 ASN A CA 1
ATOM 2557 C C . ASN A 1 333 ? 4.970 32.477 4.585 1.00 21.25 333 ASN A C 1
ATOM 2559 O O . ASN A 1 333 ? 4.208 33.378 4.904 1.00 21.25 333 ASN A O 1
ATOM 2563 N N . ILE A 1 334 ? 5.928 32.000 5.409 1.00 21.94 334 ILE A N 1
ATOM 2564 C CA . ILE A 1 334 ? 6.652 32.805 6.426 1.00 21.94 334 ILE A CA 1
ATOM 2565 C C . ILE A 1 334 ? 8.111 32.308 6.567 1.00 21.94 334 ILE A C 1
ATOM 2567 O O . ILE A 1 334 ? 8.362 31.127 6.797 1.00 21.94 334 ILE A O 1
ATOM 2571 N N . THR A 1 335 ? 9.060 33.242 6.482 1.00 23.78 335 THR A N 1
ATOM 2572 C CA . THR A 1 335 ? 10.507 33.129 6.753 1.00 23.78 335 THR A CA 1
ATOM 2573 C C . THR A 1 335 ? 10.814 33.650 8.162 1.00 23.78 335 THR A C 1
ATOM 2575 O O . THR A 1 335 ? 10.350 34.744 8.463 1.00 23.78 335 THR A O 1
ATOM 2578 N N . VAL A 1 336 ? 11.654 32.991 8.981 1.00 23.59 336 VAL A N 1
ATOM 2579 C CA . VAL A 1 336 ? 12.425 33.665 10.062 1.00 23.59 336 VAL A CA 1
ATOM 2580 C C . VAL A 1 336 ? 13.772 32.961 10.310 1.00 23.59 336 VAL A C 1
ATOM 2582 O O . VAL A 1 336 ? 13.854 31.737 10.369 1.00 23.59 336 VAL A O 1
ATOM 2585 N N . SER A 1 337 ? 14.824 33.773 10.441 1.00 24.52 337 SER A N 1
ATOM 2586 C CA . SER A 1 337 ? 16.245 33.454 10.634 1.00 24.52 337 SER A CA 1
ATOM 2587 C C . SER A 1 337 ? 16.676 33.206 12.095 1.00 24.52 337 SER A C 1
ATOM 2589 O O . SER A 1 337 ? 16.026 33.723 12.993 1.00 24.52 337 SER A O 1
ATOM 2591 N N . HIS A 1 338 ? 17.822 32.514 12.275 1.00 25.77 338 HIS A N 1
ATOM 2592 C CA . HIS A 1 338 ? 18.939 32.690 13.252 1.00 25.77 338 HIS A CA 1
ATOM 2593 C C . HIS A 1 338 ? 18.641 33.352 14.629 1.00 25.77 338 HIS A C 1
ATOM 2595 O O . HIS A 1 338 ? 18.040 34.410 14.693 1.00 25.77 338 HIS A O 1
ATOM 2601 N N . ASN A 1 339 ? 19.161 32.919 15.788 1.00 27.80 339 ASN A N 1
ATOM 2602 C CA . ASN A 1 339 ? 20.520 32.449 16.072 1.00 27.80 339 ASN A CA 1
ATOM 2603 C C . ASN A 1 339 ? 20.640 31.821 17.489 1.00 27.80 339 ASN A C 1
ATOM 2605 O O . ASN A 1 339 ? 19.732 31.882 18.311 1.00 27.80 339 ASN A O 1
ATOM 2609 N N . MET A 1 340 ? 21.812 31.239 17.737 1.00 27.81 340 MET A N 1
ATOM 2610 C CA . MET A 1 340 ? 22.253 30.353 18.824 1.00 27.81 340 MET A CA 1
ATOM 2611 C C . MET A 1 340 ? 22.574 30.985 20.207 1.00 27.81 340 MET A C 1
ATOM 2613 O O . MET A 1 340 ? 22.967 32.143 20.286 1.00 27.81 340 MET A O 1
ATOM 2617 N N . LYS A 1 341 ? 22.633 30.089 21.221 1.00 28.75 341 LYS A N 1
ATOM 2618 C CA . LYS A 1 341 ? 23.376 30.094 22.517 1.00 28.75 341 LYS A CA 1
ATOM 2619 C C . LYS A 1 341 ? 22.724 30.725 23.762 1.00 28.75 341 LYS A C 1
ATOM 2621 O O . LYS A 1 341 ? 22.771 31.932 23.943 1.00 28.75 341 LYS A O 1
ATOM 2626 N N . LEU A 1 342 ? 22.381 29.866 24.733 1.00 28.03 342 LEU A N 1
ATOM 2627 C CA . LEU A 1 342 ? 22.886 30.004 26.110 1.00 28.03 342 LEU A CA 1
ATOM 2628 C C . LEU A 1 342 ? 22.837 28.649 26.846 1.00 28.03 342 LEU A C 1
ATOM 2630 O O . LEU A 1 342 ? 21.770 28.116 27.139 1.00 28.03 342 LEU A O 1
ATOM 2634 N N . SER A 1 343 ? 24.017 28.083 27.101 1.00 39.69 343 SER A N 1
ATOM 2635 C CA . SER A 1 343 ? 24.226 26.817 27.809 1.00 39.69 343 SER A CA 1
ATOM 2636 C C . SER A 1 343 ? 24.672 27.061 29.253 1.00 39.69 343 SER A C 1
ATOM 2638 O O . SER A 1 343 ? 25.211 28.115 29.575 1.00 39.69 343 SER A O 1
ATOM 2640 N N . LEU A 1 344 ? 24.546 25.998 30.053 1.00 31.86 344 LEU A N 1
ATOM 2641 C CA . LEU A 1 344 ? 25.323 25.654 31.256 1.00 31.86 344 LEU A CA 1
ATOM 2642 C C . LEU A 1 344 ? 24.667 25.809 32.641 1.00 31.86 344 LEU A C 1
ATOM 2644 O O . LEU A 1 344 ? 25.106 25.116 33.551 1.00 31.86 344 LEU A O 1
ATOM 2648 N N . LEU A 1 345 ? 23.560 26.544 32.816 1.00 34.47 345 LEU A N 1
ATOM 2649 C CA . LEU A 1 345 ? 22.839 26.557 34.113 1.00 34.47 345 LEU A CA 1
ATOM 2650 C C . LEU A 1 345 ? 21.693 25.529 34.232 1.00 34.47 345 LEU A C 1
ATOM 2652 O O . LEU A 1 345 ? 21.276 25.198 35.337 1.00 34.47 345 LEU A O 1
ATOM 2656 N N . ILE A 1 346 ? 21.214 24.964 33.117 1.00 44.06 346 ILE A N 1
ATOM 2657 C CA . ILE A 1 346 ? 20.088 24.003 33.102 1.00 44.06 346 ILE A CA 1
ATOM 2658 C C . ILE A 1 346 ? 20.521 22.585 33.526 1.00 44.06 346 ILE A C 1
ATOM 2660 O O . ILE A 1 346 ? 19.708 21.790 33.992 1.00 44.06 346 ILE A O 1
ATOM 2664 N N . ILE A 1 347 ? 21.813 22.265 33.425 1.00 42.72 347 ILE A N 1
ATOM 2665 C CA . ILE A 1 347 ? 22.324 20.897 33.615 1.00 42.72 347 ILE A CA 1
ATOM 2666 C C . ILE A 1 347 ? 22.279 20.463 35.092 1.00 42.72 347 ILE A C 1
ATOM 2668 O O . ILE A 1 347 ? 22.004 19.301 35.382 1.00 42.72 347 ILE A O 1
ATOM 2672 N N . LEU A 1 348 ? 22.455 21.391 36.038 1.00 38.47 348 LEU A N 1
ATOM 2673 C CA . LEU A 1 348 ? 22.458 21.073 37.474 1.00 38.47 348 LEU A CA 1
ATOM 2674 C C . LEU A 1 348 ? 21.045 20.932 38.070 1.00 38.47 348 LEU A C 1
ATOM 2676 O O . LEU A 1 348 ? 20.853 20.148 38.996 1.00 38.47 348 LEU A O 1
ATOM 2680 N N . ALA A 1 349 ? 20.035 21.592 37.494 1.00 40.84 349 ALA A N 1
ATOM 2681 C CA . ALA A 1 349 ? 18.633 21.412 37.892 1.00 40.84 349 ALA A CA 1
ATOM 2682 C C . ALA A 1 349 ? 18.027 20.092 37.367 1.00 40.84 349 ALA A C 1
ATOM 2684 O O . ALA A 1 349 ? 17.086 19.556 37.952 1.00 40.84 349 ALA A O 1
ATOM 2685 N N . PHE A 1 350 ? 18.591 19.532 36.291 1.00 43.44 350 PHE A N 1
ATOM 2686 C CA . PHE A 1 350 ? 18.091 18.312 35.649 1.00 43.44 350 PHE A CA 1
ATOM 2687 C C . PHE A 1 350 ? 18.403 17.031 36.442 1.00 43.44 350 PHE A C 1
ATOM 2689 O O . PHE A 1 350 ? 17.629 16.076 36.408 1.00 43.44 350 PHE A O 1
ATOM 2696 N N . LEU A 1 351 ? 19.505 17.009 37.199 1.00 38.28 351 LEU A N 1
ATOM 2697 C CA . LEU A 1 351 ? 19.921 15.828 37.968 1.00 38.28 351 LEU A CA 1
ATOM 2698 C C . LEU A 1 351 ? 19.096 15.626 39.249 1.00 38.28 351 LEU A C 1
ATOM 2700 O O . LEU A 1 351 ? 18.842 14.487 39.634 1.00 38.28 351 LEU A O 1
ATOM 2704 N N . ALA A 1 352 ? 18.596 16.702 39.865 1.00 38.31 352 ALA A N 1
ATOM 2705 C CA . ALA A 1 352 ? 17.737 16.610 41.050 1.00 38.31 352 ALA A CA 1
ATOM 2706 C C . ALA A 1 352 ? 16.303 16.141 40.718 1.00 38.31 352 ALA A C 1
ATOM 2708 O O . ALA A 1 352 ? 15.656 15.495 41.540 1.00 38.31 352 ALA A O 1
ATOM 2709 N N . PHE A 1 353 ? 15.823 16.392 39.494 1.00 40.47 353 PHE A N 1
ATOM 2710 C CA . PHE A 1 353 ? 14.502 15.945 39.027 1.00 40.47 353 PHE A CA 1
ATOM 2711 C C . PHE A 1 353 ? 14.458 14.459 38.627 1.00 40.47 353 PHE A C 1
ATOM 2713 O O . PHE A 1 353 ? 13.384 13.857 38.593 1.00 40.47 353 PHE A O 1
ATOM 2720 N N . LEU A 1 354 ? 15.615 13.841 38.362 1.00 33.78 354 LEU A N 1
ATOM 2721 C CA . LEU A 1 354 ? 15.706 12.458 37.883 1.00 33.78 354 LEU A CA 1
ATOM 2722 C C . LEU A 1 354 ? 15.383 11.411 38.970 1.00 33.78 354 LEU A C 1
ATOM 2724 O O . LEU A 1 354 ? 15.040 10.280 38.643 1.00 33.78 354 LEU A O 1
ATOM 2728 N N . SER A 1 355 ? 15.434 11.789 40.252 1.00 31.77 355 SER A N 1
ATOM 2729 C CA . SER A 1 355 ? 15.156 10.886 41.383 1.00 31.77 355 SER A CA 1
ATOM 2730 C C . SER A 1 355 ? 13.656 10.758 41.713 1.00 31.77 355 SER A C 1
ATOM 2732 O O . SER A 1 355 ? 13.210 9.711 42.173 1.00 31.77 355 SER A O 1
ATOM 2734 N N . LEU A 1 356 ? 12.838 11.777 41.404 1.00 31.55 356 LEU A N 1
ATOM 2735 C CA . LEU A 1 356 ? 11.382 11.752 41.642 1.00 31.55 356 LEU A CA 1
ATOM 2736 C C . LEU A 1 356 ? 10.545 11.351 40.409 1.00 31.55 356 LEU A C 1
ATOM 2738 O O . LEU A 1 356 ? 9.331 11.192 40.518 1.00 31.55 356 LEU A O 1
ATOM 2742 N N . ALA A 1 357 ? 11.169 11.159 39.242 1.00 32.81 357 ALA A N 1
ATOM 2743 C CA . ALA A 1 357 ? 10.491 10.884 37.972 1.00 32.81 357 ALA A CA 1
ATOM 2744 C C . ALA A 1 357 ? 10.543 9.409 37.520 1.00 32.81 357 ALA A C 1
ATOM 2746 O O . ALA A 1 357 ? 10.413 9.126 36.327 1.00 32.81 357 ALA A O 1
ATOM 2747 N N . LEU A 1 358 ? 10.648 8.450 38.447 1.00 34.97 358 LEU A N 1
ATOM 2748 C CA . LEU A 1 358 ? 10.282 7.048 38.189 1.00 34.97 358 LEU A CA 1
ATOM 2749 C C . LEU A 1 358 ? 8.749 6.930 38.086 1.00 34.97 358 LEU A C 1
ATOM 2751 O O . LEU A 1 358 ? 8.070 6.331 38.912 1.00 34.97 358 LEU A O 1
ATOM 2755 N N . THR A 1 359 ? 8.189 7.542 37.043 1.00 40.69 359 THR A N 1
ATOM 2756 C CA . THR A 1 359 ? 6.844 7.218 36.569 1.00 40.69 359 THR A CA 1
ATOM 2757 C C . THR A 1 359 ? 6.893 5.815 35.970 1.00 40.69 359 THR A C 1
ATOM 2759 O O . THR A 1 359 ? 7.794 5.494 35.196 1.00 40.69 359 THR A O 1
ATOM 2762 N N . SER A 1 360 ? 5.964 4.947 36.375 1.00 43.09 360 SER A N 1
ATOM 2763 C CA . SER A 1 360 ? 5.904 3.546 35.953 1.00 43.09 360 SER A CA 1
ATOM 2764 C C . SER A 1 360 ? 5.834 3.450 34.425 1.00 43.09 360 SER A C 1
ATOM 2766 O O . SER A 1 360 ? 4.804 3.758 33.820 1.00 43.09 360 SER A O 1
ATOM 2768 N N . HIS A 1 361 ? 6.929 3.059 33.782 1.00 57.00 361 HIS A N 1
ATOM 2769 C CA . HIS A 1 361 ? 6.912 2.776 32.354 1.00 57.00 361 HIS A CA 1
ATOM 2770 C C . HIS A 1 361 ? 6.298 1.385 32.166 1.00 57.00 361 HIS A C 1
ATOM 2772 O O . HIS A 1 361 ? 6.788 0.418 32.748 1.00 57.00 361 HIS A O 1
ATOM 2778 N N . GLY A 1 362 ? 5.209 1.299 31.394 1.00 67.31 362 GLY A N 1
ATOM 2779 C CA . GLY A 1 362 ? 4.607 0.023 31.012 1.00 67.31 362 GLY A CA 1
ATOM 2780 C C . GLY A 1 362 ? 5.622 -0.865 30.291 1.00 67.31 362 GLY A C 1
ATOM 2781 O O . GLY A 1 362 ? 6.549 -0.372 29.641 1.00 67.31 362 GLY A O 1
ATOM 2782 N N . LYS A 1 363 ? 5.466 -2.182 30.417 1.00 90.19 363 LYS A N 1
ATOM 2783 C CA . LYS A 1 363 ? 6.373 -3.165 29.820 1.00 90.19 363 LYS A CA 1
ATOM 2784 C C . LYS A 1 363 ? 6.369 -3.025 28.294 1.00 90.19 363 LYS A C 1
ATOM 2786 O O . LYS A 1 363 ? 5.306 -2.982 27.685 1.00 90.19 363 LYS A O 1
ATOM 2791 N N . LEU A 1 364 ? 7.542 -2.986 27.665 1.00 93.81 364 LEU A N 1
ATOM 2792 C CA . LEU A 1 364 ? 7.666 -3.114 26.211 1.00 93.81 364 LEU A CA 1
ATOM 2793 C C . LEU A 1 364 ? 7.865 -4.589 25.855 1.00 93.81 364 LEU A C 1
ATOM 2795 O O . LEU A 1 364 ? 8.738 -5.251 26.416 1.00 93.81 364 LEU A O 1
ATOM 2799 N N . ASN A 1 365 ? 7.068 -5.095 24.922 1.00 95.38 365 ASN A N 1
ATOM 2800 C CA . ASN A 1 365 ? 7.140 -6.464 24.433 1.00 95.38 365 ASN A CA 1
ATOM 2801 C C . ASN A 1 365 ? 7.180 -6.458 22.901 1.00 95.38 365 ASN A C 1
ATOM 2803 O O . ASN A 1 365 ? 6.410 -5.744 22.264 1.00 95.38 365 ASN A O 1
ATOM 2807 N N . VAL A 1 366 ? 8.080 -7.233 22.297 1.00 96.25 366 VAL A N 1
ATOM 2808 C CA . VAL A 1 366 ? 8.236 -7.316 20.837 1.00 96.25 366 VAL A CA 1
ATOM 2809 C C . VAL A 1 366 ? 8.149 -8.779 20.437 1.00 96.25 366 VAL A C 1
ATOM 2811 O O . VAL A 1 366 ? 8.971 -9.596 20.846 1.00 96.25 366 VAL A O 1
ATOM 2814 N N . ARG A 1 367 ? 7.135 -9.115 19.642 1.00 96.06 367 ARG A N 1
ATOM 2815 C CA . ARG A 1 367 ? 6.833 -10.473 19.197 1.00 96.06 367 ARG A CA 1
ATOM 2816 C C . ARG A 1 367 ? 6.991 -10.537 17.681 1.00 96.06 367 ARG A C 1
ATOM 2818 O O . ARG A 1 367 ? 6.241 -9.885 16.960 1.00 96.06 367 ARG A O 1
ATOM 2825 N N . LYS A 1 368 ? 7.976 -11.314 17.224 1.00 96.06 368 LYS A N 1
ATOM 2826 C CA . LYS A 1 368 ? 8.256 -11.566 15.805 1.00 96.06 368 LYS A CA 1
ATOM 2827 C C . LYS A 1 368 ? 7.612 -12.896 15.388 1.00 96.06 368 LYS A C 1
ATOM 2829 O O . LYS A 1 368 ? 7.726 -13.882 16.117 1.00 96.06 368 LYS A O 1
ATOM 2834 N N . PHE A 1 369 ? 6.967 -12.924 14.231 1.00 93.31 369 PHE A N 1
ATOM 2835 C CA . PHE A 1 369 ? 6.249 -14.070 13.670 1.00 93.31 369 PHE A CA 1
ATOM 2836 C C . PHE A 1 369 ? 6.703 -14.334 12.234 1.00 93.31 369 PHE A C 1
ATOM 2838 O O . PHE A 1 369 ? 7.367 -13.493 11.632 1.00 93.31 369 PHE A O 1
ATOM 2845 N N . LYS A 1 370 ? 6.393 -15.513 11.682 1.00 86.19 370 LYS A N 1
ATOM 2846 C CA . LYS A 1 370 ? 6.867 -15.880 10.339 1.00 86.19 370 LYS A CA 1
ATOM 2847 C C . LYS A 1 370 ? 6.010 -15.283 9.227 1.00 86.19 370 LYS A C 1
ATOM 2849 O O . LYS A 1 370 ? 6.558 -15.005 8.166 1.00 86.19 370 LYS A O 1
ATOM 2854 N N . SER A 1 371 ? 4.715 -15.090 9.472 1.00 84.00 371 SER A N 1
ATOM 2855 C CA . SER A 1 371 ? 3.762 -14.559 8.495 1.00 84.00 371 SER A CA 1
ATOM 2856 C C . SER A 1 371 ? 2.670 -13.702 9.143 1.00 84.00 371 SER A C 1
ATOM 2858 O O . SER A 1 371 ? 2.529 -13.674 10.372 1.00 84.00 371 SER A O 1
ATOM 2860 N N . GLU A 1 372 ? 1.880 -13.023 8.309 1.00 85.25 372 GLU A N 1
ATOM 2861 C CA . GLU A 1 372 ? 0.690 -12.269 8.718 1.00 85.25 372 GLU A CA 1
ATOM 2862 C C . GLU A 1 372 ? -0.347 -13.166 9.421 1.00 85.25 372 GLU A C 1
ATOM 2864 O O . GLU A 1 372 ? -0.951 -12.760 10.415 1.00 85.25 372 GLU A O 1
ATOM 2869 N N . GLU A 1 373 ? -0.512 -14.419 8.989 1.00 84.00 373 GLU A N 1
ATOM 2870 C CA . GLU A 1 373 ? -1.444 -15.366 9.614 1.00 84.00 373 GLU A CA 1
ATOM 2871 C C . GLU A 1 373 ? -1.030 -15.721 11.048 1.00 84.00 373 GLU A C 1
ATOM 2873 O O . GLU A 1 373 ? -1.873 -15.773 11.949 1.00 84.00 373 GLU A O 1
ATOM 2878 N N . ASP A 1 374 ? 0.269 -15.916 11.292 1.00 85.44 374 ASP A N 1
ATOM 2879 C CA . ASP A 1 374 ? 0.795 -16.167 12.638 1.00 85.44 374 ASP A CA 1
ATOM 2880 C C . ASP A 1 374 ? 0.558 -14.958 13.559 1.00 85.44 374 ASP A C 1
ATOM 2882 O O . ASP A 1 374 ? 0.175 -15.120 14.726 1.00 85.44 374 ASP A O 1
ATOM 2886 N N . VAL A 1 375 ? 0.742 -13.739 13.030 1.00 88.94 375 VAL A N 1
ATOM 2887 C CA . VAL A 1 375 ? 0.413 -12.488 13.731 1.00 88.94 375 VAL A CA 1
ATOM 2888 C C . VAL A 1 375 ? -1.072 -12.453 14.079 1.00 88.94 375 VAL A C 1
ATOM 2890 O O . VAL A 1 375 ? -1.417 -12.201 15.236 1.00 88.94 375 VAL A O 1
ATOM 2893 N N . ALA A 1 376 ? -1.947 -12.753 13.118 1.00 86.25 376 ALA A N 1
ATOM 2894 C CA . ALA A 1 376 ? -3.391 -12.762 13.308 1.00 86.25 376 ALA A CA 1
ATOM 2895 C C . ALA A 1 376 ? -3.815 -13.726 14.427 1.00 86.25 376 ALA A C 1
ATOM 2897 O O . ALA A 1 376 ? -4.537 -13.332 15.347 1.00 86.25 376 ALA A O 1
ATOM 2898 N N . VAL A 1 377 ? -3.314 -14.967 14.410 1.00 84.62 377 VAL A N 1
ATOM 2899 C CA . VAL A 1 377 ? -3.603 -15.977 15.443 1.00 84.62 377 VAL A CA 1
ATOM 2900 C C . VAL A 1 377 ? -3.102 -15.525 16.816 1.00 84.62 377 VAL A C 1
ATOM 2902 O O . VAL A 1 377 ? -3.814 -15.650 17.821 1.00 84.62 377 VAL A O 1
ATOM 2905 N N . ALA A 1 378 ? -1.884 -14.987 16.882 1.00 90.88 378 ALA A N 1
ATOM 2906 C CA . ALA A 1 378 ? -1.294 -14.532 18.131 1.00 90.88 378 ALA A CA 1
ATOM 2907 C C . ALA A 1 378 ? -2.010 -13.310 18.714 1.00 90.88 378 ALA A C 1
ATOM 2909 O O . ALA A 1 378 ? -2.181 -13.239 19.936 1.00 90.88 378 ALA A O 1
ATOM 2910 N N . LEU A 1 379 ? -2.438 -12.379 17.860 1.00 92.06 379 LEU A N 1
ATOM 2911 C CA . LEU A 1 379 ? -3.218 -11.208 18.240 1.00 92.06 379 LEU A CA 1
ATOM 2912 C C . LEU A 1 379 ? -4.606 -11.618 18.738 1.00 92.06 379 LEU A C 1
ATOM 2914 O O . LEU A 1 379 ? -5.041 -11.138 19.780 1.00 92.06 379 LEU A O 1
ATOM 2918 N N . ALA A 1 380 ? -5.265 -12.565 18.063 1.00 89.69 380 ALA A N 1
ATOM 2919 C CA . ALA A 1 380 ? -6.555 -13.104 18.488 1.00 89.69 380 ALA A CA 1
ATOM 2920 C C . ALA A 1 380 ? -6.485 -13.709 19.897 1.00 89.69 380 ALA A C 1
ATOM 2922 O O . ALA A 1 380 ? -7.327 -13.419 20.745 1.00 89.69 380 ALA A O 1
ATOM 2923 N N . ASN A 1 381 ? -5.458 -14.526 20.161 1.00 90.44 381 ASN A N 1
ATOM 2924 C CA . ASN A 1 381 ? -5.236 -15.128 21.476 1.00 90.44 381 ASN A CA 1
ATOM 2925 C C . ASN A 1 381 ? -4.913 -14.066 22.538 1.00 90.44 381 ASN A C 1
ATOM 2927 O O . ASN A 1 381 ? -5.429 -14.126 23.649 1.00 90.44 381 ASN A O 1
ATOM 2931 N N . TYR A 1 382 ? -4.074 -13.084 22.200 1.00 93.62 382 TYR A N 1
ATOM 2932 C CA . TYR A 1 382 ? -3.721 -11.993 23.106 1.00 93.62 382 TYR A CA 1
ATOM 2933 C C . TYR A 1 382 ? -4.948 -11.167 23.508 1.00 93.62 382 TYR A C 1
ATOM 2935 O O . TYR A 1 382 ? -5.196 -10.977 24.699 1.00 93.62 382 TYR A O 1
ATOM 2943 N N . THR A 1 383 ? -5.752 -10.739 22.534 1.00 93.69 383 THR A N 1
ATOM 2944 C CA . THR A 1 383 ? -6.978 -9.982 22.795 1.00 93.69 383 THR A CA 1
ATOM 2945 C C . THR A 1 383 ? -7.995 -10.822 23.573 1.00 93.69 383 THR A C 1
ATOM 2947 O O . THR A 1 383 ? -8.609 -10.305 24.503 1.00 93.69 383 THR A O 1
ATOM 2950 N N . ALA A 1 384 ? -8.147 -12.116 23.259 1.00 92.62 384 ALA A N 1
ATOM 2951 C CA . ALA A 1 384 ? -9.043 -13.007 23.997 1.00 92.62 384 ALA A CA 1
ATOM 2952 C C . ALA A 1 384 ? -8.654 -13.108 25.481 1.00 92.62 384 ALA A C 1
ATOM 2954 O O . ALA A 1 384 ? -9.487 -12.841 26.346 1.00 92.62 384 ALA A O 1
ATOM 2955 N N . ASN A 1 385 ? -7.377 -13.372 25.770 1.00 94.44 385 ASN A N 1
ATOM 2956 C CA . ASN A 1 385 ? -6.866 -13.469 27.138 1.00 94.44 385 ASN A CA 1
ATOM 2957 C C . ASN A 1 385 ? -7.055 -12.160 27.922 1.00 94.44 385 ASN A C 1
ATOM 2959 O O . ASN A 1 385 ? -7.452 -12.183 29.087 1.00 94.44 385 ASN A O 1
ATOM 2963 N N . LEU A 1 386 ? -6.796 -11.008 27.288 1.00 96.00 386 LEU A N 1
ATOM 2964 C CA . LEU A 1 386 ? -7.052 -9.708 27.911 1.00 96.00 386 LEU A CA 1
ATOM 2965 C C . LEU A 1 386 ? -8.541 -9.497 28.181 1.00 96.00 386 LEU A C 1
ATOM 2967 O O . LEU A 1 386 ? -8.900 -9.029 29.260 1.00 96.00 386 LEU A O 1
ATOM 2971 N N . SER A 1 387 ? -9.406 -9.870 27.238 1.00 96.12 387 SER A N 1
ATOM 2972 C CA . SER A 1 387 ? -10.847 -9.733 27.425 1.00 96.12 387 SER A CA 1
ATOM 2973 C C . SER A 1 387 ? -11.345 -10.564 28.606 1.00 96.12 387 SER A C 1
ATOM 2975 O O . SER A 1 387 ? -12.053 -10.034 29.455 1.00 96.12 387 SER A O 1
ATOM 2977 N N . GLU A 1 388 ? -10.907 -11.817 28.739 1.00 95.62 388 GLU A N 1
ATOM 2978 C CA . GLU A 1 388 ? -11.276 -12.686 29.859 1.00 95.62 388 GLU A CA 1
ATOM 2979 C C . GLU A 1 388 ? -10.782 -12.130 31.198 1.00 95.62 388 GLU A C 1
ATOM 2981 O O . GLU A 1 388 ? -11.548 -12.087 32.165 1.00 95.62 388 GLU A O 1
ATOM 2986 N N . LYS A 1 389 ? -9.534 -11.637 31.246 1.00 96.00 389 LYS A N 1
ATOM 2987 C CA . LYS A 1 389 ? -8.964 -10.973 32.427 1.00 96.00 389 LYS A CA 1
ATOM 2988 C C . LYS A 1 389 ? -9.837 -9.795 32.869 1.00 96.00 389 LYS A C 1
ATOM 2990 O O . LYS A 1 389 ? -10.309 -9.776 34.003 1.00 96.00 389 LYS A O 1
ATOM 2995 N N . TYR A 1 390 ? -10.088 -8.831 31.984 1.00 96.94 390 TYR A N 1
ATOM 2996 C CA . TYR A 1 390 ? -10.821 -7.614 32.345 1.00 96.94 390 TYR A CA 1
ATOM 2997 C C . TYR A 1 390 ? -12.312 -7.865 32.590 1.00 96.94 390 TYR A C 1
ATOM 2999 O O . TYR A 1 390 ? -12.889 -7.271 33.500 1.00 96.94 390 TYR A O 1
ATOM 3007 N N . ILE A 1 391 ? -12.944 -8.787 31.861 1.00 96.62 391 ILE A N 1
ATOM 3008 C CA . ILE A 1 391 ? -14.330 -9.181 32.143 1.00 96.62 391 ILE A CA 1
ATOM 3009 C C . ILE A 1 391 ? -14.427 -9.798 33.543 1.00 96.62 391 ILE A C 1
ATOM 3011 O O . ILE A 1 391 ? -15.351 -9.470 34.283 1.00 96.62 391 ILE A O 1
ATOM 3015 N N . LYS A 1 392 ? -13.455 -10.621 33.952 1.00 96.25 392 LYS A N 1
ATOM 3016 C CA . LYS A 1 392 ? -13.408 -11.174 35.311 1.00 96.25 392 LYS A CA 1
ATOM 3017 C C . LYS A 1 392 ? -13.151 -10.103 36.377 1.00 96.25 392 LYS A C 1
ATOM 3019 O O . LYS A 1 392 ? -13.778 -10.142 37.429 1.00 96.25 392 LYS A O 1
ATOM 3024 N N . GLU A 1 393 ? -12.236 -9.170 36.124 1.00 95.12 393 GLU A N 1
ATOM 3025 C CA . GLU A 1 393 ? -11.820 -8.154 37.104 1.00 95.12 393 GLU A CA 1
ATOM 3026 C C . GLU A 1 393 ? -12.844 -7.025 37.285 1.00 95.12 393 GLU A C 1
ATOM 3028 O O . GLU A 1 393 ? -13.051 -6.553 38.401 1.00 95.12 393 GLU A O 1
ATOM 3033 N N . LYS A 1 394 ? -13.480 -6.573 36.199 1.00 93.94 394 LYS A N 1
ATOM 3034 C CA . LYS A 1 394 ? -14.348 -5.382 36.204 1.00 93.94 394 LYS A CA 1
ATOM 3035 C C . LYS A 1 394 ? -15.660 -5.536 35.429 1.00 93.94 394 LYS A C 1
ATOM 3037 O O . LYS A 1 394 ? -16.373 -4.555 35.230 1.00 93.94 394 LYS A O 1
ATOM 3042 N N . GLY A 1 395 ? -15.986 -6.739 34.960 1.00 95.31 395 GLY A N 1
ATOM 3043 C CA . GLY A 1 395 ? -17.268 -7.046 34.316 1.00 95.31 395 GLY A CA 1
ATOM 3044 C C . GLY A 1 395 ? -17.417 -6.576 32.865 1.00 95.31 395 GLY A C 1
ATOM 3045 O O . GLY A 1 395 ? -18.480 -6.779 32.282 1.00 95.31 395 GLY A O 1
ATOM 3046 N N . SER A 1 396 ? -16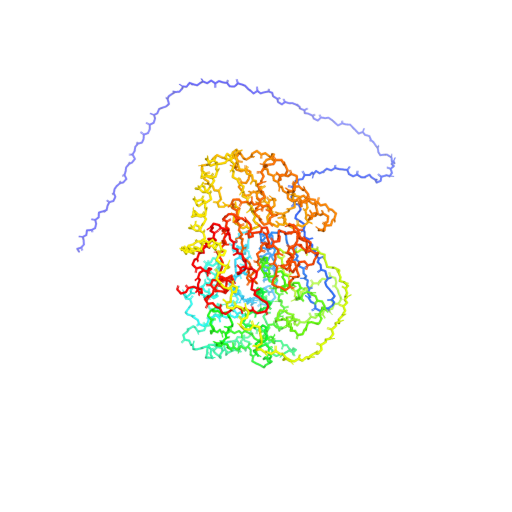.400 -5.947 32.271 1.00 96.88 396 SER A N 1
ATOM 3047 C CA . SER A 1 396 ? -16.419 -5.467 30.881 1.00 96.88 396 SER A CA 1
ATOM 3048 C C . SER A 1 396 ? -15.012 -5.373 30.289 1.00 96.88 396 SER A C 1
ATOM 3050 O O . SER A 1 396 ? -14.029 -5.314 31.027 1.00 96.88 396 SER A O 1
ATOM 3052 N N . PHE A 1 397 ? -14.914 -5.335 28.960 1.00 97.69 397 PHE A N 1
ATOM 3053 C CA . PHE A 1 397 ? -13.655 -5.145 28.239 1.00 97.69 397 PHE A CA 1
ATOM 3054 C C . PHE A 1 397 ? -13.803 -4.068 27.165 1.00 97.69 397 PHE A C 1
ATOM 3056 O O . PHE A 1 397 ? -14.647 -4.175 26.282 1.00 97.69 397 PHE A O 1
ATOM 3063 N N . SER A 1 398 ? -12.985 -3.024 27.242 1.00 98.31 398 SER A N 1
ATOM 3064 C CA . SER A 1 398 ? -12.988 -1.893 26.315 1.00 98.31 398 SER A CA 1
ATOM 3065 C C . SER A 1 398 ? -11.849 -2.013 25.305 1.00 98.31 398 SER A C 1
ATOM 3067 O O . SER A 1 398 ? -10.670 -1.986 25.667 1.00 98.31 398 SER A O 1
ATOM 3069 N N . CYS A 1 399 ? -12.209 -2.137 24.030 1.00 96.94 399 CYS A N 1
ATOM 3070 C CA . CYS A 1 399 ? -11.270 -2.293 22.928 1.00 96.94 399 CYS A CA 1
ATOM 3071 C C . CYS A 1 399 ? -11.423 -1.139 21.936 1.00 96.94 399 CYS A C 1
ATOM 3073 O O . CYS A 1 399 ? -12.525 -0.834 21.476 1.00 96.94 399 CYS A O 1
ATOM 3075 N N . VAL A 1 400 ? -10.304 -0.495 21.618 1.00 97.75 400 VAL A N 1
ATOM 3076 C CA . VAL A 1 400 ? -10.227 0.606 20.663 1.00 97.75 400 VAL A CA 1
ATOM 3077 C C . VAL A 1 400 ? -9.543 0.117 19.396 1.00 97.75 400 VAL A C 1
ATOM 3079 O O . VAL A 1 400 ? -8.418 -0.378 19.441 1.00 97.75 400 VAL A O 1
ATOM 3082 N N . LEU A 1 401 ? -10.225 0.270 18.268 1.00 94.94 401 LEU A N 1
ATOM 3083 C CA . LEU A 1 401 ? -9.792 -0.199 16.961 1.00 94.94 401 LEU A CA 1
ATOM 3084 C C . LEU A 1 401 ? -9.233 0.951 16.122 1.00 94.94 401 LEU A C 1
ATOM 3086 O O . LEU A 1 401 ? -9.733 2.075 16.173 1.00 94.94 401 LEU A O 1
ATOM 3090 N N . SER A 1 402 ? -8.231 0.648 15.306 1.00 91.12 402 SER A N 1
ATOM 3091 C CA . SER A 1 402 ? -7.843 1.458 14.148 1.00 91.12 402 SER A CA 1
ATOM 3092 C C . SER A 1 402 ? -8.391 0.837 12.861 1.00 91.12 402 SER A C 1
ATOM 3094 O O . SER A 1 402 ? -8.919 -0.278 12.869 1.00 91.12 402 SER A O 1
ATOM 3096 N N . GLY A 1 403 ? -8.307 1.570 11.750 1.00 78.00 403 GLY A N 1
ATOM 3097 C CA . GLY A 1 403 ? -8.591 1.008 10.427 1.00 78.00 403 GLY A CA 1
ATOM 3098 C C . GLY A 1 403 ? -7.573 -0.056 9.983 1.00 78.00 403 GLY A C 1
ATOM 3099 O O . GLY A 1 403 ? -6.549 -0.270 10.625 1.00 78.00 403 GLY A O 1
ATOM 3100 N N . GLY A 1 404 ? -7.826 -0.679 8.828 1.00 72.00 404 GLY A N 1
ATOM 3101 C CA . GLY A 1 404 ? -6.923 -1.658 8.202 1.00 72.00 404 GLY A CA 1
ATOM 3102 C C . GLY A 1 404 ? -7.331 -3.123 8.405 1.00 72.00 404 GLY A C 1
ATOM 3103 O O . GLY A 1 404 ? -8.412 -3.425 8.910 1.00 72.00 404 GLY A O 1
ATOM 3104 N N . THR A 1 405 ? -6.471 -4.051 7.977 1.00 65.19 405 THR A N 1
ATOM 3105 C CA . THR A 1 405 ? -6.748 -5.503 7.956 1.00 65.19 405 THR A CA 1
ATOM 3106 C C . THR A 1 405 ? -6.782 -6.152 9.345 1.00 65.19 405 THR A C 1
ATOM 3108 O O . THR A 1 405 ? -7.320 -7.247 9.500 1.00 65.19 405 THR A O 1
ATOM 3111 N N . LEU A 1 406 ? -6.328 -5.439 10.382 1.00 62.12 406 LEU A N 1
ATOM 3112 C CA . LEU A 1 406 ? -6.336 -5.856 11.796 1.00 62.12 406 LEU A CA 1
ATOM 3113 C C . LEU A 1 406 ? -7.703 -6.288 12.321 1.00 62.12 406 LEU A C 1
ATOM 3115 O O . LEU A 1 406 ? -7.822 -7.053 13.272 1.00 62.12 406 LEU A O 1
ATOM 3119 N N . ILE A 1 407 ? -8.752 -5.790 11.689 1.00 60.81 407 ILE A N 1
ATOM 3120 C CA . ILE A 1 407 ? -10.137 -6.065 12.029 1.00 60.81 407 ILE A CA 1
ATOM 3121 C C . ILE A 1 407 ? -10.537 -7.518 11.711 1.00 60.81 407 ILE A C 1
ATOM 3123 O O . ILE A 1 407 ? -11.447 -8.053 12.343 1.00 60.81 407 ILE A O 1
ATOM 3127 N N . TYR A 1 408 ? -9.876 -8.186 10.762 1.00 60.09 408 TYR A N 1
ATOM 3128 C CA . TYR A 1 408 ? -10.253 -9.542 10.344 1.00 60.09 408 TYR A CA 1
ATOM 3129 C C . TYR A 1 408 ? -9.733 -10.643 11.279 1.00 60.09 408 TYR A C 1
ATOM 3131 O O . TYR A 1 408 ? -10.144 -11.795 11.152 1.00 60.09 408 TYR A O 1
ATOM 3139 N N . THR A 1 409 ? -8.864 -10.314 12.237 1.00 61.38 409 THR A N 1
ATOM 3140 C CA . THR A 1 409 ? -8.097 -11.310 12.999 1.00 61.38 409 THR A CA 1
ATOM 3141 C C . THR A 1 409 ? -8.745 -11.719 14.329 1.00 61.38 409 THR A C 1
ATOM 3143 O O . THR A 1 409 ? -8.261 -12.630 14.994 1.00 61.38 409 THR A O 1
ATOM 3146 N N . LEU A 1 410 ? -9.837 -11.078 14.761 1.00 67.12 410 LEU A N 1
ATOM 3147 C CA . LEU A 1 410 ? -10.451 -11.294 16.081 1.00 67.12 410 LEU A CA 1
ATOM 3148 C C . LEU A 1 410 ? -11.528 -12.400 16.066 1.00 67.12 410 LEU A C 1
ATOM 3150 O O . LEU A 1 410 ? -12.712 -12.127 16.243 1.00 67.12 410 LEU A O 1
ATOM 3154 N N . SER A 1 411 ? -11.137 -13.664 15.872 1.00 62.44 411 SER A N 1
ATOM 3155 C CA . SER A 1 411 ? -12.076 -14.802 15.773 1.00 62.44 411 SER A CA 1
ATOM 3156 C C . SER A 1 411 ? -11.873 -15.869 16.864 1.00 62.44 411 SER A C 1
ATOM 3158 O O . SER A 1 411 ? -11.441 -16.994 16.592 1.00 62.44 411 SER A O 1
ATOM 3160 N N . LYS A 1 412 ? -12.173 -15.534 18.126 1.00 74.94 412 LYS A N 1
ATOM 3161 C CA . LYS A 1 412 ? -12.087 -16.468 19.270 1.00 74.94 412 LYS A CA 1
ATOM 3162 C C . LYS A 1 412 ? -13.406 -16.567 20.035 1.00 74.94 412 LYS A C 1
ATOM 3164 O O . LYS A 1 412 ? -14.236 -15.662 19.999 1.00 74.94 412 LYS A O 1
ATOM 3169 N N . LYS A 1 413 ? -13.603 -17.693 20.727 1.00 78.62 413 LYS A N 1
ATOM 3170 C CA . LYS A 1 413 ? -14.757 -17.911 21.604 1.00 78.62 413 LYS A CA 1
ATOM 3171 C C . LYS A 1 413 ? -14.522 -17.165 22.919 1.00 78.62 413 LYS A C 1
ATOM 3173 O O . LYS A 1 413 ? -13.797 -17.657 23.769 1.00 78.62 413 LYS A O 1
ATOM 3178 N N . VAL A 1 414 ? -15.130 -15.992 23.049 1.00 88.69 414 VAL A N 1
ATOM 3179 C CA . VAL A 1 414 ? -15.088 -15.125 24.237 1.00 88.69 414 VAL A CA 1
ATOM 3180 C C . VAL A 1 414 ? -16.499 -14.634 24.562 1.00 88.69 414 VAL A C 1
ATOM 3182 O O . VAL A 1 414 ? -17.411 -14.770 23.740 1.00 88.69 414 VAL A O 1
ATOM 3185 N N . ASP A 1 415 ? -16.695 -14.047 25.743 1.00 91.69 415 ASP A N 1
ATOM 3186 C CA . ASP A 1 415 ? -17.965 -13.403 26.097 1.00 91.69 415 ASP A CA 1
ATOM 3187 C C . ASP A 1 415 ? -18.086 -12.016 25.443 1.00 91.69 415 ASP A C 1
ATOM 3189 O O . ASP A 1 415 ? -17.829 -10.975 26.049 1.00 91.69 415 ASP A O 1
ATOM 3193 N N . TRP A 1 416 ? -18.496 -12.013 24.175 1.00 93.69 416 TRP A N 1
ATOM 3194 C CA . TRP A 1 416 ? -18.717 -10.807 23.374 1.00 93.69 416 TRP A CA 1
ATOM 3195 C C . TRP A 1 416 ? -19.760 -9.848 23.969 1.00 93.69 416 TRP A C 1
ATOM 3197 O O . TRP A 1 416 ? -19.719 -8.652 23.679 1.00 93.69 416 TRP A O 1
ATOM 3207 N N . SER A 1 417 ? -20.657 -10.324 24.845 1.00 95.31 417 SER A N 1
ATOM 3208 C CA . SER A 1 417 ? -21.707 -9.489 25.448 1.00 95.31 417 SER A CA 1
ATOM 3209 C C . SER A 1 417 ? -21.160 -8.388 26.364 1.00 95.31 417 SER A C 1
ATOM 3211 O O . SER A 1 417 ? -21.841 -7.399 26.640 1.00 95.31 417 SER A O 1
ATOM 3213 N N . LYS A 1 418 ? -19.912 -8.544 26.821 1.00 96.81 418 LYS A N 1
ATOM 3214 C CA . LYS A 1 418 ? -19.228 -7.637 27.754 1.00 96.81 418 LYS A CA 1
ATOM 3215 C C . LYS A 1 418 ? -18.208 -6.717 27.085 1.00 96.81 418 LYS A C 1
ATOM 3217 O O . LYS A 1 418 ? -17.564 -5.922 27.774 1.00 96.81 418 LYS A O 1
ATOM 3222 N N . TRP A 1 419 ? -18.049 -6.815 25.767 1.00 97.00 419 TRP A N 1
ATOM 3223 C CA . TRP A 1 419 ? -17.122 -5.983 25.005 1.00 97.00 419 TRP A CA 1
ATOM 3224 C C . TRP A 1 419 ? -17.731 -4.618 24.711 1.00 97.00 419 TRP A C 1
ATOM 3226 O O . TRP A 1 419 ? -18.896 -4.547 24.342 1.00 97.00 419 TRP A O 1
ATOM 3236 N N . GLN A 1 420 ? -16.927 -3.564 24.842 1.00 98.06 420 GLN A N 1
ATOM 3237 C CA . GLN A 1 420 ? -17.227 -2.175 24.498 1.00 98.06 420 GLN A CA 1
ATOM 3238 C C . GLN A 1 420 ? -16.255 -1.742 23.388 1.00 98.06 420 GLN A C 1
ATOM 3240 O O . GLN A 1 420 ? -15.042 -1.736 23.608 1.00 98.06 420 GLN A O 1
ATOM 3245 N N . ILE A 1 421 ? -16.764 -1.416 22.198 1.00 97.38 421 ILE A N 1
ATOM 3246 C CA . ILE A 1 421 ? -15.954 -1.159 20.996 1.00 97.38 421 ILE A CA 1
ATOM 3247 C C . ILE A 1 421 ? -15.920 0.328 20.660 1.00 97.38 421 ILE A C 1
ATOM 3249 O O . ILE A 1 421 ? -16.960 0.982 20.553 1.00 97.38 421 ILE A O 1
ATOM 3253 N N . PHE A 1 422 ? -14.712 0.829 20.424 1.00 98.31 422 PHE A N 1
ATOM 3254 C CA . PHE A 1 422 ? -14.419 2.215 20.074 1.00 98.31 422 PHE A CA 1
ATOM 3255 C C . PHE A 1 422 ? -13.472 2.279 18.879 1.00 98.31 422 PHE A C 1
ATOM 3257 O O . PHE A 1 422 ? -12.831 1.292 18.528 1.00 98.31 422 PHE A O 1
ATOM 3264 N N . TRP A 1 423 ? -13.322 3.471 18.310 1.00 97.75 423 TRP A N 1
ATOM 3265 C CA . TRP A 1 423 ? -12.343 3.751 17.262 1.00 97.75 423 TRP A CA 1
ATOM 3266 C C . TRP A 1 423 ? -11.371 4.838 17.708 1.00 97.75 423 TRP A C 1
ATOM 3268 O O . TRP A 1 423 ? -11.788 5.833 18.310 1.00 97.75 423 TRP A O 1
ATOM 3278 N N . VAL A 1 424 ? -10.083 4.628 17.427 1.00 97.50 424 VAL A N 1
ATOM 3279 C CA . VAL A 1 424 ? -9.005 5.582 17.728 1.00 97.50 424 VAL A CA 1
ATOM 3280 C C . VAL A 1 424 ? -8.999 6.727 16.722 1.00 97.50 424 VAL A C 1
ATOM 3282 O O . VAL A 1 424 ? -8.697 7.860 17.081 1.00 97.50 424 VAL A O 1
ATOM 3285 N N . ASP A 1 425 ? -9.365 6.445 15.475 1.00 97.12 425 ASP A N 1
ATOM 3286 C CA . ASP A 1 425 ? -9.511 7.411 14.399 1.00 97.12 425 ASP A CA 1
ATOM 3287 C C . ASP A 1 425 ? -10.594 6.984 13.409 1.00 97.12 425 ASP A C 1
ATOM 3289 O O . ASP A 1 425 ? -11.000 5.821 13.351 1.00 97.12 425 ASP A O 1
ATOM 3293 N N . GLU A 1 426 ? -11.076 7.945 12.626 1.00 95.75 426 GLU A N 1
ATOM 3294 C CA . GLU A 1 426 ? -12.042 7.694 11.561 1.00 95.75 426 GLU A CA 1
ATOM 3295 C C . GLU A 1 426 ? -11.941 8.765 10.473 1.00 95.75 426 GLU A C 1
ATOM 3297 O O . GLU A 1 426 ? -11.619 9.934 10.722 1.00 95.75 426 GLU A O 1
ATOM 3302 N N . ARG A 1 427 ? -12.224 8.332 9.248 1.00 94.25 427 ARG A N 1
ATOM 3303 C CA . ARG A 1 427 ? -12.445 9.171 8.077 1.00 94.25 427 ARG A CA 1
ATOM 3304 C C . ARG A 1 427 ? -13.781 9.876 8.272 1.00 94.25 427 ARG A C 1
ATOM 3306 O O . ARG A 1 427 ? -14.761 9.245 8.640 1.00 94.25 427 ARG A O 1
ATOM 3313 N N . VAL A 1 428 ? -13.867 11.178 8.024 1.00 94.06 428 VAL A N 1
ATOM 3314 C CA . VAL A 1 428 ? -15.124 11.919 8.228 1.00 94.06 428 VAL A CA 1
ATOM 3315 C C . VAL A 1 428 ? -16.059 11.668 7.044 1.00 94.06 428 VAL A C 1
ATOM 3317 O O . VAL A 1 428 ? -16.253 12.524 6.186 1.00 94.06 428 VAL A O 1
ATOM 3320 N N . VAL A 1 429 ? -16.635 10.469 7.027 1.00 93.44 429 VAL A N 1
ATOM 3321 C CA . VAL A 1 429 ? -17.558 9.930 6.024 1.00 93.44 429 VAL A CA 1
ATOM 3322 C C . VAL A 1 429 ? -18.706 9.181 6.718 1.00 93.44 429 VAL A C 1
ATOM 3324 O O . VAL A 1 429 ? -18.547 8.790 7.880 1.00 93.44 429 VAL A O 1
ATOM 3327 N N . PRO A 1 430 ? -19.873 9.003 6.067 1.00 94.38 430 PRO A N 1
ATOM 3328 C CA . PRO A 1 430 ? -20.973 8.191 6.594 1.00 94.38 430 PRO A CA 1
ATOM 3329 C C . PRO A 1 430 ? -20.539 6.783 7.041 1.00 94.38 430 PRO A C 1
ATOM 3331 O O . PRO A 1 430 ? -19.573 6.226 6.535 1.00 94.38 430 PRO A O 1
ATOM 3334 N N . LEU A 1 431 ? -21.260 6.188 7.998 1.00 93.62 431 LEU A N 1
ATOM 3335 C CA . LEU A 1 431 ? -20.897 4.876 8.567 1.00 93.62 431 LEU A CA 1
ATOM 3336 C C . LEU A 1 431 ? -21.030 3.708 7.579 1.00 93.62 431 LEU A C 1
ATOM 3338 O O . LEU A 1 431 ? -20.480 2.640 7.820 1.00 93.62 431 LEU A O 1
ATOM 3342 N N . ASP A 1 432 ? -21.809 3.879 6.519 1.00 92.62 432 ASP A N 1
ATOM 3343 C CA . ASP A 1 432 ? -21.983 2.926 5.427 1.00 92.62 432 ASP A CA 1
ATOM 3344 C C . ASP A 1 432 ? -20.986 3.143 4.277 1.00 92.62 432 ASP A C 1
ATOM 3346 O O . ASP A 1 432 ? -20.920 2.313 3.368 1.00 92.62 432 ASP A O 1
ATOM 3350 N N . ASP A 1 433 ? -20.181 4.208 4.341 1.00 92.69 433 ASP A N 1
ATOM 3351 C CA . ASP A 1 433 ? -19.164 4.525 3.345 1.00 92.69 433 ASP A CA 1
ATOM 3352 C C . ASP A 1 433 ? -18.053 3.454 3.332 1.00 92.69 433 ASP A C 1
ATOM 3354 O O . ASP A 1 433 ? -17.546 3.083 4.399 1.00 92.69 433 ASP A O 1
ATOM 3358 N N . PRO A 1 434 ? -17.615 2.968 2.153 1.00 88.00 434 PRO A N 1
ATOM 3359 C CA . PRO A 1 434 ? -16.527 1.993 2.040 1.00 88.00 434 PRO A CA 1
ATOM 3360 C C . PRO A 1 434 ? -15.200 2.429 2.685 1.00 88.00 434 PRO A C 1
ATOM 3362 O O . PRO A 1 434 ? -14.364 1.586 3.009 1.00 88.00 434 PRO A O 1
ATOM 3365 N N . LEU A 1 435 ? -14.984 3.734 2.871 1.00 88.19 435 LEU A N 1
ATOM 3366 C CA . LEU A 1 435 ? -13.795 4.305 3.502 1.00 88.19 435 LEU A CA 1
ATOM 3367 C C . LEU A 1 435 ? -13.933 4.446 5.026 1.00 88.19 435 LEU A C 1
ATOM 3369 O O . LEU A 1 435 ? -12.963 4.849 5.672 1.00 88.19 435 LEU A O 1
ATOM 3373 N N . SER A 1 436 ? -15.079 4.114 5.625 1.00 93.25 436 SER A N 1
ATOM 3374 C CA . SER A 1 436 ? -15.256 4.131 7.081 1.00 93.25 436 SER A CA 1
ATOM 3375 C C . SER A 1 436 ? -14.533 2.955 7.752 1.00 93.25 436 SER A C 1
ATOM 3377 O O . SER A 1 436 ? -14.701 1.789 7.388 1.00 93.25 436 SER A O 1
ATOM 3379 N N . ASN A 1 437 ? -13.759 3.249 8.798 1.00 94.31 437 ASN A N 1
ATOM 3380 C CA . ASN A 1 437 ? -13.187 2.250 9.698 1.00 94.31 437 ASN A CA 1
ATOM 3381 C C . ASN A 1 437 ? -14.285 1.447 10.420 1.00 94.31 437 ASN A C 1
ATOM 3383 O O . ASN A 1 437 ? -14.100 0.257 10.683 1.00 94.31 437 ASN A O 1
ATOM 3387 N N . TYR A 1 438 ? -15.432 2.061 10.731 1.00 95.12 438 TYR A N 1
ATOM 3388 C CA . TYR A 1 438 ? -16.602 1.342 11.241 1.00 95.12 438 TYR A CA 1
ATOM 3389 C C . TYR A 1 438 ? -17.165 0.359 10.213 1.00 95.12 438 TYR A C 1
ATOM 3391 O O . TYR A 1 438 ? -17.394 -0.799 10.561 1.00 95.12 438 TYR A O 1
ATOM 3399 N N . LYS A 1 439 ? -17.356 0.781 8.954 1.00 93.31 439 LYS A N 1
ATOM 3400 C CA . LYS A 1 439 ? -17.849 -0.113 7.893 1.00 93.31 439 LYS A CA 1
ATOM 3401 C C . LYS A 1 439 ? -16.925 -1.310 7.705 1.00 93.31 439 LYS A C 1
ATOM 3403 O O . LYS A 1 439 ? -17.393 -2.444 7.669 1.00 93.31 439 LYS A O 1
ATOM 3408 N N . LEU A 1 440 ? -15.616 -1.060 7.690 1.00 90.12 440 LEU A N 1
ATOM 3409 C CA . LEU A 1 440 ? -14.597 -2.104 7.630 1.00 90.12 440 LEU A CA 1
ATOM 3410 C C . LEU A 1 440 ? -14.717 -3.087 8.806 1.00 90.12 440 LEU A C 1
ATOM 3412 O O . LEU A 1 440 ? -14.654 -4.298 8.611 1.00 90.12 440 LEU A O 1
ATOM 3416 N N . ALA A 1 441 ? -14.946 -2.580 10.021 1.00 91.25 441 ALA A N 1
ATOM 3417 C CA . ALA A 1 441 ? -15.181 -3.402 11.207 1.00 91.25 441 ALA A CA 1
ATOM 3418 C C . ALA A 1 441 ? -16.460 -4.236 11.127 1.00 91.25 441 ALA A C 1
ATOM 3420 O O . ALA A 1 441 ? -16.458 -5.406 11.523 1.00 91.25 441 ALA A O 1
ATOM 3421 N N . LEU A 1 442 ? -17.526 -3.639 10.593 1.00 91.31 442 LEU A N 1
ATOM 3422 C CA . LEU A 1 442 ? -18.813 -4.277 10.362 1.00 91.31 442 LEU A CA 1
ATOM 3423 C C . LEU A 1 442 ? -18.700 -5.429 9.362 1.00 91.31 442 LEU A C 1
ATOM 3425 O O . LEU A 1 442 ? -19.115 -6.545 9.675 1.00 91.31 442 LEU A O 1
ATOM 3429 N N . ASP A 1 443 ? -18.082 -5.185 8.210 1.00 87.19 443 ASP A N 1
ATOM 3430 C CA . ASP A 1 443 ? -17.859 -6.192 7.165 1.00 87.19 443 ASP A CA 1
ATOM 3431 C C . ASP A 1 443 ? -16.871 -7.280 7.612 1.00 87.19 443 ASP A C 1
ATOM 3433 O O . ASP A 1 443 ? -16.963 -8.440 7.202 1.00 87.19 443 ASP A O 1
ATOM 3437 N N . GLY A 1 444 ? -15.935 -6.905 8.487 1.00 84.44 444 GLY A N 1
ATOM 3438 C CA . GLY A 1 444 ? -14.935 -7.778 9.075 1.00 84.44 444 GLY A CA 1
ATOM 3439 C C . GLY A 1 444 ? -15.496 -8.727 10.126 1.00 84.44 444 GLY A C 1
ATOM 3440 O O . GLY A 1 444 ? -16.015 -9.794 9.788 1.00 84.44 444 GLY A O 1
ATOM 3441 N N . PHE A 1 445 ? -15.301 -8.406 11.407 1.00 85.50 445 PHE A N 1
ATOM 3442 C CA . PHE A 1 445 ? -15.661 -9.306 12.509 1.00 85.50 445 PHE A CA 1
ATOM 3443 C C . PHE A 1 445 ? -16.952 -8.911 13.227 1.00 85.50 445 PHE A C 1
ATOM 3445 O O . PHE A 1 445 ? -17.624 -9.804 13.736 1.00 85.50 445 PHE A O 1
ATOM 3452 N N . LEU A 1 446 ? -17.341 -7.627 13.259 1.00 89.81 446 LEU A N 1
ATOM 3453 C CA . LEU A 1 446 ? -18.490 -7.188 14.066 1.00 89.81 446 LEU A CA 1
ATOM 3454 C C . LEU A 1 446 ? -19.812 -7.809 13.592 1.00 89.81 446 LEU A C 1
ATOM 3456 O O . LEU A 1 446 ? -20.673 -8.080 14.420 1.00 89.81 446 LEU A O 1
ATOM 3460 N N . SER A 1 447 ? -19.975 -8.096 12.295 1.00 88.81 447 SER A N 1
ATOM 3461 C CA . SER A 1 447 ? -21.145 -8.834 11.778 1.00 88.81 447 SER A CA 1
ATOM 3462 C C . SER A 1 447 ? -21.150 -10.329 12.128 1.00 88.81 447 SER A C 1
ATOM 3464 O O . SER A 1 447 ? -22.174 -10.991 11.968 1.00 88.81 447 SER A O 1
ATOM 3466 N N . LYS A 1 448 ? -20.024 -10.869 12.608 1.00 88.12 448 LYS A N 1
ATOM 3467 C CA . LYS A 1 448 ? -19.812 -12.300 12.885 1.00 88.12 448 LYS A CA 1
ATOM 3468 C C . LYS A 1 448 ? -19.836 -12.632 14.376 1.00 88.12 448 LYS A C 1
ATOM 3470 O O . LYS A 1 448 ? -19.778 -13.808 14.729 1.00 88.12 448 LYS A O 1
ATOM 3475 N N . VAL A 1 449 ? -19.902 -11.625 15.250 1.00 89.62 449 VAL A N 1
ATOM 3476 C CA . VAL A 1 449 ? -19.848 -11.804 16.707 1.00 89.62 449 VAL A CA 1
ATOM 3477 C C . VAL A 1 449 ? -21.028 -11.119 17.404 1.00 89.62 449 VAL A C 1
ATOM 3479 O O . VAL A 1 449 ? -21.455 -10.046 16.982 1.00 89.62 449 VAL A O 1
ATOM 3482 N N . PRO A 1 450 ? -21.571 -11.701 18.488 1.00 92.75 450 PRO A N 1
ATOM 3483 C CA . PRO A 1 450 ? -22.757 -11.176 19.160 1.00 92.75 450 PRO A CA 1
ATOM 3484 C C . PRO A 1 450 ? -22.411 -10.061 20.165 1.00 92.75 450 PRO A C 1
ATOM 3486 O O . PRO A 1 450 ? -22.695 -10.182 21.356 1.00 92.75 450 PRO A O 1
ATOM 3489 N N . ILE A 1 451 ? -21.785 -8.972 19.702 1.00 95.12 451 ILE A N 1
ATOM 3490 C CA . ILE A 1 451 ? -21.589 -7.765 20.523 1.00 95.12 451 ILE A CA 1
ATOM 3491 C C . ILE A 1 451 ? -22.896 -6.947 20.509 1.00 95.12 451 ILE A C 1
ATOM 3493 O O . ILE A 1 451 ? -23.394 -6.627 19.424 1.00 95.12 451 ILE A O 1
ATOM 3497 N N . PRO A 1 452 ? -23.467 -6.582 21.673 1.00 96.69 452 PRO A N 1
ATOM 3498 C CA . PRO A 1 452 ? -24.656 -5.738 21.748 1.00 96.69 452 PRO A CA 1
ATOM 3499 C C . PRO A 1 452 ? -24.433 -4.393 21.051 1.00 96.69 452 PRO A C 1
ATOM 3501 O O . PRO A 1 452 ? -23.384 -3.769 21.217 1.00 96.69 452 PRO A O 1
ATOM 3504 N N . LYS A 1 453 ? -25.415 -3.918 20.276 1.00 95.12 453 LYS A N 1
ATOM 3505 C CA . LYS A 1 453 ? -25.283 -2.681 19.480 1.00 95.12 453 LYS A CA 1
ATOM 3506 C C . LYS A 1 453 ? -25.031 -1.455 20.359 1.00 95.12 453 LYS A C 1
ATOM 3508 O O . LYS A 1 453 ? -24.334 -0.536 19.944 1.00 95.12 453 LYS A O 1
ATOM 3513 N N . GLU A 1 454 ? -25.586 -1.455 21.564 1.00 96.06 454 GLU A N 1
ATOM 3514 C CA . GLU A 1 454 ? -25.395 -0.439 22.596 1.00 96.06 454 GLU A CA 1
ATOM 3515 C C . GLU A 1 454 ? -23.953 -0.354 23.110 1.00 96.06 454 GLU A C 1
ATOM 3517 O O . GLU A 1 454 ? -23.556 0.700 23.596 1.00 96.06 454 GLU A O 1
ATOM 3522 N N . ASN A 1 455 ? -23.161 -1.416 22.942 1.00 97.69 455 ASN A N 1
ATOM 3523 C CA . ASN A 1 455 ? -21.755 -1.448 23.326 1.00 97.69 455 ASN A CA 1
ATOM 3524 C C . ASN A 1 455 ? -20.806 -1.069 22.174 1.00 97.69 455 ASN A C 1
ATOM 3526 O O . ASN A 1 455 ? -19.586 -1.178 22.310 1.00 97.69 455 ASN A O 1
ATOM 3530 N N . ILE A 1 456 ? -21.337 -0.660 21.019 1.00 97.56 456 ILE A N 1
ATOM 3531 C CA . ILE A 1 456 ? -20.545 -0.252 19.859 1.00 97.56 456 ILE A CA 1
ATOM 3532 C C . ILE A 1 456 ? -20.691 1.260 19.692 1.00 97.56 456 ILE A C 1
ATOM 3534 O O . ILE A 1 456 ? -21.779 1.766 19.414 1.00 97.56 456 ILE A O 1
ATOM 3538 N N . TYR A 1 457 ? -19.583 1.990 19.831 1.00 97.94 457 TYR A N 1
ATOM 3539 C CA . TYR A 1 457 ? -19.560 3.455 19.819 1.00 97.94 457 TYR A CA 1
ATOM 3540 C C . TYR A 1 457 ? -18.824 3.985 18.582 1.00 97.94 457 TYR A C 1
ATOM 3542 O O . TYR A 1 457 ? -17.678 4.429 18.685 1.00 97.94 457 TYR A O 1
ATOM 3550 N N . PRO A 1 458 ? -19.452 3.945 17.392 1.00 96.81 458 PRO A N 1
ATOM 3551 C CA . PRO A 1 458 ? -18.827 4.443 16.180 1.00 96.81 458 PRO A CA 1
ATOM 3552 C C . PRO A 1 458 ? -18.676 5.962 16.204 1.00 96.81 458 PRO A C 1
ATOM 3554 O O . PRO A 1 458 ? -19.500 6.690 16.771 1.00 96.81 458 PRO A O 1
ATOM 3557 N N . ILE A 1 459 ? -17.657 6.448 15.503 1.00 96.94 459 ILE A N 1
ATOM 3558 C CA . ILE A 1 459 ? -17.483 7.871 15.228 1.00 96.94 459 ILE A CA 1
ATOM 3559 C C . ILE A 1 459 ? -18.465 8.261 14.123 1.00 96.94 459 ILE A C 1
ATOM 3561 O O . ILE A 1 459 ? -18.274 7.951 12.952 1.00 96.94 459 ILE A O 1
ATOM 3565 N N . LYS A 1 460 ? -19.556 8.927 14.500 1.00 91.94 460 LYS A N 1
ATOM 3566 C CA . LYS A 1 460 ? -20.617 9.298 13.557 1.00 91.94 460 LYS A CA 1
ATOM 3567 C C . LYS A 1 460 ? -20.226 10.527 12.744 1.00 91.94 460 LYS A C 1
ATOM 3569 O O . LYS A 1 460 ? -19.861 11.556 13.313 1.00 91.94 460 LYS A O 1
ATOM 3574 N N . TYR A 1 461 ? -20.395 10.442 11.427 1.00 86.81 461 TYR A N 1
ATOM 3575 C CA . TYR A 1 461 ? -20.284 11.596 10.543 1.00 86.81 461 TYR A CA 1
ATOM 3576 C C . TYR A 1 461 ? -21.225 12.725 10.958 1.00 86.81 461 TYR A C 1
ATOM 3578 O O . TYR A 1 461 ? -22.403 12.503 11.246 1.00 86.81 461 TYR A O 1
ATOM 3586 N N . TYR A 1 462 ? -20.710 13.953 10.922 1.00 81.69 462 TYR A N 1
ATOM 3587 C CA . TYR A 1 462 ? -21.512 15.148 11.107 1.00 81.69 462 TYR A CA 1
ATOM 3588 C C . TYR A 1 462 ? -20.809 16.400 10.580 1.00 81.69 462 TYR A C 1
ATOM 3590 O O . TYR A 1 462 ? -19.944 16.951 11.257 1.00 81.69 462 TYR A O 1
ATOM 3598 N N . LYS A 1 463 ? -21.263 16.913 9.430 1.00 81.94 463 LYS A N 1
ATOM 3599 C CA . LYS A 1 463 ? -20.907 18.215 8.823 1.00 81.94 463 LYS A CA 1
ATOM 3600 C C . LYS A 1 463 ? -19.407 18.460 8.569 1.00 81.94 463 LYS A C 1
ATOM 3602 O O . LYS A 1 463 ? -19.024 18.619 7.420 1.00 81.94 463 LYS A O 1
ATOM 3607 N N . SER A 1 464 ? -18.574 18.552 9.607 1.00 92.75 464 SER A N 1
ATOM 3608 C CA . SER A 1 464 ? -17.137 18.839 9.530 1.00 92.75 464 SER A CA 1
ATOM 3609 C C . SER A 1 464 ? -16.328 18.004 10.526 1.00 92.75 464 SER A C 1
ATOM 3611 O O . SER A 1 464 ? -16.842 17.582 11.563 1.00 92.75 464 SER A O 1
ATOM 3613 N N . ALA A 1 465 ? -15.035 17.814 10.244 1.00 94.88 465 ALA A N 1
ATOM 3614 C CA . ALA A 1 465 ? -14.123 17.058 11.106 1.00 94.88 465 ALA A CA 1
ATOM 3615 C C . ALA A 1 465 ? -14.071 17.603 12.543 1.00 94.88 465 ALA A C 1
ATOM 3617 O O . ALA A 1 465 ? -14.105 16.838 13.505 1.00 94.88 465 ALA A O 1
ATOM 3618 N N . GLU A 1 466 ? -14.079 18.928 12.695 1.00 95.75 466 GLU A N 1
ATOM 3619 C CA . GLU A 1 466 ? -14.127 19.590 13.999 1.00 95.75 466 GLU A CA 1
ATOM 3620 C C . GLU A 1 466 ? -15.364 19.195 14.807 1.00 95.75 466 GLU A C 1
ATOM 3622 O O . GLU A 1 466 ? -15.261 18.835 15.983 1.00 95.75 466 GLU A O 1
ATOM 3627 N N . LYS A 1 467 ? -16.537 19.236 14.166 1.00 95.00 467 LYS A N 1
ATOM 3628 C CA . LYS A 1 467 ? -17.794 18.898 14.825 1.00 95.00 467 LYS A CA 1
ATOM 3629 C C . LYS A 1 467 ? -17.834 17.419 15.175 1.00 95.00 467 LYS A C 1
ATOM 3631 O O . LYS A 1 467 ? -18.208 17.096 16.296 1.00 95.00 467 LYS A O 1
ATOM 3636 N N . VAL A 1 468 ? -17.388 16.538 14.279 1.00 96.94 468 VAL A N 1
ATOM 3637 C CA . VAL A 1 468 ? -17.268 15.100 14.572 1.00 96.94 468 VAL A CA 1
ATOM 3638 C C . VAL A 1 468 ? -16.364 14.852 15.780 1.00 96.94 468 VAL A C 1
ATOM 3640 O O . VAL A 1 468 ? -16.769 14.138 16.696 1.00 96.94 468 VAL A O 1
ATOM 3643 N N . ALA A 1 469 ? -15.189 15.486 15.842 1.00 97.62 469 ALA A N 1
ATOM 3644 C CA . ALA A 1 469 ? -14.287 15.350 16.984 1.00 97.62 469 ALA A CA 1
ATOM 3645 C C . ALA A 1 469 ? -14.933 15.841 18.288 1.00 97.62 469 ALA A C 1
ATOM 3647 O O . ALA A 1 469 ? -14.817 15.180 19.317 1.00 97.62 469 ALA A O 1
ATOM 3648 N N . LEU A 1 470 ? -15.661 16.963 18.248 1.00 96.62 470 LEU A N 1
ATOM 3649 C CA . LEU A 1 470 ? -16.396 17.477 19.404 1.00 96.62 470 LEU A CA 1
ATOM 3650 C C . LEU A 1 470 ? -17.518 16.524 19.854 1.00 96.62 470 LEU A C 1
ATOM 3652 O O . LEU A 1 470 ? -17.658 16.268 21.049 1.00 96.62 470 LEU A O 1
ATOM 3656 N N . TYR A 1 471 ? -18.306 15.974 18.924 1.00 97.00 471 TYR A N 1
ATOM 3657 C CA . TYR A 1 471 ? -19.363 15.013 19.257 1.00 97.00 471 TYR A CA 1
ATOM 3658 C C . TYR A 1 471 ? -18.800 13.739 19.866 1.00 97.00 471 TYR A C 1
ATOM 3660 O O . TYR A 1 471 ? -19.339 13.256 20.862 1.00 97.00 471 TYR A O 1
ATOM 3668 N N . TYR A 1 472 ? -17.718 13.211 19.298 1.00 98.25 472 TYR A N 1
ATOM 3669 C CA . TYR A 1 472 ? -17.103 11.996 19.807 1.00 98.25 472 TYR A CA 1
ATOM 3670 C C . TYR A 1 472 ? -16.453 12.225 21.175 1.00 98.25 472 TYR A C 1
ATOM 3672 O O . TYR A 1 472 ? -16.664 11.434 22.089 1.00 98.25 472 TYR A O 1
ATOM 3680 N N . GLU A 1 473 ? -15.777 13.358 21.383 1.00 98.38 473 GLU A N 1
ATOM 3681 C CA . GLU A 1 473 ? -15.263 13.729 22.705 1.00 98.38 473 GLU A CA 1
ATOM 3682 C C . GLU A 1 473 ? -16.385 13.850 23.751 1.00 98.38 473 GLU A C 1
ATOM 3684 O O . GLU A 1 473 ? -16.253 13.342 24.866 1.00 98.38 473 GLU A O 1
ATOM 3689 N N . ASN A 1 474 ? -17.516 14.469 23.402 1.00 97.75 474 ASN A N 1
ATOM 3690 C CA . ASN A 1 474 ? -18.664 14.586 24.305 1.00 97.75 474 ASN A CA 1
ATOM 3691 C C . ASN A 1 474 ? -19.323 13.232 24.598 1.00 97.75 474 ASN A C 1
ATOM 3693 O O . ASN A 1 474 ? -19.750 12.996 25.731 1.00 97.75 474 ASN A O 1
ATOM 3697 N N . LEU A 1 475 ? -19.377 12.329 23.613 1.00 98.00 475 LEU A N 1
ATOM 3698 C CA . LEU A 1 475 ? -19.806 10.948 23.826 1.00 98.00 475 LEU A CA 1
ATOM 3699 C C . LEU A 1 475 ? -18.897 10.262 24.848 1.00 98.00 475 LEU A C 1
ATOM 3701 O O . LEU A 1 475 ? -19.401 9.728 25.830 1.00 98.00 475 LEU A O 1
ATOM 3705 N N . LEU A 1 476 ? -17.574 10.339 24.684 1.00 98.31 476 LEU A N 1
ATOM 3706 C CA . LEU A 1 476 ? -16.630 9.749 25.635 1.00 98.31 476 LEU A CA 1
ATOM 3707 C C . LEU A 1 476 ? -16.795 10.327 27.044 1.00 98.31 476 LEU A C 1
ATOM 3709 O O . LEU A 1 476 ? -16.844 9.569 28.009 1.00 98.31 476 LEU A O 1
ATOM 3713 N N . LYS A 1 477 ? -16.952 11.651 27.181 1.00 97.94 477 LYS A N 1
ATOM 3714 C CA . LYS A 1 477 ? -17.215 12.296 28.483 1.00 97.94 477 LYS A CA 1
ATOM 3715 C C . LYS A 1 477 ? -18.503 11.777 29.122 1.00 97.94 477 LYS A C 1
ATOM 3717 O O . LYS A 1 477 ? -18.530 11.503 30.320 1.00 97.94 477 LYS A O 1
ATOM 3722 N N . LYS A 1 478 ? -19.561 11.585 28.328 1.00 98.06 478 LYS A N 1
ATOM 3723 C CA . LYS A 1 478 ? -20.815 10.982 28.797 1.00 98.06 478 LYS A CA 1
ATOM 3724 C C . LYS A 1 478 ? -20.597 9.549 29.289 1.00 98.06 478 LYS A C 1
ATOM 3726 O O . LYS A 1 478 ? -21.088 9.215 30.362 1.00 98.06 478 LYS A O 1
ATOM 3731 N N . LEU A 1 479 ? -19.846 8.733 28.551 1.00 98.00 479 LEU A N 1
ATOM 3732 C CA . LEU A 1 479 ? -19.552 7.347 28.932 1.00 98.00 479 LEU A CA 1
ATOM 3733 C C . LEU A 1 479 ? -18.696 7.261 30.203 1.00 98.00 479 LEU A C 1
ATOM 3735 O O . LEU A 1 479 ? -18.936 6.387 31.034 1.00 98.00 479 LEU A O 1
ATOM 3739 N N . VAL A 1 480 ? -17.762 8.200 30.401 1.00 97.38 480 VAL A N 1
ATOM 3740 C CA . VAL A 1 480 ? -17.024 8.347 31.666 1.00 97.38 480 VAL A CA 1
ATOM 3741 C C . VAL A 1 480 ? -17.971 8.679 32.819 1.00 97.38 480 VAL A C 1
ATOM 3743 O O . VAL A 1 480 ? -17.940 8.012 33.852 1.00 97.38 480 VAL A O 1
ATOM 3746 N N . ASN A 1 481 ? -18.865 9.655 32.643 1.00 96.75 481 ASN A N 1
ATOM 3747 C CA . ASN A 1 481 ? -19.843 10.028 33.671 1.00 96.75 481 ASN A CA 1
ATOM 3748 C C . ASN A 1 481 ? -20.809 8.877 34.005 1.00 96.75 481 ASN A C 1
ATOM 3750 O O . ASN A 1 481 ? -21.224 8.725 35.151 1.00 96.75 481 ASN A O 1
ATOM 3754 N N . GLN A 1 482 ? -21.137 8.046 33.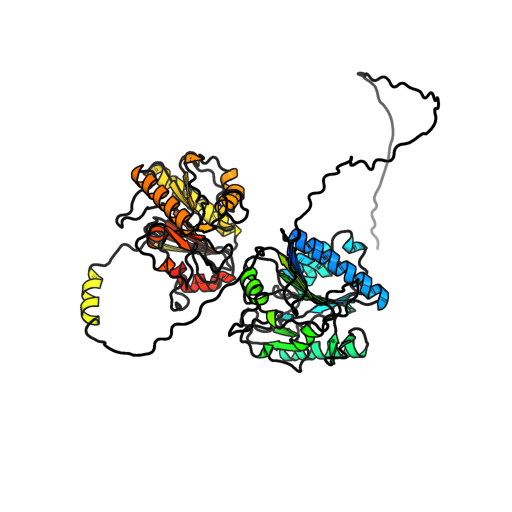013 1.00 96.12 482 GLN A N 1
ATOM 3755 C CA . GLN A 1 482 ? -21.945 6.834 33.167 1.00 96.12 482 GLN A CA 1
ATOM 3756 C C . GLN A 1 482 ? -21.155 5.636 33.717 1.00 96.12 482 GLN A C 1
ATOM 3758 O O . GLN A 1 482 ? -21.738 4.572 33.907 1.00 96.12 482 GLN A O 1
ATOM 3763 N N . LYS A 1 483 ? -19.852 5.796 33.993 1.00 94.44 483 LYS A N 1
ATOM 3764 C CA . LYS A 1 483 ? -18.944 4.749 34.490 1.00 94.44 483 LYS A CA 1
ATOM 3765 C C . LYS A 1 483 ? -18.809 3.540 33.551 1.00 94.44 483 LYS A C 1
ATOM 3767 O O . LYS A 1 483 ? -18.467 2.453 34.004 1.00 94.44 483 LYS A O 1
ATOM 3772 N N . ILE A 1 484 ? -19.043 3.734 32.251 1.00 94.50 484 ILE A N 1
ATOM 3773 C CA . ILE A 1 484 ? -18.834 2.704 31.218 1.00 94.50 484 ILE A CA 1
ATOM 3774 C C . ILE A 1 484 ? -17.339 2.560 30.911 1.00 94.50 484 ILE A C 1
ATOM 3776 O O . ILE A 1 484 ? -16.836 1.448 30.773 1.00 94.50 484 ILE A O 1
ATOM 3780 N N . ILE A 1 485 ? -16.615 3.682 30.853 1.00 95.44 485 ILE A N 1
ATOM 3781 C CA . ILE A 1 485 ? -15.149 3.717 30.758 1.00 95.44 485 ILE A CA 1
ATOM 3782 C C . ILE A 1 485 ? -14.573 4.561 31.907 1.00 95.44 485 ILE A C 1
ATOM 3784 O O . ILE A 1 485 ? -15.148 5.595 32.247 1.00 95.44 485 ILE A O 1
ATOM 3788 N N . PRO A 1 486 ? -13.465 4.150 32.545 1.00 95.12 486 PRO A N 1
ATOM 3789 C CA . PRO A 1 486 ? -12.868 4.910 33.639 1.00 95.12 486 PRO A CA 1
ATOM 3790 C C . PRO A 1 486 ? -12.071 6.125 33.143 1.00 95.12 486 PRO A C 1
ATOM 3792 O O . PRO A 1 486 ? -11.600 6.169 32.006 1.00 95.12 486 PRO A O 1
ATOM 3795 N N . LEU A 1 487 ? -11.858 7.096 34.034 1.00 95.00 487 LEU A N 1
ATOM 3796 C CA . LEU A 1 487 ? -10.874 8.161 33.844 1.00 95.00 487 LEU A CA 1
ATOM 3797 C C . LEU A 1 487 ? -9.519 7.706 34.413 1.00 95.00 487 LEU A C 1
ATOM 3799 O O . LEU A 1 487 ? -9.458 7.094 35.480 1.00 95.00 487 LEU A O 1
ATOM 3803 N N . SER A 1 488 ? -8.425 7.995 33.716 1.00 92.00 488 SER A N 1
ATOM 3804 C CA . SER A 1 488 ? -7.071 7.796 34.226 1.00 92.00 488 SER A CA 1
ATOM 3805 C C . SER A 1 488 ? -6.744 8.811 35.327 1.00 92.00 488 SER A C 1
ATOM 3807 O O . SER A 1 488 ? -7.374 9.865 35.438 1.00 92.00 488 SER A O 1
ATOM 3809 N N . SER A 1 489 ? -5.671 8.555 36.081 1.00 88.38 489 SER A N 1
ATOM 3810 C CA . SER A 1 489 ? -5.108 9.529 37.030 1.00 88.38 489 SER A CA 1
ATOM 3811 C C . SER A 1 489 ? -4.641 10.833 36.370 1.00 88.38 489 SER A C 1
ATOM 3813 O O . SER A 1 489 ? -4.466 11.837 37.050 1.00 88.38 489 SER A O 1
ATOM 3815 N N . THR A 1 490 ? -4.450 10.832 35.047 1.00 85.75 490 THR A N 1
ATOM 3816 C CA . THR A 1 490 ? -4.059 12.006 34.255 1.00 85.75 490 THR A CA 1
ATOM 3817 C C . THR A 1 490 ? -5.249 12.751 33.647 1.00 85.75 490 THR A C 1
ATOM 3819 O O . THR A 1 490 ? -5.039 13.700 32.899 1.00 85.75 490 THR A O 1
ATOM 3822 N N . GLY A 1 491 ? -6.487 12.342 33.943 1.00 93.06 491 GLY A N 1
ATOM 3823 C CA . GLY A 1 491 ? -7.691 13.044 33.496 1.00 93.06 491 GLY A CA 1
ATOM 3824 C C . GLY A 1 491 ? -8.178 12.694 32.083 1.00 93.06 491 GLY A C 1
ATOM 3825 O O . GLY A 1 491 ? -9.038 13.394 31.550 1.00 93.06 491 GLY A O 1
ATOM 3826 N N . PHE A 1 492 ? -7.655 11.626 31.473 1.00 96.81 492 PHE A N 1
ATOM 3827 C CA . PHE A 1 492 ? -8.051 11.150 30.139 1.00 96.81 492 PHE A CA 1
ATOM 3828 C C . PHE A 1 492 ? -8.816 9.824 30.242 1.00 96.81 492 PHE A C 1
ATOM 3830 O O . PHE A 1 492 ? -8.579 9.071 31.184 1.00 96.81 492 PHE A O 1
ATOM 3837 N N . PRO A 1 493 ? -9.722 9.491 29.307 1.00 97.44 493 PRO A N 1
ATOM 3838 C CA . PRO A 1 493 ? -10.396 8.197 29.310 1.00 97.44 493 PRO A CA 1
ATOM 3839 C C . PRO A 1 493 ? -9.367 7.064 29.237 1.00 97.44 493 PRO A C 1
ATOM 3841 O O . PRO A 1 493 ? -8.400 7.134 28.478 1.00 97.44 493 PRO A O 1
ATOM 3844 N N . LYS A 1 494 ? -9.554 6.030 30.053 1.00 96.06 494 LYS A N 1
ATOM 3845 C CA . LYS A 1 494 ? -8.690 4.851 30.102 1.00 96.06 494 LYS A CA 1
ATOM 3846 C C . LYS A 1 494 ? -9.418 3.669 29.467 1.00 96.06 494 LYS A C 1
ATOM 3848 O O . LYS A 1 494 ? -10.488 3.280 29.927 1.00 96.06 494 LYS A O 1
ATOM 3853 N N . PHE A 1 495 ? -8.797 3.092 28.445 1.00 98.19 495 PHE A N 1
ATOM 3854 C CA . PHE A 1 495 ? -9.260 1.882 27.763 1.00 98.19 495 PHE A CA 1
ATOM 3855 C C . PHE A 1 495 ? -8.353 0.698 28.101 1.00 98.19 495 PHE A C 1
ATOM 3857 O O . PHE A 1 495 ? -7.201 0.891 28.499 1.00 98.19 495 PHE A O 1
ATOM 3864 N N . ASP A 1 496 ? -8.855 -0.522 27.932 1.00 98.19 496 ASP A N 1
ATOM 3865 C CA . ASP A 1 496 ? -8.085 -1.726 28.259 1.00 98.19 496 ASP A CA 1
ATOM 3866 C C . ASP A 1 496 ? -7.091 -2.063 27.160 1.00 98.19 496 ASP A C 1
ATOM 3868 O O . ASP A 1 496 ? -5.929 -2.330 27.457 1.00 98.19 496 ASP A O 1
ATOM 3872 N N . LEU A 1 497 ? -7.533 -2.010 25.902 1.00 97.88 497 LEU A N 1
ATOM 3873 C CA . LEU A 1 497 ? -6.708 -2.353 24.753 1.00 97.88 497 LEU A CA 1
ATOM 3874 C C . LEU A 1 497 ? -6.902 -1.383 23.588 1.00 97.88 497 LEU A C 1
ATOM 3876 O O . LEU A 1 497 ? -8.017 -1.191 23.111 1.00 97.88 497 LEU A O 1
ATOM 3880 N N . PHE A 1 498 ? -5.792 -0.868 23.073 1.00 97.81 498 PHE A N 1
ATOM 3881 C CA . PHE A 1 498 ? -5.705 -0.240 21.758 1.00 97.81 498 PHE A CA 1
ATOM 3882 C C . PHE A 1 498 ? -5.104 -1.206 20.739 1.00 97.81 498 PHE A C 1
ATOM 3884 O O . PHE A 1 498 ? -4.042 -1.771 20.993 1.00 97.81 498 PHE A O 1
ATOM 3891 N N . LEU A 1 499 ? -5.749 -1.354 19.583 1.00 95.75 499 LEU A N 1
ATOM 3892 C CA . LEU A 1 499 ? -5.240 -2.090 18.428 1.00 95.75 499 LEU A CA 1
ATOM 3893 C C . LEU A 1 499 ? -4.879 -1.101 17.317 1.00 95.75 499 LEU A C 1
ATOM 3895 O O . LEU A 1 499 ? -5.752 -0.610 16.599 1.00 95.75 499 LEU A O 1
ATOM 3899 N N . ASN A 1 500 ? -3.588 -0.805 17.186 1.00 95.31 500 ASN A N 1
ATOM 3900 C CA . ASN A 1 500 ? -3.071 0.210 16.276 1.00 95.31 500 ASN A CA 1
ATOM 3901 C C . ASN A 1 500 ? -2.229 -0.404 15.156 1.00 95.31 500 ASN A C 1
ATOM 3903 O O . ASN A 1 500 ? -1.301 -1.170 15.418 1.00 95.31 500 ASN A O 1
ATOM 3907 N N . GLY A 1 501 ? -2.504 0.014 13.922 1.00 92.88 501 GLY A N 1
ATOM 3908 C CA . GLY A 1 501 ? -1.554 -0.099 12.819 1.00 92.88 501 GLY A CA 1
ATOM 3909 C C . GLY A 1 501 ? -0.499 1.011 12.845 1.00 92.88 501 GLY A C 1
ATOM 3910 O O . GLY A 1 501 ? -0.635 2.022 13.543 1.00 92.88 501 GLY A O 1
ATOM 3911 N N . VAL A 1 502 ? 0.542 0.830 12.036 1.00 93.75 502 VAL A N 1
ATOM 3912 C CA . VAL A 1 502 ? 1.577 1.832 11.749 1.00 93.75 502 VAL A CA 1
ATOM 3913 C C . VAL A 1 502 ? 1.624 2.021 10.240 1.00 93.75 502 VAL A C 1
ATOM 3915 O O . VAL A 1 502 ? 1.482 1.049 9.510 1.00 93.75 502 VAL A O 1
ATOM 3918 N N . GLY A 1 503 ? 1.784 3.252 9.757 1.00 90.12 503 GLY A N 1
ATOM 3919 C CA . GLY A 1 503 ? 2.097 3.457 8.337 1.00 90.12 503 GLY A CA 1
ATOM 3920 C C . GLY A 1 503 ? 3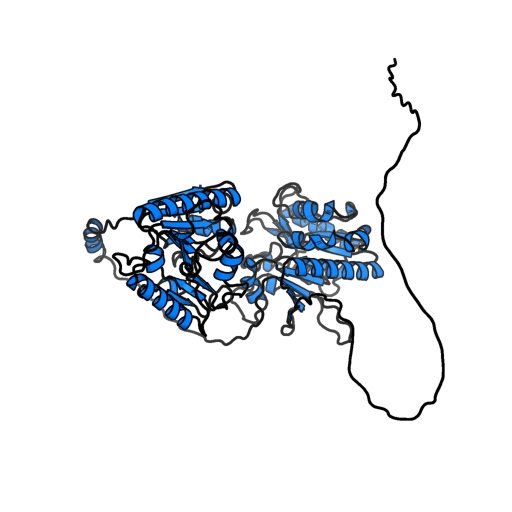.580 3.600 8.054 1.00 90.12 503 GLY A C 1
ATOM 3921 O O . GLY A 1 503 ? 4.370 3.791 8.978 1.00 90.12 503 GLY A O 1
ATOM 3922 N N . PRO A 1 504 ? 3.952 3.628 6.767 1.00 85.38 504 PRO A N 1
ATOM 3923 C CA . PRO A 1 504 ? 5.353 3.656 6.353 1.00 85.38 504 PRO A CA 1
ATOM 3924 C C . PRO A 1 504 ? 6.057 4.962 6.757 1.00 85.38 504 PRO A C 1
ATOM 3926 O O . PRO A 1 504 ? 7.261 4.995 6.982 1.00 85.38 504 PRO A O 1
ATOM 3929 N N . ASP A 1 505 ? 5.288 6.039 6.926 1.00 87.75 505 ASP A N 1
ATOM 3930 C CA . ASP A 1 505 ? 5.708 7.333 7.470 1.00 87.75 505 ASP A CA 1
ATOM 3931 C C . ASP A 1 505 ? 5.788 7.357 9.010 1.00 87.75 505 ASP A C 1
ATOM 3933 O O . ASP A 1 505 ? 6.068 8.395 9.602 1.00 87.75 505 ASP A O 1
ATOM 3937 N N . GLY A 1 506 ? 5.508 6.245 9.689 1.00 92.62 506 GLY A N 1
ATOM 3938 C CA . GLY A 1 506 ? 5.487 6.143 11.146 1.00 92.62 506 GLY A CA 1
ATOM 3939 C C . GLY A 1 506 ? 4.275 6.786 11.818 1.00 92.62 506 GLY A C 1
ATOM 3940 O O . GLY A 1 506 ? 4.270 6.908 13.045 1.00 92.62 506 GLY A O 1
ATOM 3941 N N . HIS A 1 507 ? 3.255 7.211 11.062 1.00 94.81 507 HIS A N 1
ATOM 3942 C CA . HIS A 1 507 ? 1.997 7.671 11.655 1.00 94.81 507 HIS A CA 1
ATOM 3943 C C . HIS A 1 507 ? 1.287 6.524 12.400 1.00 94.81 507 HIS A C 1
ATOM 3945 O O . HIS A 1 507 ? 1.424 5.351 12.043 1.00 94.81 507 HIS A O 1
ATOM 3951 N N . VAL A 1 508 ? 0.517 6.881 13.430 1.00 95.06 508 VAL A N 1
ATOM 3952 C CA . VAL A 1 508 ? -0.373 5.971 14.172 1.00 95.06 508 VAL A CA 1
ATOM 3953 C C . VAL A 1 508 ? -1.731 6.630 14.294 1.00 95.06 508 VAL A C 1
ATOM 3955 O O . VAL A 1 508 ? -1.793 7.836 14.547 1.00 95.06 508 VAL A O 1
ATOM 3958 N N . ALA A 1 509 ? -2.806 5.855 14.133 1.00 95.44 509 ALA A N 1
ATOM 3959 C CA . ALA A 1 509 ? -4.151 6.403 13.989 1.00 95.44 509 ALA A CA 1
ATOM 3960 C C . ALA A 1 509 ? -4.138 7.441 12.849 1.00 95.44 509 ALA A C 1
ATOM 3962 O O . ALA A 1 509 ? -3.623 7.163 11.766 1.00 95.44 509 ALA A O 1
ATOM 3963 N N . SER A 1 510 ? -4.583 8.670 13.102 1.00 95.69 510 SER A N 1
ATOM 3964 C CA . SER A 1 510 ? -4.360 9.781 12.173 1.00 95.69 510 SER A CA 1
ATOM 3965 C C . SER A 1 510 ? -3.366 10.819 12.712 1.00 95.69 510 SER A C 1
ATOM 3967 O O . SER A 1 510 ? -3.418 11.978 12.332 1.00 95.69 510 SER A O 1
ATOM 3969 N N . LEU A 1 511 ? -2.417 10.436 13.570 1.00 96.19 511 LEU A N 1
ATOM 3970 C CA . LEU A 1 511 ? -1.336 11.309 14.046 1.00 96.19 511 LEU A CA 1
ATOM 3971 C C . LEU A 1 511 ? -0.103 11.180 13.143 1.00 96.19 511 LEU A C 1
ATOM 3973 O O . LEU A 1 511 ? 0.655 10.220 13.251 1.00 96.19 511 LEU A O 1
ATOM 3977 N N . PHE A 1 512 ? 0.098 12.158 12.256 1.00 93.38 512 PHE A N 1
ATOM 3978 C CA . PHE A 1 512 ? 1.174 12.163 11.255 1.00 93.38 512 PHE A CA 1
ATOM 3979 C C . PHE A 1 512 ? 2.435 12.906 11.731 1.00 93.38 512 PHE A C 1
ATOM 3981 O O . PHE A 1 512 ? 2.314 13.852 12.517 1.00 93.38 512 PHE A O 1
ATOM 3988 N N . PRO A 1 513 ? 3.638 12.555 11.221 1.00 90.06 513 PRO A N 1
ATOM 3989 C CA . PRO A 1 513 ? 4.898 13.135 11.687 1.00 90.06 513 PRO A CA 1
ATOM 3990 C C . PRO A 1 513 ? 4.946 14.665 11.669 1.00 90.06 513 PRO A C 1
ATOM 3992 O O . PRO A 1 513 ? 5.357 15.273 12.658 1.00 90.06 513 PRO A O 1
ATOM 3995 N N . ASN A 1 514 ? 4.464 15.261 10.575 1.00 86.19 514 ASN A N 1
ATOM 3996 C CA . ASN A 1 514 ? 4.576 16.691 10.270 1.00 86.19 514 ASN A CA 1
ATOM 3997 C C . ASN A 1 514 ? 3.268 17.462 10.512 1.00 86.19 514 ASN A C 1
ATOM 3999 O O . ASN A 1 514 ? 3.027 18.492 9.885 1.00 86.19 514 ASN A O 1
ATOM 4003 N N . ARG A 1 515 ? 2.378 16.948 11.370 1.00 88.44 515 ARG A N 1
ATOM 4004 C CA . ARG A 1 515 ? 1.062 17.550 11.622 1.00 88.44 515 ARG A CA 1
ATOM 4005 C C . ARG A 1 515 ? 0.921 18.006 13.077 1.00 88.44 515 ARG A C 1
ATOM 4007 O O . ARG A 1 515 ? 1.301 17.259 13.979 1.00 88.44 515 ARG A O 1
ATOM 4014 N N . PRO A 1 516 ? 0.352 19.198 13.341 1.00 92.56 516 PRO A N 1
ATOM 4015 C CA . PRO A 1 516 ? 0.294 19.775 14.686 1.00 92.56 5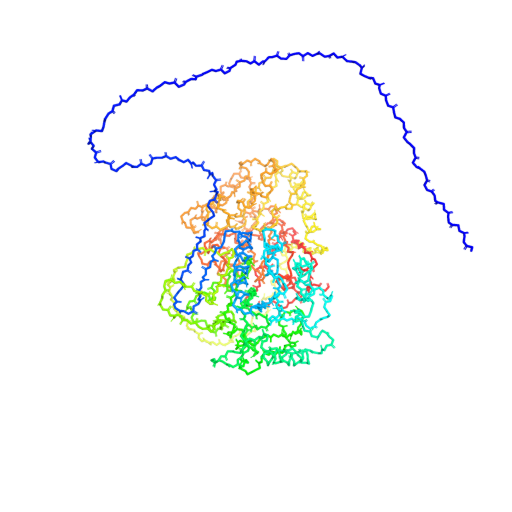16 PRO A CA 1
ATOM 4016 C C . PRO A 1 516 ? -0.537 18.950 15.679 1.00 92.56 516 PRO A C 1
ATOM 4018 O O . PRO A 1 516 ? -0.297 19.015 16.882 1.00 92.56 516 PRO A O 1
ATOM 4021 N N . GLN A 1 517 ? -1.472 18.128 15.196 1.00 94.25 517 GLN A N 1
ATOM 4022 C CA . GLN A 1 517 ? -2.378 17.313 16.009 1.00 94.25 517 GLN A CA 1
ATOM 4023 C C . GLN A 1 517 ? -1.651 16.358 16.960 1.00 94.25 517 GLN A C 1
ATOM 4025 O O . GLN A 1 517 ? -2.161 16.067 18.039 1.00 94.25 517 GLN A O 1
ATOM 4030 N N . ARG A 1 518 ? -0.437 15.914 16.618 1.00 92.50 518 ARG A N 1
ATOM 4031 C CA . ARG A 1 518 ? 0.386 15.086 17.513 1.00 92.50 518 ARG A CA 1
ATOM 4032 C C . ARG A 1 518 ? 0.811 15.817 18.795 1.00 92.50 518 ARG A C 1
ATOM 4034 O O . ARG A 1 518 ? 1.100 15.190 19.813 1.00 92.50 518 ARG A O 1
ATOM 4041 N N . TYR A 1 519 ? 0.852 17.148 18.757 1.00 94.25 519 TYR A N 1
ATOM 4042 C CA . TYR A 1 519 ? 1.220 17.993 19.890 1.00 94.25 519 TYR A CA 1
ATOM 4043 C C . TYR A 1 519 ? 0.008 18.434 20.718 1.00 94.25 519 TYR A C 1
ATOM 4045 O O . TYR A 1 519 ? 0.189 19.116 21.721 1.00 94.25 519 TYR A O 1
ATOM 4053 N N . GLU A 1 520 ? -1.213 18.027 20.359 1.00 96.56 520 GLU A N 1
ATOM 4054 C CA . GLU A 1 520 ? -2.401 18.280 21.174 1.00 96.56 520 GLU A CA 1
ATOM 4055 C C . GLU A 1 520 ? -2.296 17.520 22.507 1.00 96.56 520 GLU A C 1
ATOM 4057 O O . GLU A 1 520 ? -2.200 16.289 22.537 1.00 96.56 520 GLU A O 1
ATOM 4062 N N . LYS A 1 521 ? -2.290 18.263 23.620 1.00 94.38 521 LYS A N 1
ATOM 4063 C CA . LYS A 1 521 ? -2.122 17.718 24.979 1.00 94.38 521 LYS A CA 1
ATOM 4064 C C . LYS A 1 521 ? -3.334 17.926 25.891 1.00 94.38 521 LYS A C 1
ATOM 4066 O O . LYS A 1 521 ? -3.303 17.447 27.018 1.00 94.38 521 LYS A O 1
ATOM 4071 N N . LYS A 1 522 ? -4.367 18.651 25.453 1.00 94.12 522 LYS A N 1
ATOM 4072 C CA . LYS A 1 522 ? -5.526 19.028 26.278 1.00 94.12 522 LYS A CA 1
ATOM 4073 C C . LYS A 1 522 ? -6.790 18.288 25.860 1.00 94.12 522 LYS A C 1
ATOM 4075 O O . LYS A 1 522 ? -7.495 17.755 26.712 1.00 94.12 522 LYS A O 1
ATOM 4080 N N . ARG A 1 523 ? -7.087 18.258 24.560 1.00 96.94 523 ARG A N 1
ATOM 4081 C CA . ARG A 1 523 ? -8.288 17.587 24.038 1.00 96.94 523 ARG A CA 1
ATOM 4082 C C . ARG A 1 523 ? -8.156 16.068 24.116 1.00 96.94 523 ARG A C 1
ATOM 4084 O O . ARG A 1 523 ? -7.051 15.530 24.042 1.00 96.94 523 ARG A O 1
ATOM 4091 N N . TRP A 1 524 ? -9.283 15.371 24.231 1.00 98.12 524 TRP A N 1
ATOM 4092 C CA . TRP A 1 524 ? -9.312 13.908 24.134 1.00 98.12 524 TRP A CA 1
ATOM 4093 C C . TRP A 1 524 ? -9.333 13.479 22.665 1.00 98.12 524 TRP A C 1
ATOM 4095 O O . TRP A 1 524 ? -8.654 12.532 22.272 1.00 98.12 524 TRP A O 1
ATOM 4105 N N . VAL A 1 525 ? -10.082 14.221 21.846 1.00 98.50 525 VAL A N 1
ATOM 4106 C CA . VAL A 1 525 ? -10.221 13.983 20.408 1.00 98.50 525 VAL A CA 1
ATOM 4107 C C . VAL A 1 525 ? -9.868 15.258 19.652 1.00 98.50 525 VAL A C 1
ATOM 4109 O O . VAL A 1 525 ? -10.361 16.347 19.962 1.00 98.50 525 VAL A O 1
ATOM 4112 N N . THR A 1 526 ? -9.026 15.119 18.634 1.00 98.06 526 THR A N 1
ATOM 4113 C CA . THR A 1 526 ? -8.669 16.190 17.702 1.00 98.06 526 THR A CA 1
ATOM 4114 C C . THR A 1 526 ? -9.058 15.813 16.274 1.00 98.06 526 THR A C 1
ATOM 4116 O O . THR A 1 526 ? -9.553 14.714 16.012 1.00 98.06 526 THR A O 1
ATOM 4119 N N . PHE A 1 527 ? -8.888 16.747 15.347 1.00 97.06 527 PHE A N 1
ATOM 4120 C CA . PHE A 1 527 ? -9.296 16.595 13.960 1.00 97.06 527 PHE A CA 1
ATOM 4121 C C . PHE A 1 527 ? -8.243 17.131 12.997 1.00 97.06 527 PHE A C 1
ATOM 4123 O O . PHE A 1 527 ? -7.401 17.965 13.338 1.00 97.06 527 PHE A O 1
ATOM 4130 N N . ILE A 1 528 ? -8.318 16.635 11.771 1.00 94.94 528 ILE A N 1
ATOM 4131 C CA . ILE A 1 528 ? -7.469 17.007 10.651 1.00 94.94 528 ILE A CA 1
ATOM 4132 C C . ILE A 1 528 ? -8.402 17.294 9.493 1.00 94.94 528 ILE A C 1
ATOM 4134 O O . ILE A 1 528 ? -9.238 16.463 9.157 1.00 94.94 528 ILE A O 1
ATOM 4138 N N . THR A 1 529 ? -8.306 18.480 8.910 1.00 91.38 529 THR A N 1
ATOM 4139 C CA . THR A 1 529 ? -9.102 18.854 7.735 1.00 91.38 529 THR A CA 1
ATOM 4140 C C . THR A 1 529 ? -8.410 18.457 6.438 1.00 91.38 529 THR A C 1
ATOM 4142 O O . THR A 1 529 ? -9.077 18.168 5.454 1.00 91.38 529 THR A O 1
ATOM 4145 N N . ASP A 1 530 ? -7.081 18.403 6.460 1.00 88.94 530 ASP A N 1
ATOM 4146 C CA . ASP A 1 530 ? -6.196 18.250 5.312 1.00 88.94 530 ASP A CA 1
ATOM 4147 C C . ASP A 1 530 ? -5.231 17.060 5.492 1.00 88.94 530 ASP A C 1
ATOM 4149 O O . ASP A 1 530 ? -4.026 17.170 5.267 1.00 88.94 530 ASP A O 1
ATOM 4153 N N . SER A 1 531 ? -5.724 15.900 5.948 1.00 86.56 531 SER A N 1
ATOM 4154 C CA . SER A 1 531 ? -4.867 14.720 6.129 1.00 86.56 531 SER A CA 1
ATOM 4155 C C . SER A 1 531 ? -4.123 14.391 4.828 1.00 86.56 531 SER A C 1
ATOM 4157 O O . SER A 1 531 ? -4.742 14.385 3.764 1.00 86.56 531 SER A O 1
ATOM 4159 N N . PRO A 1 532 ? -2.813 14.061 4.890 1.00 80.12 532 PRO A N 1
ATOM 4160 C CA . PRO A 1 532 ? -2.045 13.657 3.709 1.00 80.12 532 PRO A CA 1
ATOM 4161 C C . PRO A 1 532 ? -2.543 12.335 3.097 1.00 80.12 532 PRO A C 1
ATOM 4163 O O . PRO A 1 532 ? -2.059 11.919 2.046 1.00 80.12 532 PRO A O 1
ATOM 4166 N N . LYS A 1 533 ? -3.491 11.658 3.761 1.00 78.56 533 LYS A N 1
ATOM 4167 C CA . LYS A 1 533 ? -4.124 10.429 3.298 1.00 78.56 533 LYS A CA 1
ATOM 4168 C C . LYS A 1 533 ? -5.619 10.664 3.064 1.00 78.56 533 LYS A C 1
ATOM 4170 O O . LYS A 1 533 ? -6.306 11.072 4.004 1.00 78.56 533 LYS A O 1
ATOM 4175 N N . PRO A 1 534 ? -6.156 10.342 1.875 1.00 71.75 534 PRO A N 1
ATOM 4176 C CA . PRO A 1 534 ? -7.571 10.538 1.596 1.00 71.75 534 PRO A CA 1
ATOM 4177 C C . PRO A 1 534 ? -8.468 9.601 2.433 1.00 71.75 534 PRO A C 1
ATOM 4179 O O . PRO A 1 534 ? -8.001 8.547 2.884 1.00 71.75 534 PRO A O 1
ATOM 4182 N N . PRO A 1 535 ? -9.742 9.973 2.656 1.00 86.25 535 PRO A N 1
ATOM 4183 C CA . PRO A 1 535 ? -10.253 11.338 2.544 1.00 86.25 535 PRO A CA 1
ATOM 4184 C C . PRO A 1 535 ? -9.547 12.258 3.570 1.00 86.25 535 PRO A C 1
ATOM 4186 O O . PRO A 1 535 ? -9.240 11.799 4.677 1.00 86.25 535 PRO A O 1
ATOM 4189 N N . PRO A 1 536 ? -9.250 13.529 3.219 1.00 87.69 536 PRO A N 1
ATOM 4190 C CA . PRO A 1 536 ? -8.449 14.405 4.079 1.00 87.69 536 PRO A CA 1
ATOM 4191 C C . PRO A 1 536 ? -9.088 14.723 5.443 1.00 87.69 536 PRO A C 1
ATOM 4193 O O . PRO A 1 536 ? -8.363 14.747 6.442 1.00 87.69 536 PRO A O 1
ATOM 4196 N N . PRO A 1 537 ? -10.416 14.925 5.542 1.00 94.62 537 PRO A N 1
ATOM 4197 C CA . PRO A 1 537 ? -11.081 15.085 6.825 1.00 94.62 537 PRO A CA 1
ATOM 4198 C C . PRO A 1 537 ? -11.001 13.812 7.674 1.00 94.62 537 PRO A C 1
ATOM 4200 O O . PRO A 1 537 ? -11.587 12.780 7.340 1.00 94.62 537 PRO A O 1
ATOM 4203 N N . ARG A 1 538 ? -10.303 13.893 8.804 1.00 95.81 538 ARG A N 1
ATOM 4204 C CA . ARG A 1 538 ? -10.137 12.801 9.766 1.00 95.81 538 ARG A CA 1
ATOM 4205 C C . ARG A 1 538 ? -10.323 13.296 11.187 1.00 95.81 538 ARG A C 1
ATOM 4207 O O . ARG A 1 538 ? -10.058 14.458 11.492 1.00 95.81 538 ARG A O 1
ATOM 4214 N N . ILE A 1 539 ? -10.727 12.400 12.072 1.00 97.00 539 ILE A N 1
ATOM 4215 C CA . ILE A 1 539 ? -10.660 12.628 13.517 1.00 97.00 539 ILE A CA 1
ATOM 4216 C C . ILE A 1 539 ? -9.777 11.569 14.149 1.00 97.00 539 ILE A C 1
ATOM 4218 O O . ILE A 1 539 ? -9.642 10.479 13.607 1.00 97.00 539 ILE A O 1
ATOM 4222 N N . THR A 1 540 ? -9.162 11.893 15.280 1.00 98.00 540 THR A N 1
ATOM 4223 C CA . THR A 1 540 ? -8.245 10.986 15.969 1.00 98.00 540 THR A CA 1
ATOM 4224 C C . THR A 1 540 ? -8.205 11.280 17.453 1.00 98.00 540 THR A C 1
ATOM 4226 O O . THR A 1 540 ? -8.339 12.428 17.888 1.00 98.00 540 THR A O 1
ATOM 4229 N N . PHE A 1 541 ? -7.955 10.249 18.243 1.00 98.56 541 PHE A N 1
ATOM 4230 C CA . PHE A 1 541 ? -7.494 10.409 19.607 1.00 98.56 541 PHE A CA 1
ATOM 4231 C C . PHE A 1 541 ? -6.139 11.095 19.632 1.00 98.56 541 PHE A C 1
ATOM 4233 O O . PHE A 1 541 ? -5.315 10.956 18.724 1.00 98.56 541 PHE A O 1
ATOM 4240 N N . THR A 1 542 ? -5.935 11.856 20.697 1.00 98.19 542 THR A N 1
ATOM 4241 C CA . THR A 1 542 ? -4.674 12.524 20.989 1.00 98.19 542 THR A CA 1
ATOM 4242 C C . THR A 1 542 ? -3.736 11.550 21.703 1.00 98.19 542 THR A C 1
ATOM 4244 O O . THR A 1 542 ? -4.178 10.573 22.318 1.00 98.19 542 THR A O 1
ATOM 4247 N N . PHE A 1 543 ? -2.424 11.801 21.665 1.00 97.38 543 PHE A N 1
ATOM 4248 C CA . PHE A 1 543 ? -1.473 10.946 22.383 1.00 97.38 543 PHE A CA 1
ATOM 4249 C C . PHE A 1 543 ? -1.768 10.784 23.879 1.00 97.38 543 PHE A C 1
ATOM 4251 O O . PHE A 1 543 ? -1.605 9.669 24.365 1.00 97.38 543 PHE A O 1
ATOM 4258 N N . PRO A 1 544 ? -2.225 11.810 24.626 1.00 97.50 544 PRO A N 1
ATOM 4259 C CA . PRO A 1 544 ? -2.644 11.610 26.010 1.00 97.50 544 PRO A CA 1
ATOM 4260 C C . PRO A 1 544 ? -3.713 10.525 26.209 1.00 97.50 544 PRO A C 1
ATOM 4262 O O . PRO A 1 544 ? -3.662 9.837 27.224 1.00 97.50 544 PRO A O 1
ATOM 4265 N N . VAL A 1 545 ? -4.637 10.349 25.254 1.00 98.12 545 VAL A N 1
ATOM 4266 C CA . VAL A 1 545 ? -5.672 9.299 25.298 1.00 98.12 545 VAL A CA 1
ATOM 4267 C C . VAL A 1 545 ? -5.126 7.940 24.872 1.00 98.12 545 VAL A C 1
ATOM 4269 O O . VAL A 1 545 ? -5.421 6.928 25.498 1.00 98.12 545 VAL A O 1
ATOM 4272 N N . ILE A 1 546 ? -4.308 7.886 23.819 1.00 97.94 546 ILE A N 1
ATOM 4273 C CA . ILE A 1 546 ? -3.689 6.616 23.406 1.00 97.94 546 ILE A CA 1
ATOM 4274 C C . ILE A 1 546 ? -2.791 6.089 24.541 1.00 97.94 546 ILE A C 1
ATOM 4276 O O . ILE A 1 546 ? -2.866 4.921 24.918 1.00 97.94 546 ILE A O 1
ATOM 4280 N N . ASN A 1 547 ? -2.008 6.977 25.160 1.00 96.62 547 ASN A N 1
ATOM 4281 C CA . ASN A 1 547 ? -1.052 6.636 26.214 1.00 96.62 547 ASN A CA 1
ATOM 4282 C C . ASN A 1 547 ? -1.677 6.526 27.620 1.00 96.62 547 ASN A C 1
ATOM 4284 O O . ASN A 1 547 ? -0.964 6.261 28.594 1.00 96.62 547 ASN A O 1
ATOM 4288 N N . SER A 1 548 ? -2.990 6.741 27.770 1.00 95.81 548 SER A N 1
ATOM 4289 C CA . SER A 1 548 ? -3.732 6.392 28.992 1.00 95.81 548 SER A CA 1
ATOM 4290 C C . SER A 1 548 ? -4.273 4.961 28.965 1.00 95.81 548 SER A C 1
ATOM 4292 O O . SER A 1 548 ? -4.696 4.477 30.017 1.00 95.81 548 SER A O 1
ATOM 4294 N N . GLY A 1 549 ? -4.239 4.279 27.813 1.00 96.44 549 GLY A N 1
ATOM 4295 C CA . GLY A 1 549 ? -4.633 2.877 27.684 1.00 96.44 549 GLY A CA 1
ATOM 4296 C C . GLY A 1 549 ? -3.777 1.939 28.536 1.00 96.44 549 GLY A C 1
ATOM 4297 O O . GLY A 1 549 ? -2.571 2.150 28.677 1.00 96.44 549 GLY A O 1
ATOM 4298 N N . SER A 1 550 ? -4.387 0.897 29.107 1.00 96.94 550 SER A N 1
ATOM 4299 C CA . SER A 1 550 ? -3.651 -0.146 29.835 1.00 96.94 550 SER A CA 1
ATOM 4300 C C . SER A 1 550 ? -2.702 -0.886 28.897 1.00 96.94 550 SER A C 1
ATOM 4302 O O . SER A 1 550 ? -1.490 -0.864 29.111 1.00 96.94 550 SER A O 1
ATOM 4304 N N . HIS A 1 551 ? -3.236 -1.460 27.821 1.00 97.88 551 HIS A N 1
ATOM 4305 C CA . HIS A 1 551 ? -2.467 -2.159 26.803 1.00 97.88 551 HIS A CA 1
ATOM 4306 C C . HIS A 1 551 ? -2.556 -1.430 25.464 1.00 97.88 551 HIS A C 1
ATOM 4308 O O . HIS A 1 551 ? -3.637 -1.038 25.022 1.00 97.88 551 HIS A O 1
ATOM 4314 N N . VAL A 1 552 ? -1.421 -1.296 24.783 1.00 97.62 552 VAL A N 1
ATOM 4315 C CA . VAL A 1 552 ? -1.378 -0.829 23.395 1.00 97.62 552 VAL A CA 1
ATOM 4316 C C . VAL A 1 552 ? -0.669 -1.871 22.543 1.00 97.62 552 VAL A C 1
ATOM 4318 O O . VAL A 1 552 ? 0.518 -2.128 22.729 1.00 97.62 552 VAL A O 1
ATOM 4321 N N . ALA A 1 553 ? -1.403 -2.488 21.621 1.00 97.06 553 ALA A N 1
ATOM 4322 C CA . ALA A 1 553 ? -0.847 -3.381 20.621 1.00 97.06 553 ALA A CA 1
ATOM 4323 C C . ALA A 1 553 ? -0.553 -2.597 19.337 1.00 97.06 553 ALA A C 1
ATOM 4325 O O . ALA A 1 553 ? -1.449 -1.988 18.752 1.00 97.06 553 ALA A O 1
ATOM 4326 N N . MET A 1 554 ? 0.705 -2.638 18.914 1.00 96.69 554 MET A N 1
ATOM 4327 C CA . MET A 1 554 ? 1.189 -2.126 17.637 1.00 96.69 554 MET A CA 1
ATOM 4328 C C . MET A 1 554 ? 1.331 -3.317 16.697 1.00 96.69 554 MET A C 1
ATOM 4330 O O . MET A 1 554 ? 2.110 -4.224 16.984 1.00 96.69 554 MET A O 1
ATOM 4334 N N . VAL A 1 555 ? 0.570 -3.363 15.611 1.00 95.06 555 VAL A N 1
ATOM 4335 C CA . VAL A 1 555 ? 0.523 -4.541 14.738 1.00 95.06 555 VAL A CA 1
ATOM 4336 C C . VAL A 1 555 ? 0.908 -4.141 13.322 1.00 95.06 555 VAL A C 1
ATOM 4338 O O . VAL A 1 555 ? 0.316 -3.224 12.752 1.00 95.06 555 VAL A O 1
ATOM 4341 N N . VAL A 1 556 ? 1.935 -4.800 12.786 1.00 94.06 556 VAL A N 1
ATOM 4342 C CA . VAL A 1 556 ? 2.581 -4.426 11.524 1.00 94.06 556 VAL A CA 1
ATOM 4343 C C . VAL A 1 556 ? 2.992 -5.692 10.778 1.00 94.06 556 VAL A C 1
ATOM 4345 O O . VAL A 1 556 ? 3.664 -6.547 11.354 1.00 94.06 556 VAL A O 1
ATOM 4348 N N . THR A 1 557 ? 2.583 -5.813 9.517 1.00 89.00 557 THR A N 1
ATOM 4349 C CA . THR A 1 557 ? 2.784 -7.025 8.701 1.00 89.00 557 THR A CA 1
ATOM 4350 C C . THR A 1 557 ? 3.226 -6.718 7.268 1.00 89.00 557 THR A C 1
ATOM 4352 O O . THR A 1 557 ? 2.927 -7.462 6.344 1.00 89.00 557 THR A O 1
ATOM 4355 N N . ASP A 1 558 ? 3.859 -5.565 7.051 1.00 81.81 558 ASP A N 1
ATOM 4356 C CA . ASP A 1 558 ? 4.323 -5.143 5.729 1.00 81.81 558 ASP A CA 1
ATOM 4357 C C . ASP A 1 558 ? 5.753 -4.579 5.841 1.00 81.81 558 ASP A C 1
ATOM 4359 O O . ASP A 1 558 ? 6.147 -3.938 6.826 1.00 81.81 558 ASP A O 1
ATOM 4363 N N . ALA A 1 559 ? 6.577 -4.908 4.844 1.00 80.12 559 ALA A N 1
ATOM 4364 C CA . ALA A 1 559 ? 7.974 -4.504 4.748 1.00 80.12 559 ALA A CA 1
ATOM 4365 C C . ALA A 1 559 ? 8.132 -2.981 4.627 1.00 80.12 559 ALA A C 1
ATOM 4367 O O . ALA A 1 559 ? 9.171 -2.441 5.026 1.00 80.12 559 ALA A O 1
ATOM 4368 N N . ALA A 1 560 ? 7.132 -2.278 4.080 1.00 83.69 560 ALA A N 1
ATOM 4369 C CA . ALA A 1 560 ? 7.161 -0.827 3.917 1.00 83.69 560 ALA A CA 1
ATOM 4370 C C . ALA A 1 560 ? 7.291 -0.088 5.265 1.00 83.69 560 ALA A C 1
ATOM 4372 O O . ALA A 1 560 ? 7.888 0.989 5.338 1.00 83.69 560 ALA A O 1
ATOM 4373 N N . GLU A 1 561 ? 6.805 -0.688 6.349 1.00 91.31 561 GLU A N 1
ATOM 4374 C CA . GLU A 1 561 ? 6.815 -0.146 7.704 1.00 91.31 561 GLU A CA 1
ATOM 4375 C C . GLU A 1 561 ? 8.064 -0.538 8.507 1.00 91.31 561 GLU A C 1
ATOM 4377 O O . GLU A 1 561 ? 8.282 -0.000 9.596 1.00 91.31 561 GLU A O 1
ATOM 4382 N N . ALA A 1 562 ? 8.921 -1.429 7.997 1.00 90.50 562 ALA A N 1
ATOM 4383 C CA . ALA A 1 562 ? 10.031 -1.996 8.767 1.00 90.50 562 ALA A CA 1
ATOM 4384 C C . ALA A 1 562 ? 11.023 -0.937 9.288 1.00 90.50 562 ALA A C 1
ATOM 4386 O O . ALA A 1 562 ? 11.546 -1.046 10.400 1.00 90.50 562 ALA A O 1
ATOM 4387 N N . ASN A 1 563 ? 11.247 0.138 8.522 1.00 90.88 563 ASN A N 1
ATOM 4388 C CA . ASN A 1 563 ? 12.048 1.276 8.983 1.00 90.88 563 ASN A CA 1
ATOM 4389 C C . ASN A 1 563 ? 11.360 2.026 10.132 1.00 90.88 563 ASN A C 1
ATOM 4391 O O . ASN A 1 563 ? 12.015 2.346 11.122 1.00 90.88 563 ASN A O 1
ATOM 4395 N N . ALA A 1 564 ? 10.052 2.283 10.034 1.00 92.44 564 ALA A N 1
ATOM 4396 C CA . ALA A 1 564 ? 9.295 2.949 11.092 1.00 92.44 564 ALA A CA 1
ATOM 4397 C C . ALA A 1 564 ? 9.294 2.119 12.386 1.00 92.44 564 ALA A C 1
ATOM 4399 O O . ALA A 1 564 ? 9.481 2.676 13.468 1.00 92.44 564 ALA A O 1
ATOM 4400 N N . VAL A 1 565 ? 9.169 0.792 12.273 1.00 94.88 565 VAL A N 1
ATOM 4401 C CA . VAL A 1 565 ? 9.293 -0.161 13.389 1.00 94.88 565 VAL A CA 1
ATOM 4402 C C . VAL A 1 565 ? 10.681 -0.079 14.028 1.00 94.88 565 VAL A C 1
ATOM 4404 O O . VAL A 1 565 ? 10.795 0.101 15.241 1.00 94.88 565 VAL A O 1
ATOM 4407 N N . ALA A 1 566 ? 11.749 -0.168 13.233 1.00 92.00 566 ALA A N 1
ATOM 4408 C CA . ALA A 1 566 ? 13.115 -0.123 13.751 1.00 92.00 566 ALA A CA 1
ATOM 4409 C C . ALA A 1 566 ? 13.472 1.229 14.380 1.00 92.00 566 ALA A C 1
ATOM 4411 O O . ALA A 1 566 ? 14.174 1.265 15.390 1.00 92.00 566 ALA A O 1
ATOM 4412 N N . ILE A 1 567 ? 12.954 2.334 13.840 1.00 90.19 567 ILE A N 1
ATOM 4413 C CA . ILE A 1 567 ? 13.064 3.657 14.458 1.00 90.19 567 ILE A CA 1
ATOM 4414 C C . ILE A 1 567 ? 12.325 3.663 15.803 1.00 90.19 567 ILE A C 1
ATOM 4416 O O . ILE A 1 567 ? 12.921 3.998 16.827 1.00 90.19 567 ILE A O 1
ATOM 4420 N N . ALA A 1 568 ? 11.054 3.246 15.834 1.00 93.31 568 ALA A N 1
ATOM 4421 C CA . ALA A 1 568 ? 10.231 3.241 17.046 1.00 93.31 568 ALA A CA 1
ATOM 4422 C C . ALA A 1 568 ? 10.815 2.386 18.178 1.00 93.31 568 ALA A C 1
ATOM 4424 O O . ALA A 1 568 ? 10.740 2.777 19.342 1.00 93.31 568 ALA A O 1
ATOM 4425 N N . LEU A 1 569 ? 11.443 1.260 17.835 1.00 92.31 569 LEU A N 1
ATOM 4426 C CA . LEU A 1 569 ? 12.102 0.356 18.778 1.00 92.31 569 LEU A CA 1
ATOM 4427 C C . LEU A 1 569 ? 13.558 0.743 19.096 1.00 92.31 569 LEU A C 1
ATOM 4429 O O . LEU A 1 569 ? 14.234 0.023 19.825 1.00 92.31 569 LEU A O 1
ATOM 4433 N N . GLY A 1 570 ? 14.043 1.877 18.580 1.00 89.19 570 GLY A N 1
ATOM 4434 C CA . GLY A 1 570 ? 15.367 2.420 18.896 1.00 89.19 570 GLY A CA 1
ATOM 4435 C C . GLY A 1 570 ? 16.540 1.690 18.235 1.00 89.19 570 GLY A C 1
ATOM 4436 O O . GLY A 1 570 ? 17.681 1.888 18.641 1.00 89.19 570 GLY A O 1
ATOM 4437 N N . VAL A 1 571 ? 16.277 0.856 17.226 1.00 88.44 571 VAL A N 1
ATOM 4438 C CA . VAL A 1 571 ? 17.310 0.181 16.422 1.00 88.44 571 VAL A CA 1
ATOM 4439 C C . VAL A 1 571 ? 17.909 1.138 15.389 1.00 88.44 571 VAL A C 1
ATOM 4441 O O . VAL A 1 571 ? 19.115 1.116 15.150 1.00 88.44 571 VAL A O 1
ATOM 4444 N N . LEU A 1 572 ? 17.074 1.988 14.789 1.00 85.00 572 LEU A N 1
ATOM 4445 C CA . LEU A 1 572 ? 17.489 3.053 13.877 1.00 85.00 572 LEU A CA 1
ATOM 4446 C C . LEU A 1 572 ? 17.386 4.427 14.560 1.00 85.00 572 LEU A C 1
ATOM 4448 O O . LEU A 1 572 ? 16.562 4.607 15.462 1.00 85.00 572 LEU A O 1
ATOM 4452 N N . PRO A 1 573 ? 18.202 5.413 14.139 1.00 84.19 573 PRO A N 1
ATOM 4453 C CA . PRO A 1 573 ? 18.169 6.750 14.718 1.00 84.19 573 PRO A CA 1
ATOM 4454 C C . PRO A 1 573 ? 16.808 7.421 14.502 1.00 84.19 573 PRO A C 1
ATOM 4456 O O . PRO A 1 573 ? 16.220 7.354 13.423 1.00 84.19 573 PRO A O 1
ATOM 4459 N N . GLN A 1 574 ? 16.324 8.107 15.538 1.00 81.88 574 GLN A N 1
ATOM 4460 C CA . GLN A 1 574 ? 15.074 8.861 15.479 1.00 81.88 574 GLN A CA 1
ATOM 4461 C C . GLN A 1 574 ? 15.232 10.118 14.609 1.00 81.88 574 GLN A C 1
ATOM 4463 O O . GLN A 1 574 ? 16.133 10.923 14.878 1.00 81.88 574 GLN A O 1
ATOM 4468 N N . PRO A 1 575 ? 14.360 10.335 13.607 1.00 83.56 575 PRO A N 1
ATOM 4469 C CA . PRO A 1 575 ? 14.331 11.590 12.873 1.00 83.56 575 PRO A CA 1
ATOM 4470 C C . PRO A 1 575 ? 13.841 12.732 13.774 1.00 83.56 575 PRO A C 1
ATOM 4472 O O . PRO A 1 575 ? 13.268 12.516 14.845 1.00 83.56 575 PRO A O 1
ATOM 4475 N N . LYS A 1 576 ? 14.060 13.972 13.331 1.00 80.44 576 LYS A N 1
ATOM 4476 C CA . LYS A 1 576 ? 13.451 15.165 13.928 1.00 80.44 576 LYS A CA 1
ATOM 4477 C C . LYS A 1 576 ? 12.462 15.762 12.919 1.00 80.44 576 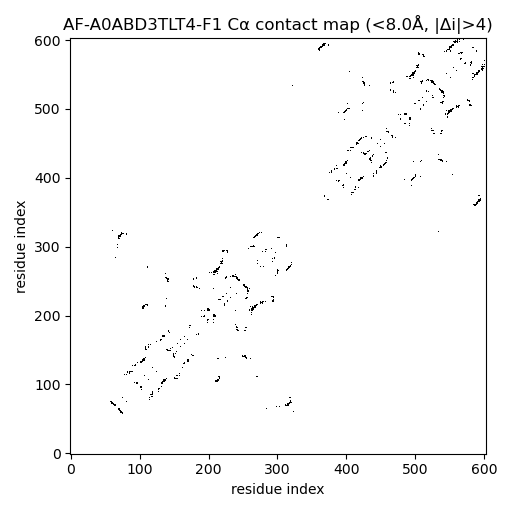LYS A C 1
ATOM 4479 O O . LYS A 1 576 ? 12.915 16.172 11.853 1.00 80.44 576 LYS A O 1
ATOM 4484 N N . PRO A 1 577 ? 11.156 15.845 13.237 1.00 81.88 577 PRO A N 1
ATOM 4485 C CA . PRO A 1 577 ? 10.511 15.385 14.473 1.00 81.88 577 PRO A CA 1
ATOM 4486 C C . PRO A 1 577 ? 10.473 13.849 14.598 1.00 81.88 577 PRO A C 1
ATOM 4488 O O . PRO A 1 577 ? 10.460 13.143 13.593 1.00 81.88 577 PRO A O 1
ATOM 4491 N N . THR A 1 578 ? 10.425 13.345 15.839 1.00 87.19 578 THR A N 1
ATOM 4492 C CA . THR A 1 578 ? 10.315 11.910 16.178 1.00 87.19 578 THR A CA 1
ATOM 4493 C C . THR A 1 578 ? 9.160 11.259 15.419 1.00 87.19 578 THR A C 1
ATOM 4495 O O . THR A 1 578 ? 8.164 11.928 15.152 1.00 87.19 578 THR A O 1
ATOM 4498 N N . LEU A 1 579 ? 9.194 9.963 15.109 1.00 93.38 579 LEU A N 1
ATOM 4499 C CA . LEU A 1 579 ? 8.021 9.323 14.498 1.00 93.38 579 LEU A CA 1
ATOM 4500 C C . LEU A 1 579 ? 6.861 9.166 15.501 1.00 93.38 579 LEU A C 1
ATOM 4502 O O . LEU A 1 579 ? 7.111 8.832 16.660 1.00 93.38 579 LEU A O 1
ATOM 4506 N N . PRO A 1 580 ? 5.597 9.388 15.091 1.00 96.25 580 PRO A N 1
ATOM 4507 C CA . PRO A 1 580 ? 4.431 9.205 15.956 1.00 96.25 580 PRO A CA 1
ATOM 4508 C C . PRO A 1 580 ? 4.364 7.823 16.621 1.00 96.25 580 PRO A C 1
ATOM 4510 O O . PRO A 1 580 ? 4.075 7.726 17.811 1.00 96.25 580 PRO A O 1
ATOM 4513 N N . CYS A 1 581 ? 4.705 6.758 15.894 1.00 95.88 581 CYS A N 1
ATOM 4514 C CA . CYS A 1 581 ? 4.732 5.392 16.418 1.00 95.88 581 CYS A CA 1
ATOM 4515 C C . CYS A 1 581 ? 5.731 5.166 17.562 1.00 95.88 581 CYS A C 1
ATOM 4517 O O . CYS A 1 581 ? 5.525 4.268 18.373 1.00 95.88 581 CYS A O 1
ATOM 4519 N N . ALA A 1 582 ? 6.763 6.004 17.683 1.00 94.56 582 ALA A N 1
ATOM 4520 C CA . ALA A 1 582 ? 7.726 5.946 18.781 1.00 94.56 582 ALA A CA 1
ATOM 4521 C C . ALA A 1 582 ? 7.222 6.621 20.074 1.00 94.56 582 ALA A C 1
ATOM 4523 O O . ALA A 1 582 ? 7.799 6.429 21.146 1.00 94.56 582 ALA A O 1
ATOM 4524 N N . GLU A 1 583 ? 6.165 7.435 19.989 1.00 94.38 583 GLU A N 1
ATOM 4525 C CA . GLU A 1 583 ? 5.575 8.129 21.142 1.00 94.38 583 GLU A CA 1
ATOM 4526 C C . GLU A 1 583 ? 4.457 7.329 21.825 1.00 94.38 583 GLU A C 1
ATOM 4528 O O . GLU A 1 583 ? 4.012 7.698 22.916 1.00 94.38 583 GLU A O 1
ATOM 4533 N N . VAL A 1 584 ? 4.003 6.241 21.201 1.00 95.12 584 VAL A N 1
ATOM 4534 C CA . VAL A 1 584 ? 2.905 5.415 21.703 1.00 95.12 584 VAL A CA 1
ATOM 4535 C C . VAL A 1 584 ? 3.392 4.494 22.816 1.00 95.12 584 VAL A C 1
ATOM 4537 O O . VAL A 1 584 ? 4.326 3.715 22.625 1.00 95.12 584 VAL A O 1
ATOM 4540 N N . LYS A 1 585 ? 2.756 4.582 23.988 1.00 93.88 585 LYS A N 1
ATOM 4541 C CA . LYS A 1 585 ? 3.099 3.795 25.179 1.00 93.88 585 LYS A CA 1
ATOM 4542 C C . LYS A 1 585 ? 1.862 3.487 26.020 1.00 93.88 585 LYS A C 1
ATOM 4544 O O . LYS A 1 585 ? 1.249 4.400 26.566 1.00 93.88 585 LYS A O 1
ATOM 4549 N N . GLY A 1 586 ? 1.545 2.205 26.179 1.00 94.00 586 GLY A N 1
ATOM 4550 C CA . GLY A 1 586 ? 0.564 1.726 27.153 1.00 94.00 586 GLY A CA 1
ATOM 4551 C C . GLY A 1 586 ? 1.063 1.846 28.596 1.00 94.00 586 GLY A C 1
ATOM 4552 O O . GLY A 1 586 ? 2.268 1.840 28.862 1.00 94.00 586 GLY A O 1
ATOM 4553 N N . LYS A 1 587 ? 0.129 1.960 29.544 1.00 94.44 587 LYS A N 1
ATOM 4554 C CA . LYS A 1 587 ? 0.426 2.078 30.980 1.00 94.44 587 LYS A CA 1
ATOM 4555 C C . LYS A 1 587 ? 0.910 0.773 31.601 1.00 94.44 587 LYS A C 1
ATOM 4557 O O . LYS A 1 587 ? 1.788 0.811 32.455 1.00 94.44 587 LYS A O 1
ATOM 4562 N N . GLU A 1 588 ? 0.334 -0.349 31.187 1.00 94.50 588 GLU A N 1
ATOM 4563 C CA . GLU A 1 588 ? 0.714 -1.687 31.642 1.00 94.50 588 GLU A CA 1
ATOM 4564 C C . GLU A 1 588 ? 1.665 -2.334 30.636 1.00 94.50 588 GLU A C 1
ATOM 4566 O O . GLU A 1 588 ? 2.756 -2.761 31.014 1.00 94.50 588 GLU A O 1
ATOM 4571 N N . GLU A 1 589 ? 1.295 -2.354 29.351 1.00 96.12 589 GLU A N 1
ATOM 4572 C CA . GLU A 1 589 ? 2.109 -2.978 28.305 1.00 96.12 589 GLU A CA 1
ATOM 4573 C C . GLU A 1 589 ? 1.958 -2.284 26.944 1.00 96.12 589 GLU A C 1
ATOM 4575 O O . GLU A 1 589 ? 0.867 -1.882 26.536 1.00 96.12 589 GLU A O 1
ATOM 4580 N N . THR A 1 590 ? 3.069 -2.182 26.220 1.00 97.50 590 THR A N 1
ATOM 4581 C CA . THR A 1 590 ? 3.106 -1.882 24.787 1.00 97.50 590 THR A CA 1
ATOM 4582 C C . THR A 1 590 ? 3.653 -3.104 24.066 1.00 97.50 590 THR A C 1
ATOM 4584 O O . THR A 1 590 ? 4.812 -3.461 24.272 1.00 97.50 590 THR A O 1
ATOM 4587 N N . THR A 1 591 ? 2.840 -3.739 23.226 1.00 97.50 591 THR A N 1
ATOM 4588 C CA . THR A 1 591 ? 3.207 -4.987 22.544 1.00 97.50 591 THR A CA 1
ATOM 4589 C C . THR A 1 591 ? 3.265 -4.776 21.041 1.00 97.50 591 THR A C 1
ATOM 4591 O O . THR A 1 591 ? 2.260 -4.429 20.431 1.00 97.50 591 THR A O 1
ATOM 4594 N N . TRP A 1 592 ? 4.417 -5.032 20.431 1.00 97.50 592 TRP A N 1
ATOM 4595 C CA . TRP A 1 592 ? 4.582 -5.045 18.982 1.00 97.50 592 TRP A CA 1
ATOM 4596 C C . TRP A 1 592 ? 4.386 -6.461 18.446 1.00 97.50 592 TRP A C 1
ATOM 4598 O O . TRP A 1 592 ? 5.079 -7.382 18.876 1.00 97.50 592 TRP A O 1
ATOM 4608 N N . PHE A 1 593 ? 3.451 -6.629 17.518 1.00 96.06 593 PHE A N 1
ATOM 4609 C CA . PHE A 1 593 ? 3.236 -7.852 16.755 1.00 96.06 593 PHE A CA 1
ATOM 4610 C C . PHE A 1 593 ? 3.732 -7.613 15.337 1.00 96.06 593 PHE A C 1
ATOM 4612 O O . PHE A 1 593 ? 3.171 -6.787 14.619 1.00 96.06 593 PHE A O 1
ATOM 4619 N N . LEU A 1 594 ? 4.804 -8.307 14.974 1.00 95.50 594 LEU A N 1
ATOM 4620 C CA . LEU A 1 594 ? 5.528 -8.094 13.731 1.00 95.50 594 LEU A CA 1
ATOM 4621 C C . LEU A 1 594 ? 5.629 -9.413 12.987 1.00 95.50 594 LEU A C 1
ATOM 4623 O O . LEU A 1 594 ? 6.054 -10.405 13.581 1.00 95.50 594 LEU A O 1
ATOM 4627 N N . ASP A 1 595 ? 5.291 -9.435 11.709 1.00 92.75 595 ASP A N 1
ATOM 4628 C CA . ASP A 1 595 ? 5.688 -10.550 10.858 1.00 92.75 595 ASP A CA 1
ATOM 4629 C C . ASP A 1 595 ? 7.170 -10.432 10.449 1.00 92.75 595 ASP A C 1
ATOM 4631 O O . ASP A 1 595 ? 7.909 -9.554 10.917 1.00 92.75 595 ASP A O 1
ATOM 4635 N N . LYS A 1 596 ? 7.627 -11.347 9.590 1.00 92.00 596 LYS A N 1
ATOM 4636 C CA . LYS A 1 596 ? 9.014 -11.384 9.119 1.00 92.00 596 LYS A CA 1
ATOM 4637 C C . LYS A 1 596 ? 9.399 -10.091 8.394 1.00 92.00 596 LYS A C 1
ATOM 4639 O O . LYS A 1 596 ? 10.520 -9.609 8.570 1.00 92.00 596 LYS A O 1
ATOM 4644 N N . ASP A 1 597 ? 8.483 -9.540 7.609 1.00 87.62 597 ASP A N 1
ATOM 4645 C CA . ASP A 1 597 ? 8.731 -8.410 6.724 1.00 87.62 597 ASP A CA 1
ATOM 4646 C C . ASP A 1 597 ? 8.812 -7.099 7.513 1.00 87.62 597 ASP A C 1
ATOM 4648 O O . ASP A 1 597 ? 9.807 -6.369 7.407 1.00 87.62 597 ASP A O 1
ATOM 4652 N N . ALA A 1 598 ? 7.860 -6.858 8.414 1.00 90.94 598 ALA A N 1
ATOM 4653 C CA . ALA A 1 598 ? 7.874 -5.721 9.329 1.00 90.94 598 ALA A CA 1
ATOM 4654 C C . ALA A 1 598 ? 9.052 -5.774 10.319 1.00 90.94 598 ALA A C 1
ATOM 4656 O O . ALA A 1 598 ? 9.592 -4.741 10.725 1.00 90.94 598 ALA A O 1
ATOM 4657 N N . ALA A 1 599 ? 9.490 -6.977 10.706 1.00 93.62 599 ALA A N 1
ATOM 4658 C CA . ALA A 1 599 ? 10.646 -7.173 11.577 1.00 93.62 599 ALA A CA 1
ATOM 4659 C C . ALA A 1 599 ? 11.996 -7.162 10.839 1.00 93.62 599 ALA A C 1
ATOM 4661 O O . ALA A 1 599 ? 13.028 -7.273 11.500 1.00 93.62 599 ALA A O 1
ATOM 4662 N N . SER A 1 600 ? 12.032 -7.007 9.511 1.00 91.56 600 SER A N 1
ATOM 4663 C CA . SER A 1 600 ? 13.246 -7.186 8.689 1.00 91.56 600 SER A CA 1
ATOM 4664 C C . SER A 1 600 ? 14.425 -6.269 9.050 1.00 91.56 600 SER A C 1
ATOM 4666 O O . SER A 1 600 ? 15.573 -6.561 8.715 1.00 91.56 600 SER A O 1
ATOM 4668 N N . LYS A 1 601 ? 14.165 -5.158 9.750 1.00 90.19 601 LYS A N 1
ATOM 4669 C CA . LYS A 1 601 ? 15.184 -4.213 10.240 1.00 90.19 601 LYS A CA 1
ATOM 4670 C C . LYS A 1 601 ? 15.563 -4.417 11.712 1.00 90.19 601 LYS A C 1
ATOM 4672 O O . LYS A 1 601 ? 16.441 -3.720 12.216 1.00 90.19 601 LYS A O 1
ATOM 4677 N N . LEU A 1 602 ? 14.926 -5.361 12.404 1.00 85.94 602 LEU A N 1
ATOM 4678 C CA . LEU A 1 602 ? 15.233 -5.739 13.780 1.00 85.94 602 LEU A CA 1
ATOM 4679 C C . LEU A 1 602 ? 16.173 -6.944 13.757 1.00 85.94 602 LEU A C 1
ATOM 4681 O O . LEU A 1 602 ? 15.731 -8.047 13.434 1.00 85.94 602 LEU A O 1
ATOM 4685 N N . LYS A 1 603 ? 17.441 -6.722 14.119 1.00 67.50 603 LYS A N 1
ATOM 4686 C CA . LYS A 1 603 ? 18.456 -7.782 14.222 1.00 67.50 603 LYS A CA 1
ATOM 4687 C C . LYS A 1 603 ? 17.983 -8.981 15.049 1.00 67.50 603 LYS A C 1
ATOM 4689 O O . LYS A 1 603 ? 17.128 -8.805 15.960 1.00 67.50 603 LYS A O 1
#

Nearest PDB structures (foldseek):
  4tm7-assembly1_A  TM=8.959E-01  e=1.582E-20  Mycolicibacterium smegmatis MC2 155
  3oc6-assembly1_A  TM=8.898E-01  e=4.221E-20  Mycolicibacterium smegmatis MC2 155
  3ico-assembly2_B  TM=9.041E-01  e=7.282E-20  Mycobacterium tuberculosis
  3tx2-assembly1_A  TM=8.917E-01  e=1.943E-19  Mycobacteroides abscessus ATCC 19977
  1y89-assembly1_B  TM=8.602E-01  e=8.723E-17  Vibrio cholerae O1 biovar El Tor str. N16961

pLDDT: mean 78.14, std 26.03, range [19.39, 98.69]

Foldseek 3Di:
DDDDDDDDDDDDDDDDDDDDDDDDDDDDDDDDDDDDDDDDDDDDDDDDDDDDDDDDDDFDWDWDDAPPFAFTEIEGADLQVLLQVVLVVVQVLQVVVCVPPVAAEEEDEADCLLVSPLNCLDPPNLPRHPQQRYQYHYQKFALADCCDPRTSNVSNCVRPVVSHDHDPVSHQYFDSVDALAVSQVVSQVVLVVCCVVVNFPAQPVQRATAHAEYEWEAALQQDTHQRFWPDCQQVDRPGQKHWAQCRVDPPRTMMGGYLSNQQAYQAYEYEYDDQSNQLSVVVLSDPDPDPTDRSNVSRGHPDDDDDDDDDDIRYYYYYYPYDDDDDDDDDDDDDDDDDDDDDDPVPVVVVVVVVVPPQPFAAEAEDEAAAPLRLLQVVLVVQQVLQVVCCVVPVAAEEEEAADPNLQSNDDDHDLQRYAYHYQKFALDACCDPRTSNVRNCVHCVVVDPHDPVSYDYQHHDDALAVSQVVSLVVLVVCCVVVVFDAFPLGATEHAEYEWEAALQLDIRQRGLPDCQQVDDPGQKDWFQQRSRPPRTMIGGYLVHQQNYQEYEYEYGALSNLVSVCQLVVVDPADVVGRSNNSGGHSHYYYYRYYCNSVVSPD